Protein AF-0000000082603241 (afdb_homodimer)

Organism: Myotis myotis (NCBI:txid51298)

InterPro domains:
  IPR000308 14-3-3 protein [PR00305] (37-66)
  IPR000308 14-3-3 protein [PR00305] (84-108)
  IPR000308 14-3-3 protein [PR00305] (115-137)
  IPR000308 14-3-3 protein [PTHR18860] (6-160)
  IPR023409 14-3-3 protein, conserved site [PS00796] (43-53)
  IPR023410 14-3-3 domain [PF00244] (11-160)
  IPR023410 14-3-3 domain [SM00101] (5-205)
  IPR036815 14-3-3 domain supe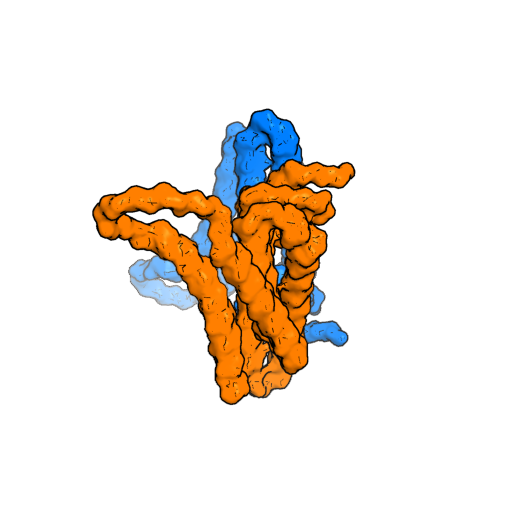rfamily [G3DSA:1.20.190.20] (1-169)
  IPR036815 14-3-3 domain superfamily [SSF48445] (3-160)

Radius of gyration: 27.98 Å; Cα contacts (8 Å, |Δi|>4): 379; chains: 2; bounding box: 61×93×71 Å

Secondary structure (DSSP, 8-state):
----HHHHHHHHHHHHHTT-HHHHHHHHHHHHHT-PPPPHHHHHHHHHHHHHHHHHHHHHHHHHHHHHHH--S-HHHHHHHHHHHHHHHHHHHHHHHHHHHHIIIIIHHH--SHHHHHHHHHHHHHHHHHHHHH--HHHHHHHHHHHHHHHHHHHHHHHS--S---------S---TTTTHHHHHHHHHHHHHHHHHHHHHHTT-/----HHHHHHHHHHHHHTT-HHHHHHHHHHHHTT-PPPPHHHHHHHHHHHHHHHHHHHHHHHHHHHHHHH--S-HHHHHHHHHHHHHHHHHHHHHHHHHHHHIIIIIHHH--SHHHHHHHHHHHHHHHHHHHHH--HHHHHHHHHHHHHHHHHHHHHHHS--S---------S---TTTTHHHHHHHHHHHHHHHHHHHHHHTT-

pLDDT: mean 81.37, std 26.23, range [23.22, 98.81]

Sequence (410 aa):
MTMDKSELVQKAKLAEQAERYDDMAAAMKAVTEQGHELSNEERNLLSVAYKNVVGARRSSWRVISSIEQKTERNEKKQQMGKEYREKIEAELQDICNDVLELLDKYLIPNATQPESKVFYLKMKGDYFRYLSEVASGDNKQTTVSNSQQAYQEAFEISKKPSCTDENKPKKKKNPSFLAEQKCAVKYLALENAVVNVERACLYIWMTMDKSELVQKAKLAEQAERYDDMAAAMKAVTEQGHELSNEERNLLSVAYKNVVGARRSSWRVISSIEQKTERNEKKQQMGKEYREKIEAELQDICNDVLELLDKYLIPNATQPESKVFYLKMKGDYFRYLSEVASGDNKQTTVSNSQQAYQEAFEISKKPSCTDENKPKKKKNPSFLAEQKCAVKYLALENAVVNVERACLYIW

Nearest PDB structures (foldseek):
  5wfx-assembly1_B  TM=9.966E-01  e=2.842E-18  Mus musculus
  8eqh-assembly1_A  TM=9.980E-01  e=4.181E-18  Homo sapiens
  8eq8-assembly1_B  TM=9.914E-01  e=2.458E-18  Homo sapiens
  6gn0-assembly1_A  TM=9.912E-01  e=3.284E-18  Homo sapiens
  5wfu-assembly3_D  TM=9.881E-01  e=6.776E-18  Mus musculus

Foldseek 3Di:
DLDDLVRLCVQLVVCVVVVNLVSNLVSLLSNQVVQAEDDPVSVVSNVVSLCVVLVVLLVVLVVLVVVLVVPPPDPVVNVVSVVVSVVSLVVNVVSLVSLLCSLVPGQLVNDDDLVSNLVSLLVNLVSLLSNLVSDDDPSNVVSNVRSLVSNVVSVVSVPPDDDPPVPPPPDDPPDDPPPVVVVVVSVVVVVVSVVVVVVVVVVVD/DLDDLVRLCVQLVVCVVVVNLVSNLVSLLSNQVVQAEDDPVSVVSNVVSLCVVLVVLLVVLVVLVVVLVVPPPDPVVNVVSVVVSVVSLVVNVVSLVSLLCSLVPGQLVNDDDLVSNLVSLLVNLVSLLSNLVPDDDPSNVVSNVRSLVSNVVSVVSLPPDDDPPVCPDDDDPPDDPVVVVVVVVSVVVVVVSNVVVVVVVVVVD

Solvent-accessible surface area (backbone atoms only — not comparable to full-atom values): 21846 Å² total; per-residue (Å²): 128,85,75,49,60,70,56,27,53,51,50,21,52,52,20,52,72,34,70,34,33,66,59,14,31,52,27,37,49,54,44,45,70,68,60,60,65,69,52,73,66,54,46,48,52,42,51,53,15,46,50,50,46,50,45,53,38,51,52,24,40,54,46,37,50,52,50,35,72,68,42,76,82,44,66,69,60,28,52,53,33,49,54,52,37,51,52,40,47,50,54,42,48,52,53,36,51,51,52,46,49,45,37,67,73,33,50,46,74,44,40,83,50,65,70,52,34,31,51,48,25,42,51,46,14,50,41,25,44,57,48,27,74,75,40,61,74,69,58,20,54,52,28,43,49,52,13,50,51,28,38,50,52,22,52,55,59,68,65,58,74,88,85,87,80,75,83,67,79,73,71,80,79,86,74,71,68,65,71,64,47,58,59,48,53,59,48,44,54,49,46,47,54,51,47,51,52,49,54,60,56,53,70,72,103,129,86,74,50,60,70,55,27,51,48,49,21,51,53,20,51,72,34,69,33,34,67,58,14,32,52,27,38,48,55,43,44,70,68,58,61,66,69,51,74,67,52,46,48,52,42,50,52,15,46,50,50,48,50,45,53,38,50,52,24,37,53,45,37,49,52,51,36,71,67,41,75,83,45,65,67,60,28,52,53,33,49,52,51,35,52,52,41,47,52,52,41,46,51,52,38,51,52,52,47,47,46,38,66,72,32,52,46,75,46,40,83,48,65,69,51,36,30,51,47,26,42,50,47,13,49,40,25,43,57,48,28,73,77,39,60,74,68,57,19,52,52,28,43,49,51,13,51,50,28,40,49,52,21,51,56,58,69,66,58,74,85,82,85,81,71,83,70,76,84,79,80,81,86,74,75,68,65,69,64,50,60,60,49,54,59,49,46,55,50,46,49,55,51,46,49,53,50,54,61,55,51,70,73,105

Structure (mmCIF, N/CA/C/O backbone):
data_AF-0000000082603241-model_v1
#
loop_
_entity.id
_entity.type
_entity.pdbx_description
1 polymer 'Tyrosine 3-monooxygenase/tryptophan 5-monooxygenase activation protein beta'
#
loop_
_atom_site.group_PDB
_atom_site.id
_atom_site.type_symbol
_atom_site.label_atom_id
_atom_site.label_alt_id
_atom_site.label_comp_id
_atom_site.label_asym_id
_atom_site.label_entity_id
_atom_site.label_seq_id
_atom_site.pdbx_PDB_ins_code
_atom_site.Cartn_x
_atom_site.Cartn_y
_atom_site.Cartn_z
_atom_site.occupancy
_atom_site.B_iso_or_equiv
_atom_site.auth_seq_id
_atom_site.auth_comp_id
_atom_site.auth_asym_id
_atom_site.auth_atom_id
_atom_site.pdbx_PDB_model_num
ATOM 1 N N . MET A 1 1 ? 16.078 -1.072 -22.016 1 45.09 1 MET A N 1
ATOM 2 C CA . MET A 1 1 ? 16.516 -2.457 -22.188 1 45.09 1 MET A CA 1
ATOM 3 C C . MET A 1 1 ? 15.656 -3.402 -21.359 1 45.09 1 MET A C 1
ATOM 5 O O . MET A 1 1 ? 15.25 -3.055 -20.25 1 45.09 1 MET A O 1
ATOM 9 N N . THR A 1 2 ? 14.945 -4.348 -21.984 1 66 2 THR A N 1
ATOM 10 C CA . THR A 1 2 ? 14.109 -5.32 -21.297 1 66 2 THR A CA 1
ATOM 11 C C . THR A 1 2 ? 14.906 -6.039 -20.219 1 66 2 THR A C 1
ATOM 13 O O . THR A 1 2 ? 16 -6.551 -20.469 1 66 2 THR A O 1
ATOM 16 N N . MET A 1 3 ? 14.594 -5.801 -19 1 82.62 3 MET A N 1
ATOM 17 C CA . MET A 1 3 ? 15.32 -6.426 -17.906 1 82.62 3 MET A CA 1
ATOM 18 C C . MET A 1 3 ? 15.336 -7.945 -18.047 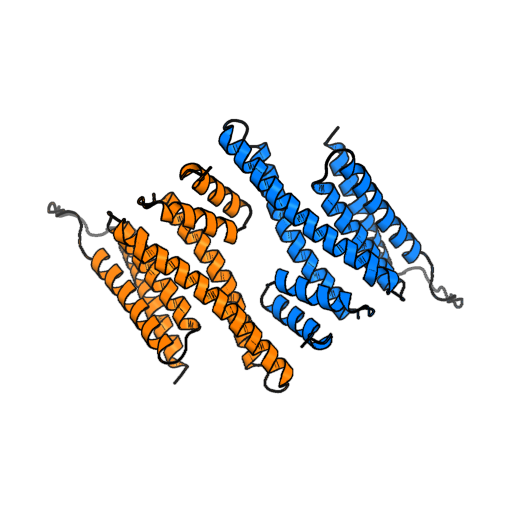1 82.62 3 MET A C 1
ATOM 20 O O . MET A 1 3 ? 14.344 -8.547 -18.453 1 82.62 3 MET A O 1
ATOM 24 N N . ASP A 1 4 ? 16.594 -8.484 -17.922 1 91.12 4 ASP A N 1
ATOM 25 C CA . ASP A 1 4 ? 16.688 -9.938 -17.984 1 91.12 4 ASP A CA 1
ATOM 26 C C . ASP A 1 4 ? 16.047 -10.586 -16.766 1 91.12 4 ASP A C 1
ATOM 28 O O . ASP A 1 4 ? 15.688 -9.898 -15.812 1 91.12 4 ASP A O 1
ATOM 32 N N . LYS A 1 5 ? 15.883 -11.875 -16.859 1 95.19 5 LYS A N 1
ATOM 33 C CA . LYS A 1 5 ? 15.203 -12.656 -15.828 1 95.19 5 LYS A CA 1
ATOM 34 C C . LYS A 1 5 ? 15.875 -12.484 -14.469 1 95.19 5 LYS A C 1
ATOM 36 O O . LYS A 1 5 ? 15.203 -12.258 -13.461 1 95.19 5 LYS A O 1
ATOM 41 N N . SER A 1 6 ? 17.172 -12.547 -14.484 1 94 6 SER A N 1
ATOM 42 C CA . SER A 1 6 ? 17.906 -12.453 -13.234 1 94 6 SER A CA 1
ATOM 43 C C . SER A 1 6 ? 17.734 -11.078 -12.594 1 94 6 SER A C 1
ATOM 45 O O . SER A 1 6 ? 17.625 -10.977 -11.367 1 94 6 SER A O 1
ATOM 47 N N . GLU A 1 7 ? 17.703 -10.117 -13.422 1 94.94 7 GLU A N 1
ATOM 48 C CA . GLU A 1 7 ? 17.484 -8.766 -12.93 1 94.94 7 GLU A CA 1
ATOM 49 C C . GLU A 1 7 ? 16.078 -8.594 -12.359 1 94.94 7 GLU A C 1
ATOM 51 O O . GLU A 1 7 ? 15.898 -7.938 -11.336 1 94.94 7 GLU A O 1
ATOM 56 N N . LEU A 1 8 ? 15.133 -9.148 -12.984 1 97.25 8 LEU A N 1
ATOM 57 C CA . LEU A 1 8 ? 13.75 -9.078 -12.531 1 97.25 8 LEU A CA 1
ATOM 58 C C . LEU A 1 8 ? 13.578 -9.797 -11.195 1 97.25 8 LEU A C 1
ATOM 60 O O . LEU A 1 8 ? 12.859 -9.32 -10.312 1 97.25 8 LEU A O 1
ATOM 64 N N . VAL A 1 9 ? 14.227 -10.898 -11.055 1 97.69 9 VAL A N 1
ATOM 65 C CA . VAL A 1 9 ? 14.172 -11.648 -9.805 1 97.69 9 VAL A CA 1
ATOM 66 C C . VAL A 1 9 ? 14.828 -10.844 -8.688 1 97.69 9 VAL A C 1
ATOM 68 O O . VAL A 1 9 ? 14.328 -10.805 -7.566 1 97.69 9 VAL A O 1
ATOM 71 N N . GLN A 1 10 ? 15.906 -10.195 -9.023 1 95.75 10 GLN A N 1
ATOM 72 C CA . GLN A 1 10 ? 16.562 -9.352 -8.039 1 95.75 10 GLN A CA 1
ATOM 73 C C . GLN A 1 10 ? 15.672 -8.18 -7.625 1 95.75 10 GLN A C 1
ATOM 75 O O . GLN A 1 10 ? 15.609 -7.828 -6.449 1 95.75 10 GLN A O 1
ATOM 80 N N . LYS A 1 11 ? 15.039 -7.625 -8.539 1 97.31 11 LYS A N 1
ATOM 81 C CA . LYS A 1 11 ? 14.102 -6.547 -8.25 1 97.31 11 LYS A CA 1
ATOM 82 C C . LYS A 1 11 ? 12.969 -7.031 -7.344 1 97.31 11 LYS A C 1
ATOM 84 O O . LYS A 1 11 ? 12.547 -6.316 -6.434 1 97.31 11 LYS A O 1
ATOM 89 N N . ALA A 1 12 ? 12.453 -8.195 -7.59 1 98.44 12 ALA A N 1
ATOM 90 C CA . ALA A 1 12 ? 11.414 -8.781 -6.754 1 98.44 12 ALA A CA 1
ATOM 91 C C . ALA A 1 12 ? 11.891 -8.961 -5.316 1 98.44 12 ALA A C 1
ATOM 93 O O . ALA A 1 12 ? 11.148 -8.688 -4.371 1 98.44 12 ALA A O 1
ATOM 94 N N . LYS A 1 13 ? 13.094 -9.398 -5.184 1 98.06 13 LYS A N 1
ATOM 95 C CA . LYS A 1 13 ? 13.656 -9.594 -3.852 1 98.06 13 LYS A CA 1
ATOM 96 C C . LYS A 1 13 ? 13.812 -8.273 -3.113 1 98.06 13 LYS A C 1
ATOM 98 O O . LYS A 1 13 ? 13.531 -8.18 -1.918 1 98.06 13 LYS A O 1
ATOM 103 N N . LEU A 1 14 ? 14.305 -7.254 -3.83 1 97.88 14 LEU A N 1
ATOM 104 C CA . LEU A 1 14 ? 14.406 -5.926 -3.238 1 97.88 14 LEU A CA 1
ATOM 105 C C . LEU A 1 14 ? 13.031 -5.418 -2.805 1 97.88 14 LEU A C 1
ATOM 107 O O . LEU A 1 14 ? 12.883 -4.871 -1.708 1 97.88 14 LEU A O 1
ATOM 111 N N . ALA A 1 15 ? 12.07 -5.617 -3.613 1 98.62 15 ALA A N 1
ATOM 112 C CA . ALA A 1 15 ? 10.711 -5.184 -3.311 1 98.62 15 ALA A CA 1
ATOM 113 C C . ALA A 1 15 ? 10.164 -5.914 -2.088 1 98.62 15 ALA A C 1
ATOM 115 O O . ALA A 1 15 ? 9.469 -5.32 -1.261 1 98.62 15 ALA A O 1
ATOM 116 N N . GLU A 1 16 ? 10.469 -7.156 -1.954 1 98.5 16 GLU A N 1
ATOM 117 C CA . GLU A 1 16 ? 10.023 -7.926 -0.794 1 98.5 16 GLU A CA 1
ATOM 118 C C . GLU A 1 16 ? 10.617 -7.367 0.496 1 98.5 16 GLU A C 1
ATOM 120 O O . GLU A 1 16 ? 9.906 -7.176 1.481 1 98.5 16 GLU A O 1
ATOM 125 N N . GLN A 1 17 ? 11.906 -7.098 0.397 1 98.06 17 GLN A N 1
ATOM 126 C CA . GLN A 1 17 ? 12.594 -6.578 1.574 1 98.06 17 GLN A CA 1
ATOM 127 C C . GLN A 1 17 ? 12.047 -5.211 1.976 1 98.06 17 GLN A C 1
ATOM 129 O O . GLN A 1 17 ? 11.992 -4.883 3.162 1 98.06 17 GLN A O 1
ATOM 134 N N . ALA A 1 18 ? 11.648 -4.5 1.039 1 98.19 18 ALA A N 1
ATOM 135 C CA . ALA A 1 18 ? 11.102 -3.166 1.283 1 98.19 18 ALA A CA 1
ATOM 136 C C . ALA A 1 18 ? 9.602 -3.23 1.554 1 98.19 18 ALA A C 1
ATOM 138 O O . ALA A 1 18 ? 8.953 -2.197 1.741 1 98.19 18 ALA A O 1
ATOM 139 N N . GLU A 1 19 ? 8.992 -4.41 1.536 1 98.06 19 GLU A N 1
ATOM 140 C CA . GLU A 1 19 ? 7.57 -4.664 1.76 1 98.06 19 GLU A CA 1
ATOM 141 C C . GLU A 1 19 ? 6.711 -3.932 0.734 1 98.06 19 GLU A C 1
ATOM 143 O O . GLU A 1 19 ? 5.684 -3.346 1.083 1 98.06 19 GLU A O 1
ATOM 148 N N . ARG A 1 20 ? 7.242 -3.854 -0.411 1 98.62 20 ARG A N 1
ATOM 149 C CA . ARG A 1 20 ? 6.539 -3.303 -1.564 1 98.62 20 ARG A CA 1
ATOM 150 C C . ARG A 1 20 ? 6.051 -4.414 -2.488 1 98.62 20 ARG A C 1
ATOM 152 O O . ARG A 1 20 ? 6.621 -4.633 -3.559 1 98.62 20 ARG A O 1
ATOM 159 N N . TYR A 1 21 ? 4.934 -4.938 -2.199 1 98.69 21 TYR A N 1
ATOM 160 C CA . TYR A 1 21 ? 4.508 -6.199 -2.791 1 98.69 21 TYR A CA 1
ATOM 161 C C . TYR A 1 21 ? 3.895 -5.977 -4.168 1 98.69 21 TYR A C 1
ATOM 163 O O . TYR A 1 21 ? 3.959 -6.855 -5.031 1 98.69 21 TYR A O 1
ATOM 171 N N . ASP A 1 22 ? 3.324 -4.781 -4.406 1 98.25 22 ASP A N 1
ATOM 172 C CA . ASP A 1 22 ? 2.855 -4.508 -5.762 1 98.25 22 ASP A CA 1
ATOM 173 C C . ASP A 1 22 ? 4.016 -4.508 -6.754 1 98.25 22 ASP A C 1
ATOM 175 O O . ASP A 1 22 ? 3.898 -5.059 -7.852 1 98.25 22 ASP A O 1
ATOM 179 N N . ASP A 1 23 ? 5.121 -3.898 -6.352 1 98.56 23 ASP A N 1
ATOM 180 C CA . ASP A 1 23 ? 6.336 -3.939 -7.164 1 98.56 23 ASP A CA 1
ATOM 181 C C . ASP A 1 23 ? 6.832 -5.375 -7.332 1 98.56 23 ASP A C 1
ATOM 183 O O . ASP A 1 23 ? 7.281 -5.758 -8.414 1 98.56 23 ASP A O 1
ATOM 187 N N . MET A 1 24 ? 6.738 -6.086 -6.223 1 98.62 24 MET A N 1
ATOM 188 C CA . MET A 1 24 ? 7.184 -7.477 -6.227 1 98.62 24 MET A CA 1
ATOM 189 C C . MET A 1 24 ? 6.383 -8.297 -7.23 1 98.62 24 MET A C 1
ATOM 191 O O . MET A 1 24 ? 6.957 -9.047 -8.023 1 98.62 24 MET A O 1
ATOM 195 N N . ALA A 1 25 ? 5.109 -8.102 -7.227 1 98.69 25 ALA A N 1
ATOM 196 C CA . ALA A 1 25 ? 4.219 -8.844 -8.117 1 98.69 25 ALA A CA 1
ATOM 197 C C . ALA A 1 25 ? 4.473 -8.469 -9.578 1 98.69 25 ALA A C 1
ATOM 199 O O . ALA A 1 25 ? 4.496 -9.344 -10.453 1 98.69 25 ALA A O 1
ATOM 200 N N . ALA A 1 26 ? 4.707 -7.18 -9.828 1 98.5 26 ALA A N 1
ATOM 201 C CA . ALA A 1 26 ? 4.977 -6.727 -11.188 1 98.5 26 ALA A CA 1
ATOM 202 C C . ALA A 1 26 ? 6.266 -7.348 -11.727 1 98.5 26 ALA A C 1
ATOM 204 O O . ALA A 1 26 ? 6.32 -7.762 -12.891 1 98.5 26 ALA A O 1
ATOM 205 N N . ALA A 1 27 ? 7.273 -7.387 -10.906 1 98.31 27 ALA A N 1
ATOM 206 C CA . ALA A 1 27 ? 8.539 -7.984 -11.305 1 98.31 27 ALA A CA 1
ATOM 207 C C . ALA A 1 27 ? 8.383 -9.469 -11.594 1 98.31 27 ALA A C 1
ATOM 209 O O . ALA A 1 27 ? 8.867 -9.969 -12.617 1 98.31 27 ALA A O 1
ATOM 210 N N . MET A 1 28 ? 7.637 -10.148 -10.734 1 98.69 28 MET A N 1
ATOM 211 C CA . MET A 1 28 ? 7.5 -11.594 -10.906 1 98.69 28 MET A CA 1
ATOM 212 C C . MET A 1 28 ? 6.555 -11.922 -12.055 1 98.69 28 MET A C 1
ATOM 214 O O . MET A 1 28 ? 6.691 -12.961 -12.703 1 98.69 28 MET A O 1
ATOM 218 N N . LYS A 1 29 ? 5.637 -11.07 -12.336 1 98.56 29 LYS A N 1
ATOM 219 C CA . LYS A 1 29 ? 4.816 -11.219 -13.531 1 98.56 29 LYS A CA 1
ATOM 220 C C . LYS A 1 29 ? 5.676 -11.172 -14.797 1 98.56 29 LYS A C 1
ATOM 222 O O . LYS A 1 29 ? 5.523 -12 -15.688 1 98.56 29 LYS A O 1
ATOM 227 N N . ALA A 1 30 ? 6.535 -10.227 -14.812 1 98.31 30 ALA A N 1
ATOM 228 C CA . ALA A 1 30 ? 7.434 -10.086 -15.961 1 98.31 30 ALA A CA 1
ATOM 229 C C . ALA A 1 30 ? 8.328 -11.312 -16.109 1 98.31 30 ALA A C 1
ATOM 231 O O . ALA A 1 30 ? 8.594 -11.758 -17.234 1 98.31 30 ALA A O 1
ATOM 232 N N . VAL A 1 31 ? 8.812 -11.844 -14.992 1 98.19 31 VAL A N 1
ATOM 233 C CA . VAL A 1 31 ? 9.617 -13.062 -15.023 1 98.19 31 VAL A CA 1
ATOM 234 C C . VAL A 1 31 ? 8.805 -14.195 -15.648 1 98.19 31 VAL A C 1
ATOM 236 O O . VAL A 1 31 ? 9.297 -14.906 -16.531 1 98.19 31 VAL A O 1
ATOM 239 N N . THR A 1 32 ? 7.594 -14.359 -15.227 1 98.38 32 THR A N 1
ATOM 240 C CA . THR A 1 32 ? 6.723 -15.445 -15.664 1 98.38 32 THR A CA 1
ATOM 241 C C . THR A 1 32 ? 6.402 -15.312 -17.156 1 98.38 32 THR A C 1
ATOM 243 O O . THR A 1 32 ? 6.355 -16.312 -17.875 1 98.38 32 THR A O 1
ATOM 246 N N . GLU A 1 33 ? 6.293 -14.102 -17.625 1 97.56 33 GLU A N 1
ATOM 247 C CA . GLU A 1 33 ? 5.879 -13.844 -19 1 97.56 33 GLU A CA 1
ATOM 248 C C . GLU A 1 33 ? 7.027 -14.094 -19.984 1 97.56 33 GLU A C 1
ATOM 250 O O . GLU A 1 33 ? 6.824 -14.102 -21.188 1 97.56 33 GLU A O 1
ATOM 255 N N . GLN A 1 34 ? 8.172 -14.312 -19.438 1 95.81 34 GLN A N 1
ATOM 256 C CA . GLN A 1 34 ? 9.289 -14.703 -20.297 1 95.81 34 GLN A CA 1
ATOM 257 C C . GLN A 1 34 ? 9.133 -16.141 -20.766 1 95.81 34 GLN A C 1
ATOM 259 O O . GLN A 1 34 ? 9.789 -16.562 -21.734 1 95.81 34 GLN A O 1
ATOM 264 N N . GLY A 1 35 ? 8.367 -16.953 -20.156 1 92.06 35 GLY A N 1
ATOM 265 C CA . GLY A 1 35 ? 7.902 -18.203 -20.734 1 92.06 35 GLY A CA 1
ATOM 266 C C . GLY A 1 35 ? 8.672 -19.406 -20.234 1 92.06 35 GLY A C 1
ATOM 267 O O . GLY A 1 35 ? 8.336 -20.547 -20.547 1 92.06 35 GLY A O 1
ATOM 268 N N . HIS A 1 36 ? 9.695 -19.266 -19.375 1 93.5 36 HIS A N 1
ATOM 269 C CA . HIS A 1 36 ? 10.453 -20.391 -18.828 1 93.5 36 HIS A CA 1
ATOM 270 C C . HIS A 1 36 ? 9.836 -20.906 -17.531 1 93.5 36 HIS A C 1
ATOM 272 O O . HIS A 1 36 ? 9.117 -20.172 -16.859 1 93.5 36 HIS A O 1
ATOM 278 N N . GLU A 1 37 ? 10.133 -22.141 -17.281 1 97.12 37 GLU A N 1
ATOM 279 C CA . GLU A 1 37 ? 9.719 -22.703 -16 1 97.12 37 GLU A CA 1
ATOM 280 C C . GLU A 1 37 ? 10.422 -22.016 -14.844 1 97.12 37 GLU A C 1
ATOM 282 O O . GLU A 1 37 ? 11.625 -21.766 -14.898 1 97.12 37 GLU A O 1
ATOM 287 N N . LEU A 1 38 ? 9.672 -21.797 -13.875 1 97.81 38 LEU A N 1
ATOM 288 C CA . LEU A 1 38 ? 10.242 -21.109 -12.727 1 97.81 38 LEU A CA 1
ATOM 289 C C . LEU A 1 38 ? 10.953 -22.078 -11.797 1 97.81 38 LEU A C 1
ATOM 291 O O . LEU A 1 38 ? 10.484 -23.203 -11.594 1 97.81 38 LEU A O 1
ATOM 295 N N . SER A 1 39 ? 12.141 -21.656 -11.242 1 96.38 39 SER A N 1
ATOM 296 C CA . SER A 1 39 ? 12.766 -22.422 -10.164 1 96.38 39 SER A CA 1
ATOM 297 C C . SER A 1 39 ? 11.922 -22.375 -8.898 1 96.38 39 SER A C 1
ATOM 299 O O . SER A 1 39 ? 10.977 -21.594 -8.797 1 96.38 39 SER A O 1
ATOM 301 N N . ASN A 1 40 ? 12.219 -23.234 -7.898 1 93.88 40 ASN A N 1
ATOM 302 C CA . ASN A 1 40 ? 11.492 -23.234 -6.629 1 93.88 40 ASN A CA 1
ATOM 303 C C . ASN A 1 40 ? 11.523 -21.875 -5.953 1 93.88 40 ASN A C 1
ATOM 305 O O . ASN A 1 40 ? 10.5 -21.406 -5.449 1 93.88 40 ASN A O 1
ATOM 309 N N . GLU A 1 41 ? 12.648 -21.281 -6.055 1 96.62 41 GLU A N 1
ATOM 310 C CA . GLU A 1 41 ? 12.789 -19.969 -5.441 1 96.62 41 GLU A CA 1
ATOM 311 C C . GLU A 1 41 ? 11.938 -18.922 -6.16 1 96.62 41 GLU A C 1
ATOM 313 O O . GLU A 1 41 ? 11.25 -18.125 -5.52 1 96.62 41 GLU A O 1
ATOM 318 N N . GLU A 1 42 ? 11.953 -18.984 -7.445 1 98.06 42 GLU A N 1
ATOM 319 C CA . GLU A 1 42 ? 11.164 -18.047 -8.25 1 98.06 42 GLU A CA 1
ATOM 320 C C . GLU A 1 42 ? 9.672 -18.266 -8.031 1 98.06 42 GLU A C 1
ATOM 322 O O . GLU A 1 42 ? 8.906 -17.297 -7.918 1 98.06 42 GLU A O 1
ATOM 327 N N . ARG A 1 43 ? 9.273 -19.453 -7.945 1 97.88 43 ARG A N 1
ATOM 328 C CA . ARG A 1 43 ? 7.883 -19.797 -7.688 1 97.88 43 ARG A CA 1
ATOM 329 C C . ARG A 1 43 ? 7.422 -19.25 -6.34 1 97.88 43 ARG A C 1
ATOM 331 O O . ARG A 1 43 ? 6.32 -18.719 -6.227 1 97.88 43 ARG A O 1
ATOM 338 N N . ASN A 1 44 ? 8.25 -19.438 -5.395 1 96.94 44 ASN A N 1
ATOM 339 C CA . ASN A 1 44 ? 7.93 -18.922 -4.066 1 96.94 44 ASN A CA 1
ATOM 340 C C . ASN A 1 44 ? 7.809 -17.406 -4.062 1 96.94 44 ASN A C 1
ATOM 342 O O . ASN A 1 44 ? 6.918 -16.844 -3.414 1 96.94 44 ASN A O 1
ATOM 346 N N . LEU A 1 45 ? 8.703 -16.734 -4.77 1 98.56 45 LEU A N 1
ATOM 347 C CA . LEU A 1 45 ? 8.633 -15.273 -4.867 1 98.56 45 LEU A CA 1
ATOM 348 C C . LEU A 1 45 ? 7.324 -14.828 -5.508 1 98.56 45 LEU A C 1
ATOM 350 O O . LEU A 1 45 ? 6.672 -13.906 -5.023 1 98.56 45 LEU A O 1
ATOM 354 N N . LEU A 1 46 ? 6.961 -15.484 -6.578 1 98.62 46 LEU A N 1
ATOM 355 C CA . LEU A 1 46 ? 5.703 -15.18 -7.258 1 98.62 46 LEU A CA 1
ATOM 356 C C . LEU A 1 46 ? 4.52 -15.359 -6.316 1 98.62 46 LEU A C 1
ATOM 358 O O . LEU A 1 46 ? 3.666 -14.469 -6.215 1 98.62 46 LEU A O 1
ATOM 362 N N . SER A 1 47 ? 4.5 -16.453 -5.645 1 98.19 47 SER A N 1
ATOM 363 C CA . SER A 1 47 ? 3.396 -16.781 -4.754 1 98.19 47 SER A CA 1
ATOM 364 C C . SER A 1 47 ? 3.297 -15.797 -3.596 1 98.19 47 SER A C 1
ATOM 366 O O . SER A 1 47 ? 2.207 -15.32 -3.268 1 98.19 47 SER A O 1
ATOM 368 N N . VAL A 1 48 ? 4.438 -15.477 -3.002 1 98.5 48 VAL A N 1
ATOM 369 C CA . VAL A 1 48 ? 4.457 -14.547 -1.882 1 98.5 48 VAL A CA 1
ATOM 370 C C . VAL A 1 48 ? 3.969 -13.172 -2.344 1 98.5 48 VAL A C 1
ATOM 372 O O . VAL A 1 48 ? 3.178 -12.523 -1.654 1 98.5 48 VAL A O 1
ATOM 375 N N . ALA A 1 49 ? 4.402 -12.711 -3.5 1 98.69 49 ALA A N 1
ATOM 376 C CA . ALA A 1 49 ? 4.02 -11.406 -4.027 1 98.69 49 ALA A CA 1
ATOM 377 C C . ALA A 1 49 ? 2.502 -11.297 -4.168 1 98.69 49 ALA A C 1
ATOM 379 O O . ALA A 1 49 ? 1.884 -10.391 -3.6 1 98.69 49 ALA A O 1
ATOM 380 N N . TYR A 1 50 ? 1.925 -12.211 -4.848 1 98.69 50 TYR A N 1
ATOM 381 C CA . TYR A 1 50 ? 0.499 -12.125 -5.141 1 98.69 50 TYR A CA 1
ATOM 382 C C . TYR A 1 50 ? -0.332 -12.414 -3.896 1 98.69 50 TYR A C 1
ATOM 384 O O . TYR A 1 50 ? -1.425 -11.875 -3.729 1 98.69 50 TYR A O 1
ATOM 392 N N . LYS A 1 51 ? 0.146 -13.273 -2.957 1 98.25 51 LYS A N 1
ATOM 393 C CA . LYS A 1 51 ? -0.547 -13.523 -1.696 1 98.25 51 LYS A CA 1
ATOM 394 C C . LYS A 1 51 ? -0.727 -12.227 -0.907 1 98.25 51 LYS A C 1
ATOM 396 O O . LYS A 1 51 ? -1.806 -11.969 -0.372 1 98.25 51 LYS A O 1
ATOM 401 N N . ASN A 1 52 ? 0.307 -11.445 -0.899 1 98.5 52 ASN A N 1
ATOM 402 C CA . ASN A 1 52 ? 0.245 -10.195 -0.15 1 98.5 52 ASN A CA 1
ATOM 403 C C . ASN A 1 52 ? -0.629 -9.164 -0.854 1 98.5 52 ASN A C 1
ATOM 405 O O . ASN A 1 52 ? -1.414 -8.461 -0.21 1 98.5 52 ASN A O 1
ATOM 409 N N . VAL A 1 53 ? -0.473 -9.094 -2.15 1 98.56 53 VAL A N 1
ATOM 410 C CA . VAL A 1 53 ? -1.248 -8.117 -2.906 1 98.56 53 VAL A CA 1
ATOM 411 C C . VAL A 1 53 ? -2.736 -8.438 -2.795 1 98.56 53 VAL A C 1
ATOM 413 O O . VAL A 1 53 ? -3.543 -7.566 -2.461 1 98.56 53 VAL A O 1
ATOM 416 N N . VAL A 1 54 ? -3.08 -9.664 -3.047 1 98.62 54 VAL A N 1
ATOM 417 C CA . VAL A 1 54 ? -4.484 -10.055 -2.996 1 98.62 54 VAL A CA 1
ATOM 418 C C . VAL A 1 54 ? -4.98 -10.016 -1.552 1 98.62 54 VAL A C 1
ATOM 420 O O . VAL A 1 54 ? -6.133 -9.664 -1.293 1 98.62 54 VAL A O 1
ATOM 423 N N . GLY A 1 55 ? -4.152 -10.398 -0.631 1 98.19 55 GLY A N 1
ATOM 424 C CA . GLY A 1 55 ? -4.523 -10.383 0.775 1 98.19 55 GLY A CA 1
ATOM 425 C C . GLY A 1 55 ? -4.922 -9 1.269 1 98.19 55 GLY A C 1
ATOM 426 O O . GLY A 1 55 ? -5.871 -8.867 2.047 1 98.19 55 GLY A O 1
ATOM 427 N N . ALA A 1 56 ? -4.195 -8.039 0.856 1 98.06 56 ALA A N 1
ATOM 428 C CA . ALA A 1 56 ? -4.512 -6.668 1.249 1 98.06 56 ALA A CA 1
ATOM 429 C C . ALA A 1 56 ? -5.895 -6.262 0.749 1 98.06 56 ALA A C 1
ATOM 431 O O . ALA A 1 56 ? -6.664 -5.633 1.478 1 98.06 56 ALA A O 1
ATOM 432 N N . ARG A 1 57 ? -6.195 -6.605 -0.481 1 98.69 57 ARG A N 1
ATOM 433 C CA . ARG A 1 57 ? -7.492 -6.258 -1.045 1 98.69 57 ARG A CA 1
ATOM 434 C C . ARG A 1 57 ? -8.609 -7.062 -0.39 1 98.69 57 ARG A C 1
ATOM 436 O O . ARG A 1 57 ? -9.688 -6.531 -0.118 1 98.69 57 ARG A O 1
ATOM 443 N N . ARG A 1 58 ? -8.367 -8.328 -0.088 1 98.5 58 ARG A N 1
ATOM 444 C CA . ARG A 1 58 ? -9.359 -9.156 0.592 1 98.5 58 ARG A CA 1
ATOM 445 C C . ARG A 1 58 ? -9.68 -8.602 1.976 1 98.5 58 ARG A C 1
ATOM 447 O O . ARG A 1 58 ? -10.844 -8.523 2.367 1 98.5 58 ARG A O 1
ATOM 454 N N . SER A 1 59 ? -8.641 -8.266 2.629 1 98.19 59 SER A N 1
ATOM 455 C CA . SER A 1 59 ? -8.836 -7.695 3.959 1 98.19 59 SER A CA 1
ATOM 456 C C . SER A 1 59 ? -9.664 -6.414 3.896 1 98.19 59 SER A C 1
ATOM 458 O O . SER A 1 59 ? -10.602 -6.234 4.68 1 98.19 59 SER A O 1
ATOM 460 N N . SER A 1 60 ? -9.297 -5.559 3.002 1 98.62 60 SER A N 1
ATOM 461 C CA . SER A 1 60 ? -10.055 -4.324 2.826 1 98.62 60 SER A CA 1
ATOM 462 C C . SER A 1 60 ? -11.516 -4.613 2.494 1 98.62 60 SER A C 1
ATOM 464 O O . SER A 1 60 ? -12.422 -3.967 3.025 1 98.62 60 SER A O 1
ATOM 466 N N . TRP A 1 61 ? -11.727 -5.539 1.641 1 98.56 61 TRP A N 1
ATOM 467 C CA . TRP A 1 61 ? -13.07 -5.898 1.208 1 98.56 61 TRP A CA 1
ATOM 468 C C . TRP A 1 61 ? -13.914 -6.383 2.385 1 98.56 61 TRP A C 1
ATOM 470 O O . TRP A 1 61 ? -15.07 -5.977 2.541 1 98.56 61 TRP A O 1
ATOM 480 N N . ARG A 1 62 ? -13.328 -7.234 3.191 1 98.19 62 ARG A N 1
ATOM 481 C CA . ARG A 1 62 ? -14.062 -7.781 4.328 1 98.19 62 ARG A CA 1
ATOM 482 C C . ARG A 1 62 ? -14.445 -6.68 5.316 1 98.19 62 ARG A C 1
ATOM 484 O O . ARG A 1 62 ? -15.57 -6.66 5.824 1 98.19 62 ARG A O 1
ATOM 491 N N . VAL A 1 63 ? -13.555 -5.797 5.535 1 98.12 63 VAL A N 1
ATOM 492 C CA . VAL A 1 63 ? -13.805 -4.711 6.477 1 98.12 63 VAL A CA 1
ATOM 493 C C . VAL A 1 63 ? -14.93 -3.82 5.953 1 98.12 63 VAL A C 1
ATOM 495 O O . VAL A 1 63 ? -15.898 -3.551 6.664 1 98.12 63 VAL A O 1
ATOM 498 N N . ILE A 1 64 ? -14.828 -3.439 4.715 1 97.94 64 ILE A N 1
ATOM 499 C CA . ILE A 1 64 ? -15.805 -2.512 4.156 1 97.94 64 ILE A CA 1
ATOM 500 C C . ILE A 1 64 ? -17.156 -3.207 4.02 1 97.94 64 ILE A C 1
ATOM 502 O O . ILE A 1 64 ? -18.203 -2.584 4.219 1 97.94 64 ILE A O 1
ATOM 506 N N . SER A 1 65 ? -17.125 -4.469 3.68 1 95.38 65 SER A N 1
ATOM 507 C CA . SER A 1 65 ? -18.359 -5.234 3.596 1 95.38 65 SER A CA 1
ATOM 508 C C . SER A 1 65 ? -19.078 -5.273 4.941 1 95.38 65 SER A C 1
ATOM 510 O O . SER A 1 65 ? -20.297 -5.129 5.008 1 95.38 65 SER A O 1
ATOM 512 N N . SER A 1 66 ? -18.375 -5.465 5.953 1 95 66 SER A N 1
ATOM 513 C CA . SER A 1 66 ? -18.938 -5.484 7.297 1 95 66 SER A CA 1
ATOM 514 C C . SER A 1 66 ? -19.531 -4.133 7.668 1 95 66 SER A C 1
ATOM 516 O O . SER A 1 66 ? -20.625 -4.062 8.227 1 95 66 SER A O 1
ATOM 518 N N . ILE A 1 67 ? -18.891 -3.072 7.352 1 94.56 67 ILE A N 1
ATOM 519 C CA . ILE A 1 67 ? -19.375 -1.722 7.637 1 94.56 67 ILE A CA 1
ATOM 520 C C . ILE A 1 67 ? -20.641 -1.442 6.84 1 94.56 67 ILE A C 1
ATOM 522 O O . ILE A 1 67 ? -21.594 -0.867 7.367 1 94.56 67 ILE A O 1
ATOM 526 N N . GLU A 1 68 ? -20.578 -1.783 5.605 1 93.38 68 GLU A N 1
ATOM 527 C CA . GLU A 1 68 ? -21.734 -1.589 4.727 1 93.38 68 GLU A CA 1
ATOM 528 C C . GLU A 1 68 ? -22.969 -2.291 5.277 1 93.38 68 GLU A C 1
ATOM 530 O O . GLU A 1 68 ? -24.062 -1.733 5.254 1 93.38 68 GLU A O 1
ATOM 535 N N . GLN A 1 69 ? -22.844 -3.461 5.809 1 90.5 69 GLN A N 1
ATOM 536 C CA . GLN A 1 69 ? -23.953 -4.254 6.324 1 90.5 69 GLN A CA 1
ATOM 537 C C . GLN A 1 69 ? -24.5 -3.664 7.625 1 90.5 69 GLN A C 1
ATOM 539 O O . GLN A 1 69 ? -25.688 -3.766 7.906 1 90.5 69 GLN A O 1
ATOM 544 N N . LYS A 1 70 ? -23.672 -2.984 8.375 1 89.19 70 LYS A N 1
ATOM 545 C CA . LYS A 1 70 ? -24.078 -2.426 9.664 1 89.19 70 LYS A CA 1
ATOM 546 C C . LYS A 1 70 ? -24.656 -1.023 9.5 1 89.19 70 LYS A C 1
ATOM 548 O O . LYS A 1 70 ? -25.391 -0.545 10.359 1 89.19 70 LYS A O 1
ATOM 553 N N . THR A 1 71 ? -24.391 -0.353 8.414 1 83.56 71 THR A N 1
ATOM 554 C CA . THR A 1 71 ? -24.797 1.03 8.211 1 83.56 71 THR A CA 1
ATOM 555 C C . THR A 1 71 ? -26.203 1.089 7.609 1 83.56 71 THR A C 1
ATOM 557 O O . THR A 1 71 ? -26.375 0.913 6.402 1 83.56 71 THR A O 1
ATOM 560 N N . GLU A 1 72 ? -27.344 0.702 8.312 1 71.19 72 GLU A N 1
ATOM 561 C CA . GLU A 1 72 ? -28.703 0.622 7.773 1 71.19 72 GLU A CA 1
ATOM 562 C C . GLU A 1 72 ? -29.422 1.963 7.883 1 71.19 72 GLU A C 1
ATOM 564 O O . GLU A 1 72 ? -30.312 2.258 7.094 1 71.19 72 GLU A O 1
ATOM 569 N N . ARG A 1 73 ? -28.938 2.9 8.602 1 74.94 73 ARG A N 1
ATOM 570 C CA . ARG A 1 73 ? -29.844 3.996 8.922 1 74.94 73 ARG A CA 1
ATOM 571 C C . ARG A 1 73 ? -29.578 5.207 8.031 1 74.94 73 ARG A C 1
ATOM 573 O O . ARG A 1 73 ? -30.516 5.949 7.703 1 74.94 73 ARG A O 1
ATOM 580 N N . ASN A 1 74 ? -28.328 5.379 7.602 1 81.06 74 ASN A N 1
ATOM 581 C CA . ASN A 1 74 ? -27.984 6.551 6.805 1 81.06 74 ASN A CA 1
ATOM 582 C C . ASN A 1 74 ? -27.75 6.184 5.34 1 81.06 74 ASN A C 1
ATOM 584 O O . ASN A 1 74 ? -26.75 5.559 5 1 81.06 74 ASN A O 1
ATOM 588 N N . GLU A 1 75 ? -28.75 6.574 4.52 1 85.88 75 GLU A N 1
ATOM 589 C CA . GLU A 1 75 ? -28.75 6.188 3.111 1 85.88 75 GLU A CA 1
ATOM 590 C C . GLU A 1 75 ? -27.484 6.664 2.404 1 85.88 75 GLU A C 1
ATOM 592 O O . GLU A 1 75 ? -26.922 5.938 1.594 1 85.88 75 GLU A O 1
ATOM 597 N N . LYS A 1 76 ? -27.109 7.832 2.697 1 87.38 76 LYS A N 1
ATOM 598 C CA . LYS A 1 76 ? -25.922 8.375 2.039 1 87.38 76 LYS A CA 1
ATOM 599 C C . LYS A 1 76 ? -24.672 7.609 2.443 1 87.38 76 LYS A C 1
ATOM 601 O O . LYS A 1 76 ? -23.828 7.289 1.598 1 87.38 76 LYS A O 1
ATOM 606 N N . LYS A 1 77 ? -24.609 7.309 3.666 1 88.25 77 LYS A N 1
ATOM 607 C CA . LYS A 1 77 ? -23.469 6.543 4.172 1 88.25 77 LYS A CA 1
ATOM 608 C C . LYS A 1 77 ? -23.469 5.129 3.594 1 88.25 77 LYS A C 1
ATOM 610 O O . LYS A 1 77 ? -22.406 4.59 3.273 1 88.25 77 LYS A O 1
ATOM 615 N N . GLN A 1 78 ? -24.625 4.656 3.43 1 91.69 78 GLN A N 1
ATOM 616 C CA . GLN A 1 78 ? -24.75 3.324 2.852 1 91.69 78 GLN A CA 1
ATOM 617 C C . GLN A 1 78 ? -24.297 3.309 1.396 1 91.69 78 GLN A C 1
ATOM 619 O O . GLN A 1 78 ? -23.609 2.377 0.963 1 91.69 78 GLN A O 1
ATOM 624 N N . GLN A 1 79 ? -24.656 4.254 0.714 1 93 79 GLN A N 1
ATOM 625 C CA . GLN A 1 79 ? -24.281 4.352 -0.692 1 93 79 GLN A CA 1
ATOM 626 C C . GLN A 1 79 ? -22.766 4.5 -0.849 1 93 79 GLN A C 1
ATOM 628 O O . GLN A 1 79 ? -22.172 3.898 -1.741 1 93 79 GLN A O 1
ATOM 633 N N . MET A 1 80 ? -22.109 5.215 0.016 1 93.81 80 MET A N 1
ATOM 634 C CA . MET A 1 80 ? -20.656 5.422 -0.037 1 93.81 80 MET A CA 1
ATOM 635 C C . MET A 1 80 ? -19.906 4.133 0.29 1 93.81 80 MET A C 1
ATOM 637 O O . MET A 1 80 ? -18.891 3.824 -0.336 1 93.81 80 MET A O 1
ATOM 641 N N . GLY A 1 81 ? -20.469 3.461 1.231 1 94.69 81 GLY A N 1
ATOM 642 C CA . GLY A 1 81 ? -19.891 2.164 1.549 1 94.69 81 GLY A CA 1
ATOM 643 C C . GLY A 1 81 ? -19.969 1.177 0.401 1 94.69 81 GLY A C 1
ATOM 644 O O . GLY A 1 81 ? -19 0.476 0.104 1 94.69 81 GLY A O 1
ATOM 645 N N . LYS A 1 82 ? -21.078 1.164 -0.239 1 95.5 82 LYS A N 1
ATOM 646 C CA . LYS A 1 82 ? -21.297 0.273 -1.375 1 95.5 82 LYS A CA 1
ATOM 647 C C . LYS A 1 82 ? -20.344 0.606 -2.523 1 95.5 82 LYS A C 1
ATOM 649 O O . LYS A 1 82 ? -19.734 -0.289 -3.102 1 95.5 82 LYS A O 1
ATOM 654 N N . GLU A 1 83 ? -20.219 1.783 -2.814 1 96.06 83 GLU A N 1
ATOM 655 C CA . GLU A 1 83 ? -19.359 2.213 -3.908 1 96.06 83 GLU A CA 1
ATOM 656 C C . GLU A 1 83 ? -17.891 1.879 -3.621 1 96.06 83 GLU A C 1
ATOM 658 O O . GLU A 1 83 ? -17.172 1.444 -4.516 1 96.06 83 GLU A O 1
ATOM 663 N N . TYR A 1 84 ? -17.578 2.123 -2.42 1 97.75 84 TYR A N 1
ATOM 664 C CA . TYR A 1 84 ? -16.188 1.848 -2.049 1 97.75 84 TYR A CA 1
ATOM 665 C C . TYR A 1 84 ? -15.914 0.35 -2.053 1 97.75 84 TYR A C 1
ATOM 667 O O . TYR A 1 84 ? -14.844 -0.089 -2.482 1 97.75 84 TYR A O 1
ATOM 675 N N . ARG A 1 85 ? -16.812 -0.436 -1.625 1 97.69 85 ARG A N 1
ATOM 676 C CA . ARG A 1 85 ? -16.719 -1.89 -1.694 1 97.69 85 ARG A CA 1
ATOM 677 C C . ARG A 1 85 ? -16.562 -2.359 -3.137 1 97.69 85 ARG A C 1
ATOM 679 O O . ARG A 1 85 ? -15.711 -3.205 -3.43 1 97.69 85 ARG A O 1
ATOM 686 N N . GLU A 1 86 ? -17.344 -1.821 -3.986 1 97.81 86 GLU A N 1
ATOM 687 C CA . GLU A 1 86 ? -17.297 -2.182 -5.398 1 97.81 86 GLU A CA 1
ATOM 688 C C . GLU A 1 86 ? -15.953 -1.816 -6.016 1 97.81 86 GLU A C 1
ATOM 690 O O . GLU A 1 86 ? -15.445 -2.531 -6.883 1 97.81 86 GLU A O 1
ATOM 695 N N . LYS A 1 87 ? -15.422 -0.714 -5.539 1 98.06 87 LYS A N 1
ATOM 696 C CA . LYS A 1 87 ? -14.102 -0.317 -6.008 1 98.06 87 LYS A CA 1
ATOM 697 C C . LYS A 1 87 ? -13.047 -1.351 -5.617 1 98.06 87 LYS A C 1
ATOM 699 O O . LYS A 1 87 ? -12.242 -1.774 -6.457 1 98.06 87 LYS A O 1
ATOM 704 N N . ILE A 1 88 ? -13.062 -1.754 -4.426 1 98.38 88 ILE A N 1
ATOM 705 C CA . ILE A 1 88 ? -12.102 -2.73 -3.922 1 98.38 88 ILE A CA 1
ATOM 706 C C . ILE A 1 88 ? -12.328 -4.078 -4.605 1 98.38 88 ILE A C 1
ATOM 708 O O . ILE A 1 88 ? -11.375 -4.773 -4.949 1 98.38 88 ILE A O 1
ATOM 712 N N . GLU A 1 89 ? -13.555 -4.387 -4.859 1 97.88 89 GLU A N 1
ATOM 713 C CA . GLU A 1 89 ? -13.914 -5.625 -5.543 1 97.88 89 GLU A CA 1
ATOM 714 C C . GLU A 1 89 ? -13.312 -5.672 -6.945 1 97.88 89 GLU A C 1
ATOM 716 O O . GLU A 1 89 ? -12.781 -6.699 -7.363 1 97.88 89 GLU A O 1
ATOM 721 N N . ALA A 1 90 ? -13.445 -4.613 -7.566 1 98.31 90 ALA A N 1
ATOM 722 C CA . ALA A 1 90 ? -12.898 -4.555 -8.922 1 98.31 90 ALA A CA 1
ATOM 723 C C . ALA A 1 90 ? -11.391 -4.75 -8.906 1 98.31 90 ALA A C 1
ATOM 725 O O . ALA A 1 90 ? -10.836 -5.445 -9.766 1 98.31 90 ALA A O 1
ATOM 726 N N . GLU A 1 91 ? -10.727 -4.113 -7.945 1 98.5 91 GLU A N 1
ATOM 727 C CA . GLU A 1 91 ? -9.281 -4.297 -7.801 1 98.5 91 GLU A CA 1
ATOM 728 C C . GLU A 1 91 ? -8.938 -5.758 -7.527 1 98.5 91 GLU A C 1
ATOM 730 O O . GLU A 1 91 ? -8.008 -6.301 -8.125 1 98.5 91 GLU A O 1
ATOM 735 N N . LEU A 1 92 ? -9.68 -6.336 -6.629 1 98.56 92 LEU A N 1
ATOM 736 C CA . LEU A 1 92 ? -9.461 -7.73 -6.254 1 98.56 92 LEU A CA 1
ATOM 737 C C . LEU A 1 92 ? -9.656 -8.656 -7.453 1 98.56 92 LEU A C 1
ATOM 739 O O . LEU A 1 92 ? -8.844 -9.547 -7.691 1 98.56 92 LEU A O 1
ATOM 743 N N . GLN A 1 93 ? -10.656 -8.438 -8.227 1 98.38 93 GLN A N 1
ATOM 744 C CA . GLN A 1 93 ? -10.93 -9.25 -9.414 1 98.38 93 GLN A CA 1
ATOM 745 C C . GLN A 1 93 ? -9.82 -9.117 -10.445 1 98.38 93 GLN A C 1
ATOM 747 O O . GLN A 1 93 ? -9.414 -10.109 -11.055 1 98.38 93 GLN A O 1
ATOM 752 N N . ASP A 1 94 ? -9.367 -7.883 -10.594 1 98.5 94 ASP A N 1
ATOM 753 C CA . ASP A 1 94 ? -8.289 -7.656 -11.547 1 98.5 94 ASP A CA 1
ATOM 754 C C . ASP A 1 94 ? -7.039 -8.445 -11.156 1 98.5 94 ASP A C 1
ATOM 756 O O . ASP A 1 94 ? -6.395 -9.055 -12.016 1 98.5 94 ASP A O 1
ATOM 760 N N . ILE A 1 9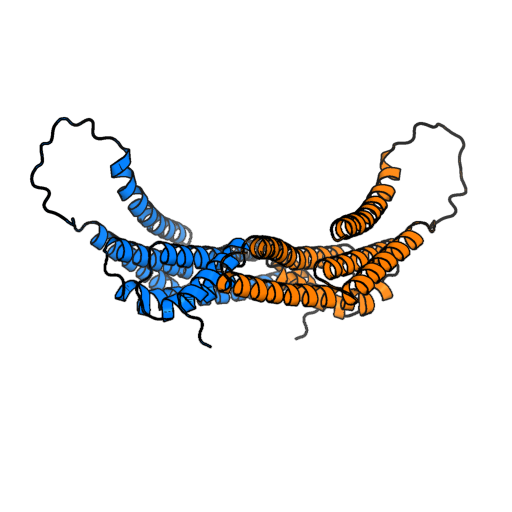5 ? -6.695 -8.453 -9.891 1 98.56 95 ILE A N 1
ATOM 761 C CA . ILE A 1 95 ? -5.516 -9.148 -9.398 1 98.56 95 ILE A CA 1
ATOM 762 C C . ILE A 1 95 ? -5.684 -10.656 -9.609 1 98.56 95 ILE A C 1
ATOM 764 O O . ILE A 1 95 ? -4.777 -11.32 -10.117 1 98.56 95 ILE A O 1
ATOM 768 N N . CYS A 1 96 ? -6.828 -11.141 -9.242 1 98.44 96 CYS A N 1
ATOM 769 C CA . CYS A 1 96 ? -7.074 -12.57 -9.383 1 98.44 96 CYS A CA 1
ATOM 770 C C . CYS A 1 96 ? -7.023 -12.992 -10.844 1 98.44 96 CYS A C 1
ATOM 772 O O . CYS A 1 96 ? -6.434 -14.023 -11.172 1 98.44 96 CYS A O 1
ATOM 774 N N . ASN A 1 97 ? -7.633 -12.234 -11.688 1 98.44 97 ASN A N 1
ATOM 775 C CA . ASN A 1 97 ? -7.629 -12.555 -13.109 1 98.44 97 ASN A CA 1
ATOM 776 C C . ASN A 1 97 ? -6.215 -12.523 -13.688 1 98.44 97 ASN A C 1
ATOM 778 O O . ASN A 1 97 ? -5.871 -13.336 -14.547 1 98.44 97 ASN A O 1
ATOM 782 N N . ASP A 1 98 ? -5.418 -11.586 -13.219 1 98.56 98 ASP A N 1
ATOM 783 C CA . ASP A 1 98 ? -4.023 -11.523 -13.633 1 98.56 98 ASP A CA 1
ATOM 784 C C . ASP A 1 98 ? -3.287 -12.812 -13.273 1 98.56 98 ASP A C 1
ATOM 786 O O . ASP A 1 98 ? -2.598 -13.398 -14.109 1 98.56 98 ASP A O 1
ATOM 790 N N . VAL A 1 99 ? -3.457 -13.266 -12.078 1 98.69 99 VAL A N 1
ATOM 791 C CA . VAL A 1 99 ? -2.779 -14.469 -11.602 1 98.69 99 VAL A CA 1
ATOM 792 C C . VAL A 1 99 ? -3.281 -15.688 -12.367 1 98.69 99 VAL A C 1
ATOM 794 O O . VAL A 1 99 ? -2.49 -16.531 -12.797 1 98.69 99 VAL A O 1
ATOM 797 N N . LEU A 1 100 ? -4.555 -15.742 -12.57 1 98.81 100 LEU A N 1
ATOM 798 C CA . LEU A 1 100 ? -5.148 -16.875 -13.273 1 98.81 100 LEU A CA 1
ATOM 799 C C . LEU A 1 100 ? -4.66 -16.953 -14.711 1 98.81 100 LEU A C 1
ATOM 801 O O . LEU A 1 100 ? -4.438 -18.047 -15.25 1 98.81 100 LEU A O 1
ATOM 805 N N . GLU A 1 101 ? -4.551 -15.812 -15.289 1 98.75 101 GLU A N 1
ATOM 806 C CA . GLU A 1 101 ? -4.012 -15.773 -16.641 1 98.75 101 GLU A CA 1
ATOM 807 C C . GLU A 1 101 ? -2.574 -16.281 -16.688 1 98.75 101 GLU A C 1
ATOM 809 O O . GLU A 1 101 ? -2.205 -17.047 -17.578 1 98.75 101 GLU A O 1
ATOM 814 N N . LEU A 1 102 ? -1.756 -15.883 -15.734 1 98.81 102 LEU A N 1
ATOM 815 C CA . LEU A 1 102 ? -0.382 -16.359 -15.656 1 98.81 102 LEU A CA 1
ATOM 816 C C . LEU A 1 102 ? -0.347 -17.875 -15.469 1 98.81 102 LEU A C 1
ATOM 818 O O . LEU A 1 102 ? 0.473 -18.562 -16.078 1 98.81 102 LEU A O 1
ATOM 822 N N . LEU A 1 103 ? -1.225 -18.344 -14.641 1 98.75 103 LEU A N 1
ATOM 823 C CA . LEU A 1 103 ? -1.289 -19.781 -14.375 1 98.75 103 LEU A CA 1
ATOM 824 C C . LEU A 1 103 ? -1.653 -20.547 -15.641 1 98.75 103 LEU A C 1
ATOM 826 O O . LEU A 1 103 ? -1 -21.547 -15.977 1 98.75 103 LEU A O 1
ATOM 830 N N . ASP A 1 104 ? -2.555 -20.109 -16.391 1 98.5 104 ASP A N 1
ATOM 831 C CA . ASP A 1 104 ? -3.096 -20.844 -17.531 1 98.5 104 ASP A CA 1
ATOM 832 C C . ASP A 1 104 ? -2.184 -20.734 -18.75 1 98.5 104 ASP A C 1
ATOM 834 O O . ASP A 1 104 ? -2.035 -21.688 -19.516 1 98.5 104 ASP A O 1
ATOM 838 N N . LYS A 1 105 ? -1.579 -19.609 -18.875 1 98.44 105 LYS A N 1
ATOM 839 C CA . LYS A 1 105 ? -0.844 -19.359 -20.125 1 98.44 105 LYS A CA 1
ATOM 840 C C . LYS A 1 105 ? 0.621 -19.766 -19.984 1 98.44 105 LYS A C 1
ATOM 842 O O . LYS A 1 105 ? 1.256 -20.156 -20.953 1 98.44 105 LYS A O 1
ATOM 847 N N . TYR A 1 106 ? 1.103 -19.656 -18.766 1 98.44 106 TYR A N 1
ATOM 848 C CA . TYR A 1 106 ? 2.547 -19.812 -18.656 1 98.44 106 TYR A CA 1
ATOM 849 C C . TYR A 1 106 ? 2.893 -20.875 -17.609 1 98.44 106 TYR A C 1
ATOM 851 O O . TYR A 1 106 ? 3.588 -21.859 -17.922 1 98.44 106 TYR A O 1
ATOM 859 N N . LEU A 1 107 ? 2.402 -20.859 -16.406 1 98.69 107 LEU A N 1
ATOM 860 C CA . LEU A 1 107 ? 2.918 -21.609 -15.258 1 98.69 107 LEU A CA 1
ATOM 861 C C . LEU A 1 107 ? 2.518 -23.078 -15.336 1 98.69 107 LEU A C 1
ATOM 863 O O . LEU A 1 107 ? 3.373 -23.953 -15.289 1 98.69 107 LEU A O 1
ATOM 867 N N . ILE A 1 108 ? 1.269 -23.359 -15.555 1 98.38 108 ILE A N 1
ATOM 868 C CA . ILE A 1 108 ? 0.799 -24.734 -15.562 1 98.38 108 ILE A CA 1
ATOM 869 C C . ILE A 1 108 ? 1.32 -25.453 -16.797 1 98.38 108 ILE A C 1
ATOM 871 O O . ILE A 1 108 ? 1.873 -26.547 -16.703 1 98.38 108 ILE A O 1
ATOM 875 N N . PRO A 1 109 ? 1.228 -24.844 -17.984 1 97.88 109 PRO A N 1
ATOM 876 C CA . PRO A 1 109 ? 1.713 -25.531 -19.172 1 97.88 109 PRO A CA 1
ATOM 877 C C . PRO A 1 109 ? 3.219 -25.781 -19.141 1 97.88 109 PRO A C 1
ATOM 879 O O . PRO A 1 109 ? 3.699 -26.766 -19.719 1 97.88 109 PRO A O 1
ATOM 882 N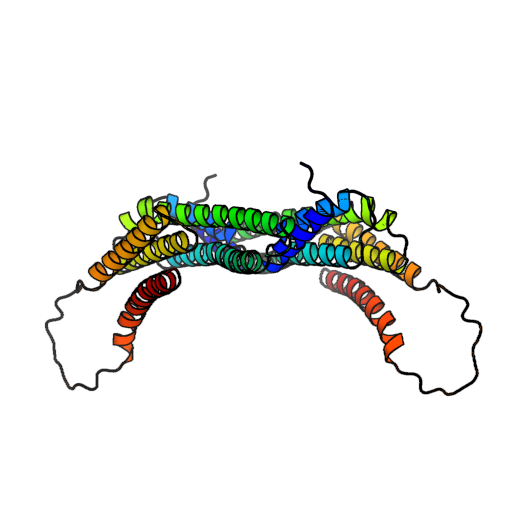 N . ASN A 1 110 ? 3.975 -24.953 -18.453 1 97.12 110 ASN A N 1
ATOM 883 C CA . ASN A 1 110 ? 5.426 -25.078 -18.453 1 97.12 110 ASN A CA 1
ATOM 884 C C . ASN A 1 110 ? 5.914 -25.938 -17.297 1 97.12 110 ASN A C 1
ATOM 886 O O . ASN A 1 110 ? 7.102 -26.266 -17.203 1 97.12 110 ASN A O 1
ATOM 890 N N . ALA A 1 111 ? 4.996 -26.312 -16.422 1 96.19 111 ALA A N 1
ATOM 891 C CA . ALA A 1 111 ? 5.391 -27.125 -15.266 1 96.19 111 ALA A CA 1
ATOM 892 C C . ALA A 1 111 ? 5.668 -28.578 -15.688 1 96.19 111 ALA A C 1
ATOM 894 O O . ALA A 1 111 ? 4.793 -29.25 -16.234 1 96.19 111 ALA A O 1
ATOM 895 N N . THR A 1 112 ? 6.895 -29.078 -15.414 1 94.88 112 THR A N 1
ATOM 896 C CA . THR A 1 112 ? 7.289 -30.422 -15.844 1 94.88 112 THR A CA 1
ATOM 897 C C . THR A 1 112 ? 7.188 -31.406 -14.688 1 94.88 112 THR A C 1
ATOM 899 O O . THR A 1 112 ? 6.805 -32.562 -14.891 1 94.88 112 THR A O 1
ATOM 902 N N . GLN A 1 113 ? 7.477 -30.922 -13.445 1 90.44 113 GLN A N 1
ATOM 903 C CA . GLN A 1 113 ? 7.43 -31.797 -12.281 1 90.44 113 GLN A CA 1
ATOM 904 C C . GLN A 1 113 ? 6.023 -31.828 -11.68 1 90.44 113 GLN A C 1
ATOM 906 O O . GLN A 1 113 ? 5.336 -30.812 -11.625 1 90.44 113 GLN A O 1
ATOM 911 N N . PRO A 1 114 ? 5.605 -32.969 -11.266 1 91.06 114 PRO A N 1
ATOM 912 C CA . PRO A 1 114 ? 4.281 -33.094 -10.641 1 91.06 114 PRO A CA 1
ATOM 913 C C . PRO A 1 114 ? 4.105 -32.156 -9.453 1 91.06 114 PRO A C 1
ATOM 915 O O . PRO A 1 114 ? 3.029 -31.578 -9.266 1 91.06 114 PRO A O 1
ATOM 918 N N . GLU A 1 115 ? 5.129 -32.031 -8.68 1 88.94 115 GLU A N 1
ATOM 919 C CA . GLU A 1 115 ? 5.051 -31.172 -7.512 1 88.94 115 GLU A CA 1
ATOM 920 C C . GLU A 1 115 ? 4.766 -29.734 -7.914 1 88.94 115 GLU A C 1
ATOM 922 O O . GLU A 1 115 ? 3.992 -29.047 -7.25 1 88.94 115 GLU A O 1
ATOM 927 N N . SER A 1 116 ? 5.363 -29.344 -8.992 1 93.19 116 SER A N 1
ATOM 928 C CA . SER A 1 116 ? 5.137 -28 -9.492 1 93.19 116 SER A CA 1
ATOM 929 C C . SER A 1 116 ? 3.725 -27.844 -10.039 1 93.19 116 SER A C 1
ATOM 931 O O . SER A 1 116 ? 3.064 -26.828 -9.789 1 93.19 116 SER A O 1
ATOM 933 N N . LYS A 1 117 ? 3.293 -28.797 -10.695 1 94.94 117 LYS A N 1
ATOM 934 C CA . LYS A 1 117 ? 1.947 -28.734 -11.258 1 94.94 117 LYS A CA 1
ATOM 935 C C . LYS A 1 117 ? 0.893 -28.688 -10.156 1 94.94 117 LYS A C 1
ATOM 937 O O . LYS A 1 117 ? -0.056 -27.906 -10.234 1 94.94 117 LYS A O 1
ATOM 942 N N . VAL A 1 118 ? 1.153 -29.516 -9.141 1 94.12 118 VAL A N 1
ATOM 943 C CA . VAL A 1 118 ? 0.234 -29.516 -8 1 94.12 118 VAL A CA 1
ATOM 944 C C . VAL A 1 118 ? 0.219 -28.141 -7.34 1 94.12 118 VAL A C 1
ATOM 946 O O . VAL A 1 118 ? -0.846 -27.625 -6.996 1 94.12 118 VAL A O 1
ATOM 949 N N . PHE A 1 119 ? 1.371 -27.594 -7.23 1 94.94 119 PHE A N 1
ATOM 950 C CA . PHE A 1 119 ? 1.497 -26.281 -6.617 1 94.94 119 PHE A CA 1
ATOM 951 C C . PHE A 1 119 ? 0.672 -25.25 -7.375 1 94.94 119 PHE A C 1
ATOM 953 O O . PHE A 1 119 ? -0.111 -24.516 -6.777 1 94.94 119 PHE A O 1
ATOM 960 N N . TYR A 1 120 ? 0.774 -25.188 -8.656 1 98.06 120 TYR A N 1
ATOM 961 C CA . TYR A 1 120 ? 0.119 -24.172 -9.469 1 98.06 120 TYR A CA 1
ATOM 962 C C . TYR A 1 120 ? -1.384 -24.406 -9.547 1 98.06 120 TYR A C 1
ATOM 964 O O . TYR A 1 120 ? -2.172 -23.469 -9.594 1 98.06 120 TYR A O 1
ATOM 972 N N . LEU A 1 121 ? -1.702 -25.641 -9.578 1 97.38 121 LEU A N 1
ATOM 973 C CA . LEU A 1 121 ? -3.129 -25.953 -9.609 1 97.38 121 LEU A CA 1
ATOM 974 C C . LEU A 1 121 ? -3.795 -25.562 -8.289 1 97.38 121 LEU A C 1
ATOM 976 O O . LEU A 1 121 ? -4.934 -25.094 -8.289 1 97.38 121 LEU A O 1
ATOM 980 N N . LYS A 1 122 ? -3.135 -25.734 -7.176 1 96.31 122 LYS A N 1
ATOM 981 C CA . LYS A 1 122 ? -3.648 -25.25 -5.898 1 96.31 122 LYS A CA 1
ATOM 982 C C . LYS A 1 122 ? -3.797 -23.734 -5.91 1 96.31 122 LYS A C 1
ATOM 984 O O . LYS A 1 122 ? -4.801 -23.203 -5.438 1 96.31 122 LYS A O 1
ATOM 989 N N . MET A 1 123 ? -2.803 -23.109 -6.43 1 97.38 123 MET A N 1
ATOM 990 C CA . MET A 1 123 ? -2.859 -21.656 -6.566 1 97.38 123 MET A CA 1
ATOM 991 C C . MET A 1 123 ? -4.07 -21.234 -7.391 1 97.38 123 MET A C 1
ATOM 993 O O . MET A 1 123 ? -4.773 -20.297 -7.031 1 97.38 123 MET A O 1
ATOM 997 N N . LYS A 1 124 ? -4.262 -21.969 -8.477 1 98.38 124 LYS A N 1
ATOM 998 C CA . LYS A 1 124 ? -5.406 -21.672 -9.344 1 98.38 124 LYS A CA 1
ATOM 999 C C . LYS A 1 124 ? -6.719 -21.812 -8.57 1 98.38 124 LYS A C 1
ATOM 1001 O O . LYS A 1 124 ? -7.594 -20.953 -8.664 1 98.38 124 LYS A O 1
ATOM 1006 N N . GLY A 1 125 ? -6.82 -22.891 -7.855 1 97.81 125 GLY A N 1
ATOM 1007 C CA . GLY A 1 125 ? -7.996 -23.078 -7.012 1 97.81 125 GLY A CA 1
ATOM 1008 C C . GLY A 1 125 ? -8.188 -21.938 -6.02 1 97.81 125 GLY A C 1
ATOM 1009 O O . GLY A 1 125 ? -9.305 -21.453 -5.84 1 97.81 125 GLY A O 1
ATOM 1010 N N . ASP A 1 126 ? -7.16 -21.547 -5.395 1 98.06 126 ASP A N 1
ATOM 1011 C CA . ASP A 1 126 ? -7.211 -20.484 -4.398 1 98.06 126 ASP A CA 1
ATOM 1012 C C . ASP A 1 126 ? -7.719 -19.188 -5.012 1 98.06 126 ASP A C 1
ATOM 1014 O O . ASP A 1 126 ? -8.578 -18.516 -4.434 1 98.06 126 ASP A O 1
ATOM 1018 N N . TYR A 1 127 ? -7.227 -18.797 -6.098 1 98.56 127 TYR A N 1
ATOM 1019 C CA . TYR A 1 127 ? -7.566 -17.5 -6.66 1 98.56 127 TYR A CA 1
ATOM 1020 C C . TYR A 1 127 ? -8.977 -17.516 -7.246 1 98.56 127 TYR A C 1
ATOM 1022 O O . TYR A 1 127 ? -9.664 -16.484 -7.234 1 98.56 127 TYR A O 1
ATOM 1030 N N . PHE A 1 128 ? -9.438 -18.688 -7.723 1 97.94 128 PHE A N 1
ATOM 1031 C CA . PHE A 1 128 ? -10.859 -18.797 -8.047 1 97.94 128 PHE A CA 1
ATOM 1032 C C . PHE A 1 128 ? -11.711 -18.672 -6.785 1 97.94 128 PHE A C 1
ATOM 1034 O O . PHE A 1 128 ? -12.797 -18.094 -6.82 1 97.94 128 PHE A O 1
ATOM 1041 N N . ARG A 1 129 ? -11.25 -19.281 -5.762 1 96.94 129 ARG A N 1
ATOM 1042 C CA . ARG A 1 129 ? -11.969 -19.156 -4.5 1 96.94 129 ARG A CA 1
ATOM 1043 C C . ARG A 1 129 ? -12.062 -17.703 -4.055 1 96.94 129 ARG A C 1
ATOM 1045 O O . ARG A 1 129 ? -13.109 -17.266 -3.58 1 96.94 129 ARG A O 1
ATOM 1052 N N . TYR A 1 130 ? -10.977 -16.984 -4.172 1 97.5 130 TYR A N 1
ATOM 1053 C CA . TYR A 1 130 ? -11.008 -15.57 -3.828 1 97.5 130 TYR A CA 1
ATOM 1054 C C . TYR A 1 130 ? -12.016 -14.828 -4.691 1 97.5 130 TYR A C 1
ATOM 1056 O O . TYR A 1 130 ? -12.766 -13.977 -4.195 1 97.5 130 TYR A O 1
ATOM 1064 N N . LEU A 1 131 ? -12.07 -15.164 -5.973 1 97.81 131 LEU A N 1
ATOM 1065 C CA . LEU A 1 131 ? -13.055 -14.562 -6.867 1 97.81 131 LEU A CA 1
ATOM 1066 C C . LEU A 1 131 ? -14.477 -14.875 -6.402 1 97.81 131 LEU A C 1
ATOM 1068 O O . LEU A 1 131 ? -15.359 -14.016 -6.473 1 97.81 131 LEU A O 1
ATOM 1072 N N . SER A 1 132 ? -14.703 -16.031 -5.922 1 96.31 132 SER A N 1
ATOM 1073 C CA . SER A 1 132 ? -16.031 -16.469 -5.531 1 96.31 132 SER A CA 1
ATOM 1074 C C . SER A 1 132 ? -16.5 -15.75 -4.27 1 96.31 132 SER A C 1
ATOM 1076 O O . SER A 1 132 ? -17.703 -15.617 -4.039 1 96.31 132 SER A O 1
ATOM 1078 N N . GLU A 1 133 ? -15.57 -15.281 -3.42 1 93.12 133 GLU A N 1
ATOM 1079 C CA . GLU A 1 133 ? -15.906 -14.547 -2.201 1 93.12 133 GLU A CA 1
ATOM 1080 C C . GLU A 1 133 ? -16.656 -13.258 -2.521 1 93.12 133 GLU A C 1
ATOM 1082 O O . GLU A 1 133 ? -17.469 -12.797 -1.718 1 93.12 133 GLU A O 1
ATOM 1087 N N . VAL A 1 134 ? -16.359 -12.703 -3.686 1 95.88 134 VAL A N 1
ATOM 1088 C CA . VAL A 1 134 ? -16.922 -11.398 -3.994 1 95.88 134 VAL A CA 1
ATOM 1089 C C . VAL A 1 134 ? -17.922 -11.531 -5.148 1 95.88 134 VAL A C 1
ATOM 1091 O O . VAL A 1 134 ? -18.5 -10.539 -5.594 1 95.88 134 VAL A O 1
ATOM 1094 N N . ALA A 1 135 ? -18.047 -12.695 -5.695 1 94 135 ALA A N 1
ATOM 1095 C CA . ALA A 1 135 ? -18.953 -12.93 -6.824 1 94 135 ALA A CA 1
ATOM 1096 C C . ALA A 1 135 ? -20.375 -13.203 -6.344 1 94 135 ALA A C 1
ATOM 1098 O O . ALA A 1 135 ? -20.578 -13.562 -5.184 1 94 135 ALA A O 1
ATOM 1099 N N . SER A 1 136 ? -21.297 -12.859 -7.273 1 90.5 136 SER A N 1
ATOM 1100 C CA . SER A 1 136 ? -22.703 -13.156 -6.973 1 90.5 136 SER A CA 1
ATOM 1101 C C . SER A 1 136 ? -23.391 -13.82 -8.156 1 90.5 136 SER A C 1
ATOM 1103 O O . SER A 1 136 ? -22.891 -13.758 -9.281 1 90.5 136 SER A O 1
ATOM 1105 N N . GLY A 1 137 ? -24.469 -14.547 -7.875 1 91.56 137 GLY A N 1
ATOM 1106 C CA . GLY A 1 137 ? -25.297 -15.148 -8.906 1 91.56 137 GLY A CA 1
ATOM 1107 C C . GLY A 1 137 ? -24.578 -16.203 -9.711 1 91.56 137 GLY A C 1
ATOM 1108 O O . GLY A 1 137 ? -23.953 -17.109 -9.148 1 91.56 137 GLY A O 1
ATOM 1109 N N . ASP A 1 138 ? -24.625 -16.062 -11.008 1 92.12 138 ASP A N 1
ATOM 1110 C CA . ASP A 1 138 ? -24.062 -17.047 -11.922 1 92.12 138 ASP A CA 1
ATOM 1111 C C . ASP A 1 138 ? -22.531 -17 -11.906 1 92.12 138 ASP A C 1
ATOM 1113 O O . ASP A 1 138 ? -21.875 -18.047 -12.031 1 92.12 138 ASP A O 1
ATOM 1117 N N . ASN A 1 139 ? -22.047 -15.844 -11.703 1 93.44 139 ASN A N 1
ATOM 1118 C CA . ASN A 1 139 ? -20.594 -15.727 -11.648 1 93.44 139 ASN A CA 1
ATOM 1119 C C . ASN A 1 139 ? -20 -16.469 -10.445 1 93.44 139 ASN A C 1
ATOM 1121 O O . ASN A 1 139 ? -18.938 -17.078 -10.539 1 93.44 139 ASN A O 1
ATOM 1125 N N . LYS A 1 140 ? -20.734 -16.5 -9.359 1 94.75 140 LYS A N 1
ATOM 1126 C CA . LYS A 1 140 ? -20.281 -17.203 -8.164 1 94.75 140 LYS A CA 1
ATOM 1127 C C . LYS A 1 140 ? -20.25 -18.703 -8.398 1 94.75 140 LYS A C 1
ATOM 1129 O O . LYS A 1 140 ? -19.281 -19.375 -8.039 1 94.75 140 LYS A O 1
ATOM 1134 N N . GLN A 1 141 ? -21.219 -19.203 -9.039 1 93.94 141 GLN A N 1
ATOM 1135 C CA . GLN A 1 141 ? -21.297 -20.625 -9.312 1 93.94 141 GLN A CA 1
ATOM 1136 C C . GLN A 1 141 ? -20.141 -21.078 -10.219 1 93.94 141 GLN A C 1
ATOM 1138 O O . GLN A 1 141 ? -19.531 -22.109 -9.977 1 93.94 141 GLN A O 1
ATOM 1143 N N . THR A 1 142 ? -19.953 -20.266 -11.211 1 96.81 142 THR A N 1
ATOM 1144 C CA . THR A 1 142 ? -18.906 -20.609 -12.172 1 96.81 142 THR A CA 1
ATOM 1145 C C . THR A 1 142 ? -17.547 -20.594 -11.5 1 96.81 142 THR A C 1
ATOM 1147 O O . THR A 1 142 ? -16.734 -21.5 -11.695 1 96.81 142 THR A O 1
ATOM 1150 N N . THR A 1 143 ? -17.266 -19.562 -10.703 1 96.31 143 THR A N 1
ATOM 1151 C CA . THR A 1 143 ? -15.969 -19.438 -10.062 1 96.31 143 THR A CA 1
ATOM 1152 C C . THR A 1 143 ? -15.773 -20.531 -9.016 1 96.31 143 THR A C 1
ATOM 1154 O O . THR A 1 143 ? -14.664 -21.062 -8.859 1 96.31 143 THR A O 1
ATOM 1157 N N . VAL A 1 144 ? -16.797 -20.922 -8.32 1 94.69 144 VAL A N 1
ATOM 1158 C CA . VAL A 1 144 ? -16.734 -22.016 -7.344 1 94.69 144 VAL A CA 1
ATOM 1159 C C . VAL A 1 144 ? -16.406 -23.328 -8.055 1 94.69 144 VAL A C 1
ATOM 1161 O O . VAL A 1 144 ? -15.547 -24.078 -7.613 1 94.69 144 VAL A O 1
ATOM 1164 N N . SER A 1 145 ? -17.094 -23.484 -9.125 1 96.06 145 SER A N 1
ATOM 1165 C CA . SER A 1 145 ? -16.875 -24.703 -9.891 1 96.06 145 SER A CA 1
ATOM 1166 C C . SER A 1 145 ? -15.445 -24.766 -10.422 1 96.06 145 SER A C 1
ATOM 1168 O O . SER A 1 145 ? -14.789 -25.812 -10.352 1 96.06 145 SER A O 1
ATOM 1170 N N . ASN A 1 146 ? -15.008 -23.656 -10.938 1 97.12 146 ASN A N 1
ATOM 1171 C CA . ASN A 1 146 ? -13.641 -23.594 -11.438 1 97.12 146 ASN A CA 1
ATOM 1172 C C . ASN A 1 146 ? -12.625 -23.875 -10.328 1 97.12 146 ASN A C 1
ATOM 1174 O O . ASN A 1 146 ? -11.625 -24.562 -10.555 1 97.12 146 ASN A O 1
ATOM 1178 N N . SER A 1 147 ? -12.867 -23.359 -9.156 1 96 147 SER A N 1
ATOM 1179 C CA . SER A 1 147 ? -12.008 -23.594 -8 1 96 147 SER A CA 1
ATOM 1180 C C . SER A 1 147 ? -11.961 -25.062 -7.641 1 96 147 SER A C 1
ATOM 1182 O O . SER A 1 147 ? -10.875 -25.641 -7.473 1 96 147 SER A O 1
ATOM 1184 N N . GLN A 1 148 ? -13.109 -25.672 -7.574 1 93.56 148 GLN A N 1
ATOM 1185 C CA . GLN A 1 148 ? -13.211 -27.078 -7.23 1 93.56 148 GLN A CA 1
ATOM 1186 C C . GLN A 1 148 ? -12.484 -27.953 -8.258 1 93.56 148 GLN A C 1
ATOM 1188 O O . GLN A 1 148 ? -11.773 -28.891 -7.895 1 93.56 148 GLN A O 1
ATOM 1193 N N . GLN A 1 149 ? -12.672 -27.641 -9.438 1 96.12 149 GLN A N 1
ATOM 1194 C CA . GLN A 1 149 ? -12.039 -28.406 -10.508 1 96.12 149 GLN A CA 1
ATOM 1195 C C . GLN A 1 149 ? -10.516 -28.328 -10.414 1 96.12 149 GLN A C 1
ATOM 1197 O O . GLN A 1 149 ? -9.82 -29.328 -10.602 1 96.12 149 GLN A O 1
ATOM 1202 N N . ALA A 1 150 ? -10.031 -27.125 -10.141 1 96.62 150 ALA A N 1
ATOM 1203 C CA . ALA A 1 150 ? -8.586 -26.938 -10.023 1 96.62 150 ALA A CA 1
ATOM 1204 C C . ALA A 1 150 ? -8.023 -27.766 -8.867 1 96.62 150 ALA A C 1
ATOM 1206 O O . ALA A 1 150 ? -6.996 -28.422 -9.008 1 96.62 150 ALA A O 1
ATOM 1207 N N . TYR A 1 151 ? -8.711 -27.734 -7.754 1 92.62 151 TYR A N 1
ATOM 1208 C CA . TYR A 1 151 ? -8.281 -28.516 -6.602 1 92.62 151 TYR A CA 1
ATOM 1209 C C . TYR A 1 151 ? -8.32 -30 -6.91 1 92.62 151 TYR A C 1
ATOM 1211 O O . TYR A 1 151 ? -7.43 -30.75 -6.512 1 92.62 151 TYR A O 1
ATOM 1219 N N . GLN A 1 152 ? -9.375 -30.406 -7.555 1 92.12 152 GLN A N 1
ATOM 1220 C CA . GLN A 1 152 ? -9.531 -31.828 -7.895 1 92.12 152 GLN A CA 1
ATOM 1221 C C . GLN A 1 152 ? -8.406 -32.281 -8.812 1 92.12 152 GLN A C 1
ATOM 1223 O O . GLN A 1 152 ? -7.855 -33.375 -8.617 1 92.12 152 GLN A O 1
ATOM 1228 N N . GLU A 1 153 ? -8.133 -31.531 -9.773 1 94 153 GLU A N 1
ATOM 1229 C CA . GLU A 1 153 ? -7.035 -31.875 -10.672 1 94 153 GLU A CA 1
ATOM 1230 C C . GLU A 1 153 ? -5.715 -31.969 -9.914 1 94 153 GLU A C 1
ATOM 1232 O O . GLU A 1 153 ? -4.922 -32.875 -10.148 1 94 153 GLU A O 1
ATOM 1237 N N . ALA A 1 154 ? -5.438 -31 -9.062 1 92.94 154 ALA A N 1
ATOM 1238 C CA . ALA A 1 154 ? -4.23 -31.047 -8.242 1 92.94 154 ALA A CA 1
ATOM 1239 C C . ALA A 1 154 ? -4.176 -32.312 -7.41 1 92.94 154 ALA A C 1
ATOM 1241 O O . ALA A 1 154 ? -3.125 -32.969 -7.312 1 92.94 154 ALA A O 1
ATOM 1242 N N . PHE A 1 155 ? -5.254 -32.719 -6.836 1 88.62 155 PHE A N 1
ATOM 1243 C CA . PHE A 1 155 ? -5.367 -33.906 -6.008 1 88.62 155 PHE A CA 1
ATOM 1244 C C . PHE A 1 155 ? -5.051 -35.156 -6.816 1 88.62 155 PHE A C 1
ATOM 1246 O O . PHE A 1 155 ? -4.312 -36.031 -6.355 1 88.62 155 PHE A O 1
ATOM 1253 N N . GLU A 1 156 ? -5.57 -35.25 -7.988 1 90.56 156 GLU A N 1
ATOM 1254 C CA . GLU A 1 156 ? -5.367 -36.438 -8.836 1 90.56 156 GLU A CA 1
ATOM 1255 C C . GLU A 1 156 ? -3.898 -36.562 -9.234 1 90.56 156 GLU A C 1
ATOM 1257 O O . GLU A 1 156 ? -3.363 -37.688 -9.258 1 90.56 156 GLU A O 1
ATOM 1262 N N . ILE A 1 157 ? -3.279 -35.5 -9.539 1 89.69 157 ILE A N 1
ATOM 1263 C CA . ILE A 1 157 ? -1.874 -35.562 -9.93 1 89.69 157 ILE A CA 1
ATOM 1264 C C . ILE A 1 157 ? -1.021 -35.969 -8.727 1 89.69 157 ILE A C 1
ATOM 1266 O O . ILE A 1 157 ? -0.028 -36.688 -8.883 1 89.69 157 ILE A O 1
ATOM 1270 N N . SER A 1 158 ? -1.367 -35.562 -7.566 1 86.25 158 SER A N 1
ATOM 1271 C CA . SER A 1 158 ? -0.601 -35.844 -6.359 1 86.25 158 SER A CA 1
ATOM 1272 C C . SER A 1 158 ? -0.681 -37.312 -5.996 1 86.25 158 SER A C 1
ATOM 1274 O O . SER A 1 158 ? 0.19 -37.844 -5.297 1 86.25 158 SER A O 1
ATOM 1276 N N . LYS A 1 159 ? -1.775 -38.094 -6.309 1 79.56 159 LYS A N 1
ATOM 1277 C CA . LYS A 1 159 ? -1.956 -39.531 -6.055 1 79.56 159 LYS A CA 1
ATOM 1278 C C . LYS A 1 159 ? -1.107 -40.375 -7.004 1 79.56 159 LYS A C 1
ATOM 1280 O O . LYS A 1 159 ? -0.771 -41.531 -6.695 1 79.56 159 LYS A O 1
ATOM 1285 N N . LYS A 1 160 ? -0.778 -39.969 -8.078 1 64.75 160 LYS A N 1
ATOM 1286 C CA . LYS A 1 160 ? -0.018 -40.781 -9.023 1 64.75 160 LYS A CA 1
ATOM 1287 C C . LYS A 1 160 ? 1.409 -41 -8.531 1 64.75 160 LYS A C 1
ATOM 1289 O O . LYS A 1 160 ? 2.135 -40.062 -8.258 1 64.75 160 LYS A O 1
ATOM 1294 N N . PRO A 1 161 ? 1.769 -42.281 -7.871 1 52.69 161 PRO A N 1
ATOM 1295 C CA . PRO A 1 161 ? 3.092 -42.688 -7.395 1 52.69 161 PRO A CA 1
ATOM 1296 C C . PRO A 1 161 ? 4.203 -42.375 -8.398 1 52.69 161 PRO A C 1
ATOM 1298 O O . PRO A 1 161 ? 4.012 -42.531 -9.609 1 52.69 161 PRO A O 1
ATOM 1301 N N . SER A 1 162 ? 5.168 -41.594 -8.227 1 43.53 162 SER A N 1
ATOM 1302 C CA . SER A 1 162 ? 6.355 -41.812 -9.039 1 43.53 162 SER A CA 1
ATOM 1303 C C . SER A 1 162 ? 6.68 -43.281 -9.172 1 43.53 162 SER A C 1
ATOM 1305 O O . SER A 1 162 ? 6.711 -43.844 -10.273 1 43.53 162 SER A O 1
ATOM 1307 N N . CYS A 1 163 ? 8.195 -43.875 -8.633 1 38.16 163 CYS A N 1
ATOM 1308 C CA . CYS A 1 163 ? 8.93 -45.156 -8.648 1 38.16 163 CYS A CA 1
ATOM 1309 C C . CYS A 1 163 ? 8.172 -46.25 -7.906 1 38.16 163 CYS A C 1
ATOM 1311 O O . CYS A 1 163 ? 7.508 -45.969 -6.902 1 38.16 163 CYS A O 1
ATOM 1313 N N . THR A 1 164 ? 8.148 -47.531 -8.508 1 34.12 164 THR A N 1
ATOM 1314 C CA . THR A 1 164 ? 8.125 -48.969 -8.203 1 34.12 164 THR A CA 1
ATOM 1315 C C . THR A 1 164 ? 9.086 -49.281 -7.059 1 34.12 164 THR A C 1
ATOM 1317 O O . THR A 1 164 ? 10.281 -49.5 -7.285 1 34.12 164 THR A O 1
ATOM 1320 N N . ASP A 1 165 ? 9.383 -48.594 -5.992 1 37.03 165 ASP A N 1
ATOM 1321 C CA . ASP A 1 165 ? 10.141 -49.219 -4.918 1 37.03 165 ASP A CA 1
ATOM 1322 C C . ASP A 1 165 ? 9.484 -50.531 -4.488 1 37.03 165 ASP A C 1
ATOM 1324 O O . ASP A 1 165 ? 8.398 -50.531 -3.91 1 37.03 165 ASP A O 1
ATOM 1328 N N . GLU A 1 166 ? 9.68 -51.656 -5.168 1 34.72 166 GLU A N 1
ATOM 1329 C CA . GLU A 1 166 ? 9.547 -53.094 -4.914 1 34.72 166 GLU A CA 1
ATOM 1330 C C . GLU A 1 166 ? 10.102 -53.469 -3.545 1 34.72 166 GLU A C 1
ATOM 1332 O O . GLU A 1 166 ? 9.797 -54.531 -3.014 1 34.72 166 GLU A O 1
ATOM 1337 N N . ASN A 1 167 ? 11.422 -53.094 -3.121 1 33.97 167 ASN A N 1
ATOM 1338 C CA . ASN A 1 167 ? 12.023 -53.812 -2.002 1 33.97 167 ASN A CA 1
ATOM 1339 C C . ASN A 1 167 ? 11.375 -53.438 -0.675 1 33.97 167 ASN A C 1
ATOM 1341 O O . ASN A 1 167 ? 11.688 -52.375 -0.109 1 33.97 167 ASN A O 1
ATOM 1345 N N . LYS A 1 168 ? 10.195 -53.75 -0.47 1 33.81 168 LYS A N 1
ATOM 1346 C CA . LYS A 1 168 ? 9.453 -53.5 0.763 1 33.81 168 LYS A CA 1
ATOM 1347 C C . LYS A 1 168 ? 10.102 -54.188 1.949 1 33.81 168 LYS A C 1
ATOM 1349 O O . LYS A 1 168 ? 9.953 -55.406 2.117 1 33.81 168 LYS A O 1
ATOM 1354 N N . PRO A 1 169 ? 11.555 -54.094 2.297 1 34.81 169 PRO A N 1
ATOM 1355 C CA . PRO A 1 169 ? 11.531 -54.906 3.525 1 34.81 169 PRO A CA 1
ATOM 1356 C C . PRO A 1 169 ? 10.695 -54.25 4.629 1 34.81 169 PRO A C 1
ATOM 1358 O O . PRO A 1 169 ? 10.922 -53.094 4.984 1 34.81 169 PRO A O 1
ATOM 1361 N N . LYS A 1 170 ? 9.367 -54.312 4.613 1 26.95 170 LYS A N 1
ATOM 1362 C CA . LYS A 1 170 ? 8.531 -53.875 5.727 1 26.95 170 LYS A CA 1
ATOM 1363 C C . LYS A 1 170 ? 8.977 -54.531 7.039 1 26.95 170 LYS A C 1
ATOM 1365 O O . LYS A 1 170 ? 8.836 -55.719 7.219 1 26.95 170 LYS A O 1
ATOM 1370 N N . LYS A 1 171 ? 10.188 -54.219 7.598 1 29.31 171 LYS A N 1
ATOM 1371 C CA . LYS A 1 171 ? 10.055 -54.406 9.039 1 29.31 171 LYS A CA 1
ATOM 1372 C C . LYS A 1 171 ? 8.758 -53.781 9.555 1 29.31 171 LYS A C 1
ATOM 1374 O O . LYS A 1 171 ? 8.172 -52.906 8.898 1 29.31 171 LYS A O 1
ATOM 1379 N N . LYS A 1 172 ? 8.625 -53.719 10.891 1 29.64 172 LYS A N 1
ATOM 1380 C CA . LYS A 1 172 ? 7.684 -53.438 11.969 1 29.64 172 LYS A CA 1
ATOM 1381 C C . LYS A 1 172 ? 7.102 -52.031 11.828 1 29.64 172 LYS A C 1
ATOM 1383 O O . LYS A 1 172 ? 7.715 -51.156 11.211 1 29.64 172 LYS A O 1
ATOM 1388 N N . LYS A 1 173 ? 5.809 -51.781 12.188 1 28.08 173 LYS A N 1
ATOM 1389 C CA . LYS A 1 173 ? 4.68 -50.844 12.266 1 28.08 173 LYS A CA 1
ATOM 1390 C C . LYS A 1 173 ? 5.105 -49.531 12.883 1 28.08 173 LYS A C 1
ATOM 1392 O O . LYS A 1 173 ? 4.297 -48.594 13 1 28.08 173 LYS A O 1
ATOM 1397 N N . ASN A 1 174 ? 6.195 -49.312 13.633 1 27.69 174 ASN A N 1
ATOM 1398 C CA . ASN A 1 174 ? 5.961 -48.125 14.461 1 27.69 174 ASN A CA 1
ATOM 1399 C C . ASN A 1 174 ? 6.043 -46.844 13.633 1 27.69 174 ASN A C 1
ATOM 1401 O O . ASN A 1 174 ? 7.117 -46.25 13.508 1 27.69 174 ASN A O 1
ATOM 1405 N N . PRO A 1 175 ? 5.652 -46.875 12.328 1 28.95 175 PRO A N 1
ATOM 1406 C CA . PRO A 1 175 ? 5.926 -45.844 11.312 1 28.95 175 PRO A CA 1
ATOM 1407 C C . PRO A 1 175 ? 5.398 -44.469 11.703 1 28.95 175 PRO A C 1
ATOM 1409 O O . PRO A 1 175 ? 4.227 -44.344 12.07 1 28.95 175 PRO A O 1
ATOM 1412 N N . SER A 1 176 ? 6.273 -43.5 12.125 1 26.55 176 SER A N 1
ATOM 1413 C CA . SER A 1 176 ? 6.281 -42.125 12.594 1 26.55 176 SER A CA 1
ATOM 1414 C C . SER A 1 176 ? 5.395 -41.25 11.727 1 26.55 176 SER A C 1
ATOM 1416 O O . SER A 1 176 ? 5.324 -41.406 10.508 1 26.55 176 SER A O 1
ATOM 1418 N N . PHE A 1 177 ? 4.34 -40.438 12.344 1 27.64 177 PHE A N 1
ATOM 1419 C CA . PHE A 1 177 ? 3.334 -39.406 12.078 1 27.64 177 PHE A CA 1
ATOM 1420 C C . PHE A 1 177 ? 3.875 -38.375 11.125 1 27.64 177 PHE A C 1
ATOM 1422 O O . PHE A 1 177 ? 3.119 -37.531 10.617 1 27.64 177 PHE A O 1
ATOM 1429 N N . LEU A 1 178 ? 5.195 -38.188 11.156 1 28.27 178 LEU A N 1
ATOM 1430 C CA . LEU A 1 178 ? 5.664 -36.969 10.492 1 28.27 178 LEU A CA 1
ATOM 1431 C C . LEU A 1 178 ? 5.457 -37.062 8.984 1 28.27 178 LEU A C 1
ATOM 1433 O O . LEU A 1 178 ? 5.137 -36.062 8.336 1 28.27 178 LEU A O 1
ATOM 1437 N N . ALA A 1 179 ? 5.926 -38.094 8.344 1 29.28 179 ALA A N 1
ATOM 1438 C CA . ALA A 1 179 ? 5.957 -38.125 6.883 1 29.28 179 ALA A CA 1
ATOM 1439 C C . ALA A 1 179 ? 4.543 -38.094 6.305 1 29.28 179 ALA A C 1
ATOM 1441 O O . ALA A 1 179 ? 4.328 -37.594 5.207 1 29.28 179 ALA A O 1
ATOM 1442 N N . GLU A 1 180 ? 3.598 -38.844 6.902 1 31.64 180 GLU A N 1
ATOM 1443 C CA . GLU A 1 180 ? 2.229 -38.906 6.402 1 31.64 180 GLU A CA 1
ATOM 1444 C C . GLU A 1 180 ? 1.521 -37.562 6.535 1 31.64 180 GLU A C 1
ATOM 1446 O O . GLU A 1 180 ? 0.427 -37.375 5.996 1 31.64 180 GLU A O 1
ATOM 1451 N N . GLN A 1 181 ? 1.855 -36.812 7.668 1 29.12 181 GLN A N 1
ATOM 1452 C CA . GLN A 1 181 ? 1.213 -35.5 7.809 1 29.12 181 GLN A CA 1
ATOM 1453 C C . GLN A 1 181 ? 1.603 -34.562 6.668 1 29.12 181 GLN A C 1
ATOM 1455 O O . GLN A 1 181 ? 1.165 -33.406 6.621 1 29.12 181 GLN A O 1
ATOM 1460 N N . LYS A 1 182 ? 2.76 -34.75 6.051 1 34.03 182 LYS A N 1
ATOM 1461 C CA . LYS A 1 182 ? 3.031 -33.812 4.953 1 34.03 182 LYS A CA 1
ATOM 1462 C C . LYS A 1 182 ? 1.934 -33.875 3.895 1 34.03 182 LYS A C 1
ATOM 1464 O O . LYS A 1 182 ? 1.729 -32.938 3.143 1 34.03 182 LYS A O 1
ATOM 1469 N N . CYS A 1 183 ? 1.557 -35.094 3.426 1 29.2 183 CYS A N 1
ATOM 1470 C CA . CYS A 1 183 ? 0.568 -35.188 2.357 1 29.2 183 CYS A CA 1
ATOM 1471 C C . CYS A 1 183 ? -0.769 -34.594 2.795 1 29.2 183 CYS A C 1
ATOM 1473 O O . CYS A 1 183 ? -1.548 -34.125 1.965 1 29.2 183 CYS A O 1
ATOM 1475 N N . ALA A 1 184 ? -1.27 -34.969 4.043 1 30.88 184 ALA A N 1
ATOM 1476 C CA . ALA A 1 184 ? -2.605 -34.625 4.527 1 30.88 184 ALA A CA 1
ATOM 1477 C C . ALA A 1 184 ? -2.746 -33.125 4.738 1 30.88 184 ALA A C 1
ATOM 1479 O O . ALA A 1 184 ? -3.861 -32.625 4.824 1 30.88 184 ALA A O 1
ATOM 1480 N N . VAL A 1 185 ? -1.725 -32.5 5.23 1 33.38 185 VAL A N 1
ATOM 1481 C CA . VAL A 1 185 ? -1.898 -31.062 5.367 1 33.38 185 VAL A CA 1
ATOM 1482 C C . VAL A 1 185 ? -2.221 -30.453 4.008 1 33.38 185 VAL A C 1
ATOM 1484 O O . VAL A 1 185 ? -2.768 -29.344 3.932 1 33.38 185 VAL A O 1
ATOM 1487 N N . LYS A 1 186 ? -1.499 -30.797 2.93 1 35.38 186 LYS A N 1
ATOM 1488 C CA . LYS A 1 186 ? -1.825 -30.312 1.592 1 35.38 186 LYS A CA 1
ATOM 1489 C C . LYS A 1 186 ? -3.287 -30.578 1.25 1 35.38 186 LYS A C 1
ATOM 1491 O O . LYS A 1 186 ? -3.943 -29.75 0.614 1 35.38 186 LYS A O 1
ATOM 1496 N N . TYR A 1 187 ? -3.779 -31.859 1.39 1 33.91 187 TYR A N 1
ATOM 1497 C CA . TYR A 1 187 ? -5.18 -32.188 1.132 1 33.91 187 TYR A CA 1
ATOM 1498 C C . TYR A 1 187 ? -6.098 -31.359 2.023 1 33.91 187 TYR A C 1
ATOM 1500 O O . TYR A 1 187 ? -7.172 -30.922 1.593 1 33.91 187 TYR A O 1
ATOM 1508 N N . LEU A 1 188 ? -5.883 -31.281 3.324 1 37.09 188 LEU A N 1
ATOM 1509 C CA . LEU A 1 188 ? -6.766 -30.516 4.207 1 37.09 188 LEU A CA 1
ATOM 1510 C C . LEU A 1 188 ? -6.797 -29.047 3.812 1 37.09 188 LEU A C 1
ATOM 1512 O O . LEU A 1 188 ? -7.793 -28.359 4.051 1 37.09 188 LEU A O 1
ATOM 1516 N N . ALA A 1 189 ? -5.758 -28.469 3.434 1 37.91 189 ALA A N 1
ATOM 1517 C CA . ALA A 1 189 ? -5.906 -27.125 2.877 1 37.91 189 ALA A CA 1
ATOM 1518 C C . ALA A 1 189 ? -6.84 -27.141 1.67 1 37.91 189 ALA A C 1
ATOM 1520 O O . ALA A 1 189 ? -7.602 -26.188 1.463 1 37.91 189 ALA A O 1
ATOM 1521 N N . LEU A 1 190 ? -6.777 -28.125 0.832 1 36.28 190 LEU A N 1
ATOM 1522 C CA . LEU A 1 190 ? -7.781 -28.312 -0.212 1 36.28 190 LEU A CA 1
ATOM 1523 C C . LEU A 1 190 ? -9.156 -28.562 0.395 1 36.28 190 LEU A C 1
ATOM 1525 O O . LEU A 1 190 ? -10.164 -28.078 -0.121 1 36.28 190 LEU A O 1
ATOM 1529 N N . GLU A 1 191 ? -9.273 -29.531 1.269 1 39.62 191 GLU A N 1
ATOM 1530 C CA . GLU A 1 191 ? -10.57 -29.766 1.902 1 39.62 191 GLU A CA 1
ATOM 1531 C C . GLU A 1 191 ? -11.055 -28.531 2.65 1 39.62 191 GLU A C 1
ATOM 1533 O O . GLU A 1 191 ? -12.25 -28.219 2.639 1 39.62 191 GLU A O 1
ATOM 1538 N N . ASN A 1 192 ? -10.273 -27.953 3.402 1 39.72 192 ASN A N 1
ATOM 1539 C CA . ASN A 1 192 ? -10.742 -26.75 4.062 1 39.72 192 ASN A CA 1
ATOM 1540 C C . ASN A 1 192 ? -11.07 -25.641 3.053 1 39.72 192 ASN A C 1
ATOM 1542 O O . ASN A 1 192 ? -11.891 -24.766 3.324 1 39.72 192 ASN A O 1
ATOM 1546 N N . ALA A 1 193 ? -10.383 -25.453 1.975 1 40.62 193 ALA A N 1
ATOM 1547 C CA . ALA A 1 193 ? -10.844 -24.562 0.919 1 40.62 193 ALA A CA 1
ATOM 1548 C C . ALA A 1 193 ? -12.203 -25 0.378 1 40.62 193 ALA A C 1
ATOM 1550 O O . ALA A 1 193 ? -13.055 -24.172 0.061 1 40.62 193 ALA A O 1
ATOM 1551 N N . VAL A 1 194 ? -12.383 -26.312 0.219 1 37.81 194 VAL A N 1
ATOM 1552 C CA . VAL A 1 194 ? -13.695 -26.812 -0.189 1 37.81 194 VAL A CA 1
ATOM 1553 C C . VAL A 1 194 ? -14.695 -26.625 0.949 1 37.81 194 VAL A C 1
ATOM 1555 O O . VAL A 1 194 ? -15.859 -26.266 0.712 1 37.81 194 VAL A O 1
ATOM 1558 N N . VAL A 1 195 ? -14.344 -26.906 2.1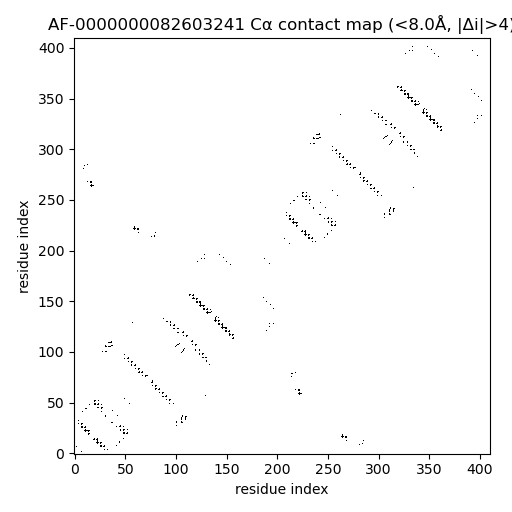66 1 37.28 195 VAL A N 1
ATOM 1559 C CA . VAL A 1 195 ? -15.312 -26.781 3.254 1 37.28 195 VAL A CA 1
ATOM 1560 C C . VAL A 1 195 ? -15.594 -25.297 3.516 1 37.28 195 VAL A C 1
ATOM 1562 O O . VAL A 1 195 ? -16.688 -24.938 3.957 1 37.28 195 VAL A O 1
ATOM 1565 N N . ASN A 1 196 ? -14.594 -24.531 3.381 1 37.5 196 ASN A N 1
ATOM 1566 C CA . ASN A 1 196 ? -14.969 -23.141 3.627 1 37.5 196 ASN A CA 1
ATOM 1567 C C . ASN A 1 196 ? -15.852 -22.594 2.508 1 37.5 196 ASN A C 1
ATOM 1569 O O . ASN A 1 196 ? -16.531 -21.594 2.691 1 37.5 196 ASN A O 1
ATOM 1573 N N . VAL A 1 197 ? -15.695 -23.062 1.331 1 35.53 197 VAL A N 1
ATOM 1574 C CA . VAL A 1 197 ? -16.688 -22.688 0.329 1 35.53 197 VAL A CA 1
ATOM 1575 C C . VAL A 1 197 ? -18.062 -23.219 0.735 1 35.53 197 VAL A C 1
ATOM 1577 O O . VAL A 1 197 ? -19.078 -22.562 0.519 1 35.53 197 VAL A O 1
ATOM 1580 N N . GLU A 1 198 ? -18.172 -24.422 1.325 1 34.38 198 GLU A N 1
ATOM 1581 C CA . GLU A 1 198 ? -19.469 -24.922 1.776 1 34.38 198 GLU A CA 1
ATOM 1582 C C . GLU A 1 198 ? -19.984 -24.109 2.963 1 34.38 198 GLU A C 1
ATOM 1584 O O . GLU A 1 198 ? -21.188 -23.891 3.092 1 34.38 198 GLU A O 1
ATOM 1589 N N . ARG A 1 199 ? -19.172 -23.75 3.84 1 30.88 199 ARG A N 1
ATOM 1590 C CA . ARG A 1 199 ? -19.766 -22.969 4.926 1 30.88 199 ARG A CA 1
ATOM 1591 C C . ARG A 1 199 ? -20.234 -21.609 4.426 1 30.88 199 ARG A C 1
ATOM 1593 O O . ARG A 1 199 ? -21.172 -21.016 4.98 1 30.88 199 ARG A O 1
ATOM 1600 N N . ALA A 1 200 ? -19.469 -21.031 3.541 1 33.22 200 ALA A N 1
ATOM 1601 C CA . ALA A 1 200 ? -20.031 -19.781 3.051 1 33.22 200 ALA A CA 1
ATOM 1602 C C . ALA A 1 200 ? -21.359 -20.016 2.33 1 33.22 200 ALA A C 1
ATOM 1604 O O . ALA A 1 200 ? -22.203 -19.109 2.24 1 33.22 200 ALA A O 1
ATOM 1605 N N . CYS A 1 201 ? -21.469 -21.109 1.658 1 30.78 201 CYS A N 1
ATOM 1606 C CA . CYS A 1 201 ? -22.766 -21.359 1.023 1 30.78 201 CYS A CA 1
ATOM 1607 C C . CYS A 1 201 ? -23.844 -21.609 2.066 1 30.78 201 CYS A C 1
ATOM 1609 O O . CYS A 1 201 ? -25.031 -21.641 1.739 1 30.78 201 CYS A O 1
ATOM 1611 N N . LEU A 1 202 ? -23.547 -22.125 3.271 1 30.06 202 LEU A N 1
ATOM 1612 C CA . LEU A 1 202 ? -24.672 -22.438 4.141 1 30.06 202 LEU A CA 1
ATOM 1613 C C . LEU A 1 202 ? -25.312 -21.156 4.676 1 30.06 202 LEU A C 1
ATOM 1615 O O . LEU A 1 202 ? -26.469 -21.156 5.066 1 30.06 202 LEU A O 1
ATOM 1619 N N . TYR A 1 203 ? -24.547 -20.109 4.883 1 27.89 203 TYR A N 1
ATOM 1620 C CA . TYR A 1 203 ? -25.328 -19.047 5.5 1 27.89 203 TYR A CA 1
ATOM 1621 C C . TYR A 1 203 ? -26.25 -18.375 4.48 1 27.89 203 TYR A C 1
ATOM 1623 O O . TYR A 1 203 ? -26.938 -17.406 4.797 1 27.89 203 TYR A O 1
ATOM 1631 N N . ILE A 1 204 ? -26 -18.547 3.213 1 25.67 204 ILE A N 1
ATOM 1632 C CA . ILE A 1 204 ? -26.922 -17.812 2.365 1 25.67 204 ILE A CA 1
ATOM 1633 C C . ILE A 1 204 ? -28.266 -18.531 2.301 1 25.67 204 ILE A C 1
ATOM 1635 O O . ILE A 1 204 ? -29.281 -17.938 1.9 1 25.67 204 ILE A O 1
ATOM 1639 N N . TRP A 1 205 ? -28.391 -19.797 2.66 1 23.22 205 TRP A N 1
ATOM 1640 C CA . TRP A 1 205 ? -29.781 -20.203 2.604 1 23.22 205 TRP A CA 1
ATOM 1641 C C . TRP A 1 205 ? -30.516 -19.844 3.889 1 23.22 205 TRP A C 1
ATOM 1643 O O . TRP A 1 205 ? -29.969 -19.984 4.984 1 23.22 205 TRP A O 1
ATOM 1653 N N . MET B 1 1 ? -20.203 14.734 -9.82 1 44.81 1 MET B N 1
ATOM 1654 C CA . MET B 1 1 ? -20.516 15.734 -8.805 1 44.81 1 MET B CA 1
ATOM 1655 C C . MET B 1 1 ? -19.391 15.828 -7.77 1 44.81 1 MET B C 1
ATOM 1657 O O . MET B 1 1 ? -18.781 14.82 -7.422 1 44.81 1 MET B O 1
ATOM 1661 N N . THR B 1 2 ? -18.734 17.016 -7.645 1 65.56 2 THR B N 1
ATOM 1662 C CA . THR B 1 2 ? -17.672 17.234 -6.676 1 65.56 2 THR B CA 1
ATOM 1663 C C . THR B 1 2 ? -18.109 16.812 -5.277 1 65.56 2 THR B C 1
ATOM 1665 O O . THR B 1 2 ? -19.188 17.234 -4.812 1 65.56 2 THR B O 1
ATOM 1668 N N . MET B 1 3 ? -17.578 15.789 -4.758 1 82.5 3 MET B N 1
ATOM 1669 C CA . MET B 1 3 ? -17.953 15.312 -3.432 1 82.5 3 MET B CA 1
ATOM 1670 C C . MET B 1 3 ? -17.859 16.438 -2.398 1 82.5 3 MET B C 1
ATOM 1672 O O . MET B 1 3 ? -16.922 17.234 -2.441 1 82.5 3 MET B O 1
ATOM 1676 N N . ASP B 1 4 ? -18.984 16.562 -1.63 1 91.06 4 ASP B N 1
ATOM 1677 C CA . ASP B 1 4 ? -18.953 17.578 -0.578 1 91.06 4 ASP B CA 1
ATOM 1678 C C . ASP B 1 4 ? -17.984 17.156 0.533 1 91.06 4 ASP B C 1
ATOM 1680 O O . ASP B 1 4 ? -17.484 16.031 0.544 1 91.06 4 ASP B O 1
ATOM 1684 N N . LYS B 1 5 ? -17.703 18.109 1.387 1 95.19 5 LYS B N 1
ATOM 1685 C CA . LYS B 1 5 ? -16.734 17.922 2.457 1 95.19 5 LYS B CA 1
ATOM 1686 C C . LYS B 1 5 ? -17.094 16.734 3.344 1 95.19 5 LYS B C 1
ATOM 1688 O O . LYS B 1 5 ? -16.234 15.914 3.662 1 95.19 5 LYS B O 1
ATOM 1693 N N . SER B 1 6 ? -18.344 16.672 3.672 1 94.06 6 SER B N 1
ATOM 1694 C CA . SER B 1 6 ? -18.797 15.602 4.562 1 94.06 6 SER B CA 1
ATOM 1695 C C . SER B 1 6 ? -18.609 14.227 3.916 1 94.06 6 SER B C 1
ATOM 1697 O O . SER B 1 6 ? -18.234 13.266 4.59 1 94.06 6 SER B O 1
ATOM 1699 N N . GLU B 1 7 ? -18.859 14.203 2.67 1 95 7 GLU B N 1
ATOM 1700 C CA . GLU B 1 7 ? -18.688 12.961 1.936 1 95 7 GLU B CA 1
ATOM 1701 C C . GLU B 1 7 ? -17.203 12.57 1.852 1 95 7 GLU B C 1
ATOM 1703 O O . GLU B 1 7 ? -16.859 11.398 1.974 1 95 7 GLU B O 1
ATOM 1708 N N . LEU B 1 8 ? -16.375 13.5 1.654 1 97.31 8 LEU B N 1
ATOM 1709 C CA . LEU B 1 8 ? -14.945 13.258 1.575 1 97.31 8 LEU B CA 1
ATOM 1710 C C . LEU B 1 8 ? -14.398 12.773 2.914 1 97.31 8 LEU B C 1
ATOM 1712 O O . LEU B 1 8 ? -13.555 11.875 2.957 1 97.31 8 LEU B O 1
ATOM 1716 N N . VAL B 1 9 ? -14.875 13.336 3.963 1 97.69 9 VAL B N 1
ATOM 1717 C CA . VAL B 1 9 ? -14.461 12.914 5.297 1 97.69 9 VAL B CA 1
ATOM 1718 C C . VAL B 1 9 ? -14.93 11.484 5.559 1 97.69 9 VAL B C 1
ATOM 1720 O O . VAL B 1 9 ? -14.195 10.68 6.129 1 97.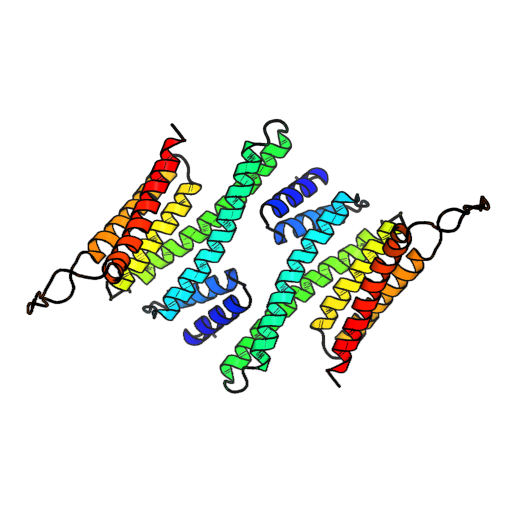69 9 VAL B O 1
ATOM 1723 N N . GLN B 1 10 ? -16.109 11.195 5.117 1 95.81 10 GLN B N 1
ATOM 1724 C CA . GLN B 1 10 ? -16.625 9.828 5.262 1 95.81 10 GLN B CA 1
ATOM 1725 C C . GLN B 1 10 ? -15.781 8.844 4.457 1 95.81 10 GLN B C 1
ATOM 1727 O O . GLN B 1 10 ? -15.484 7.742 4.93 1 95.81 10 GLN B O 1
ATOM 1732 N N . LYS B 1 11 ? -15.43 9.211 3.322 1 97.31 11 LYS B N 1
ATOM 1733 C CA . LYS B 1 11 ? -14.555 8.375 2.498 1 97.31 11 LYS B CA 1
ATOM 1734 C C . LYS B 1 11 ? -13.211 8.148 3.174 1 97.31 11 LYS B C 1
ATOM 1736 O O . LYS B 1 11 ? -12.664 7.047 3.123 1 97.31 11 LYS B O 1
ATOM 1741 N N . ALA B 1 12 ? -12.656 9.172 3.76 1 98.44 12 ALA B N 1
ATOM 1742 C CA . ALA B 1 12 ? -11.391 9.047 4.488 1 98.44 12 ALA B CA 1
ATOM 1743 C C . ALA B 1 12 ? -11.516 8.062 5.641 1 98.44 12 ALA B C 1
ATOM 1745 O O . ALA B 1 12 ? -10.609 7.254 5.875 1 98.44 12 ALA B O 1
ATOM 1746 N N . LYS B 1 13 ? -12.609 8.117 6.32 1 98.12 13 LYS B N 1
ATOM 1747 C CA . LYS B 1 13 ? -12.828 7.207 7.441 1 98.12 13 LYS B CA 1
ATOM 1748 C C . LYS B 1 13 ? -12.945 5.762 6.965 1 98.12 13 LYS B C 1
ATOM 1750 O O . LYS B 1 13 ? -12.398 4.852 7.59 1 98.12 13 LYS B O 1
ATOM 1755 N N . LEU B 1 14 ? -13.68 5.574 5.875 1 97.94 14 LEU B N 1
ATOM 1756 C CA . LEU B 1 14 ? -13.773 4.238 5.289 1 97.94 14 LEU B CA 1
ATOM 1757 C C . LEU B 1 14 ? -12.398 3.725 4.879 1 97.94 14 LEU B C 1
ATOM 1759 O O . LEU B 1 14 ? -12.062 2.568 5.141 1 97.94 14 LEU B O 1
ATOM 1763 N N . ALA B 1 15 ? -11.633 4.551 4.289 1 98.69 15 ALA B N 1
ATOM 1764 C CA . ALA B 1 15 ? -10.289 4.18 3.854 1 98.69 15 ALA B CA 1
ATOM 1765 C C . ALA B 1 15 ? -9.406 3.824 5.043 1 98.69 15 ALA B C 1
ATOM 1767 O O . ALA B 1 15 ? -8.602 2.891 4.973 1 98.69 15 ALA B O 1
ATOM 1768 N N . GLU B 1 16 ? -9.539 4.523 6.113 1 98.56 16 GLU B N 1
ATOM 1769 C CA . GLU B 1 16 ? -8.766 4.223 7.32 1 98.56 16 GLU B CA 1
ATOM 1770 C C . GLU B 1 16 ? -9.109 2.838 7.859 1 98.56 16 GLU B C 1
ATOM 1772 O O . GLU B 1 16 ? -8.211 2.053 8.18 1 98.56 16 GLU B O 1
ATOM 1777 N N . GLN B 1 17 ? -10.406 2.592 7.887 1 98.12 17 GLN B N 1
ATOM 1778 C CA . GLN B 1 17 ? -10.859 1.305 8.406 1 98.12 17 GLN B CA 1
ATOM 1779 C C . GLN B 1 17 ? -10.375 0.156 7.523 1 98.12 17 GLN B C 1
ATOM 1781 O O . GLN B 1 17 ? -10.078 -0.933 8.023 1 98.12 17 GLN B O 1
ATOM 1786 N N . ALA B 1 18 ? -10.273 0.411 6.316 1 98.25 18 ALA B N 1
ATOM 1787 C CA . ALA B 1 18 ? -9.828 -0.599 5.363 1 98.25 18 ALA B CA 1
ATOM 1788 C C . ALA B 1 18 ? -8.305 -0.599 5.238 1 98.25 18 ALA B C 1
ATOM 1790 O O . ALA B 1 18 ? -7.742 -1.361 4.449 1 98.25 18 ALA B O 1
ATOM 1791 N N . GLU B 1 19 ? -7.598 0.273 5.957 1 98.06 19 GLU B N 1
ATOM 1792 C CA . GLU B 1 19 ? -6.148 0.424 5.965 1 98.06 19 GLU B CA 1
ATOM 1793 C C . GLU B 1 19 ? -5.621 0.783 4.578 1 98.06 19 GLU B C 1
ATOM 1795 O O . GLU B 1 19 ? -4.605 0.242 4.133 1 98.06 19 GLU B O 1
ATOM 1800 N N . ARG B 1 20 ? -6.406 1.521 3.91 1 98.62 20 ARG B N 1
ATOM 1801 C CA . ARG B 1 20 ? -6.043 2.08 2.611 1 98.62 20 ARG B CA 1
ATOM 1802 C C . ARG B 1 20 ? -5.668 3.553 2.734 1 98.62 20 ARG B C 1
ATOM 1804 O O . ARG B 1 20 ? -6.438 4.43 2.338 1 98.62 20 ARG B O 1
ATOM 1811 N N . TYR B 1 21 ? -4.473 3.795 3.053 1 98.69 21 TYR B N 1
ATOM 1812 C CA . TYR B 1 21 ? -4.066 5.117 3.516 1 98.69 21 TYR B CA 1
ATOM 1813 C C . TYR B 1 21 ? -3.811 6.051 2.34 1 98.69 21 TYR B C 1
ATOM 1815 O O . TYR B 1 21 ? -3.979 7.266 2.455 1 98.69 21 TYR B O 1
ATOM 1823 N N . ASP B 1 22 ? -3.434 5.484 1.175 1 98.25 22 ASP B N 1
ATOM 1824 C CA . ASP B 1 22 ? -3.314 6.348 0.004 1 98.25 22 ASP B CA 1
ATOM 1825 C C . ASP B 1 22 ? -4.664 6.965 -0.363 1 98.25 22 ASP B C 1
ATOM 1827 O O . ASP B 1 22 ? -4.742 8.156 -0.68 1 98.25 22 ASP B O 1
ATOM 1831 N N . ASP B 1 23 ? -5.711 6.156 -0.303 1 98.56 23 ASP B N 1
ATOM 1832 C CA . ASP B 1 23 ? -7.062 6.656 -0.514 1 98.56 23 ASP B CA 1
ATOM 1833 C C . ASP B 1 23 ? -7.441 7.684 0.551 1 98.56 23 ASP B C 1
ATOM 1835 O O . ASP B 1 23 ? -8.086 8.695 0.248 1 98.56 23 ASP B O 1
ATOM 1839 N N . MET B 1 24 ? -7.023 7.348 1.765 1 98.62 24 MET B N 1
ATOM 1840 C CA . MET B 1 24 ? -7.312 8.234 2.889 1 98.62 24 MET B CA 1
ATOM 1841 C C . MET B 1 24 ? -6.684 9.602 2.68 1 98.62 24 MET B C 1
ATOM 1843 O O . MET B 1 24 ? -7.34 10.633 2.859 1 98.62 24 MET B O 1
ATOM 1847 N N . ALA B 1 25 ? -5.461 9.602 2.242 1 98.69 25 ALA B N 1
ATOM 1848 C CA . ALA B 1 25 ? -4.727 10.852 2.021 1 98.69 25 ALA B CA 1
ATOM 1849 C C . ALA B 1 25 ? -5.344 11.656 0.882 1 98.69 25 ALA B C 1
ATOM 1851 O O . ALA B 1 25 ? -5.473 12.875 0.977 1 98.69 25 ALA B O 1
ATOM 1852 N N . ALA B 1 26 ? -5.766 10.945 -0.173 1 98.5 26 ALA B N 1
ATOM 1853 C CA . ALA B 1 26 ? -6.383 11.625 -1.311 1 98.5 26 ALA B CA 1
ATOM 1854 C C . ALA B 1 26 ? -7.688 12.305 -0.901 1 98.5 26 ALA B C 1
ATOM 1856 O O . ALA B 1 26 ? -7.961 13.438 -1.315 1 98.5 26 ALA B O 1
ATOM 1857 N N . ALA B 1 27 ? -8.469 11.625 -0.117 1 98.31 27 ALA B N 1
ATOM 1858 C CA . ALA B 1 27 ? -9.734 12.195 0.356 1 98.31 27 ALA B CA 1
ATOM 1859 C C . ALA B 1 27 ? -9.484 13.414 1.238 1 98.31 27 ALA B C 1
ATOM 1861 O O . ALA B 1 27 ? -10.133 14.453 1.07 1 98.31 27 ALA B O 1
ATOM 1862 N N . MET B 1 28 ? -8.5 13.297 2.107 1 98.69 28 MET B N 1
ATOM 1863 C CA . MET B 1 28 ? -8.258 14.391 3.041 1 98.69 28 MET B CA 1
ATOM 1864 C C . MET B 1 28 ? -7.566 15.555 2.34 1 98.69 28 MET B C 1
ATOM 1866 O O . MET B 1 28 ? -7.742 16.719 2.73 1 98.69 28 MET B O 1
ATOM 1870 N N . LYS B 1 29 ? -6.828 15.297 1.326 1 98.56 29 LYS B N 1
ATOM 1871 C CA . LYS B 1 29 ? -6.289 16.359 0.487 1 98.56 29 LYS B CA 1
ATOM 1872 C C . LYS B 1 29 ? -7.41 17.172 -0.154 1 98.56 29 LYS B C 1
ATOM 1874 O O . LYS B 1 29 ? -7.379 18.406 -0.14 1 98.56 29 LYS B O 1
ATOM 1879 N N . ALA B 1 30 ? -8.344 16.469 -0.666 1 98.31 30 ALA B N 1
ATOM 1880 C CA . ALA B 1 30 ? -9.492 17.125 -1.293 1 98.31 30 ALA B CA 1
ATOM 1881 C C . ALA B 1 30 ? -10.266 17.969 -0.281 1 98.31 30 ALA B C 1
ATOM 1883 O O . ALA B 1 30 ? -10.734 19.062 -0.602 1 98.31 30 ALA B O 1
ATOM 1884 N N . VAL B 1 31 ? -10.43 17.453 0.932 1 98.19 31 VAL B N 1
ATOM 1885 C CA . VAL B 1 31 ? -11.086 18.203 1.992 1 98.19 31 VAL B CA 1
ATOM 1886 C C . VAL B 1 31 ? -10.328 19.5 2.252 1 98.19 31 VAL B C 1
ATOM 1888 O O . VAL B 1 31 ? -10.93 20.578 2.336 1 98.19 31 VAL B O 1
ATOM 1891 N N . THR B 1 32 ? -9.047 19.422 2.361 1 98.38 32 THR B N 1
ATOM 1892 C CA . THR B 1 32 ? -8.195 20.562 2.693 1 98.38 32 THR B CA 1
ATOM 1893 C C . THR B 1 32 ? -8.234 21.609 1.583 1 98.38 32 THR B C 1
ATOM 1895 O O . THR B 1 32 ? -8.25 22.812 1.855 1 98.38 32 THR B O 1
ATOM 1898 N N . GLU B 1 33 ? -8.359 21.156 0.367 1 97.56 33 GLU B N 1
ATOM 1899 C CA . GLU B 1 33 ? -8.297 22.047 -0.787 1 97.56 33 GLU B CA 1
ATOM 1900 C C . GLU B 1 33 ? -9.602 22.828 -0.96 1 97.56 33 GLU B C 1
ATOM 1902 O O . GLU B 1 33 ? -9.68 23.75 -1.771 1 97.56 33 GLU B O 1
ATOM 1907 N N . GLN B 1 34 ? -10.562 22.453 -0.177 1 95.94 34 GLN B N 1
ATOM 1908 C CA . GLN B 1 34 ? -11.797 23.234 -0.187 1 95.94 34 GLN B CA 1
ATOM 1909 C C . GLN B 1 34 ? -11.609 24.562 0.542 1 95.94 34 GLN B C 1
ATOM 1911 O O . GLN B 1 34 ? -12.414 25.484 0.389 1 95.94 34 GLN B O 1
ATOM 1916 N N . GLY B 1 35 ? -10.641 24.719 1.337 1 92.25 35 GLY B N 1
ATOM 1917 C CA . GLY B 1 35 ? -10.195 26.016 1.802 1 92.25 35 GLY B CA 1
ATOM 1918 C C . GLY B 1 35 ? -10.711 26.375 3.186 1 92.25 35 GLY B C 1
ATOM 1919 O O . GLY B 1 35 ? -10.344 27.406 3.744 1 92.25 35 GLY B O 1
ATOM 1920 N N . HIS B 1 36 ? -11.516 25.531 3.857 1 93.5 36 HIS B N 1
ATOM 1921 C CA . HIS B 1 36 ? -12.008 25.797 5.199 1 93.5 36 HIS B CA 1
ATOM 1922 C C . HIS B 1 36 ? -11.062 25.25 6.262 1 93.5 36 HIS B C 1
ATOM 1924 O O . HIS B 1 36 ? -10.273 24.344 5.988 1 93.5 36 HIS B O 1
ATOM 1930 N N . GLU B 1 37 ? -11.172 25.859 7.414 1 97.12 37 GLU B N 1
ATOM 1931 C CA . GLU B 1 37 ? -10.422 25.328 8.547 1 97.12 37 GLU B CA 1
ATOM 1932 C C . GLU B 1 37 ? -10.914 23.938 8.938 1 97.12 37 GLU B C 1
ATOM 1934 O O . GLU B 1 37 ? -12.117 23.688 8.992 1 97.12 37 GLU B O 1
ATOM 1939 N N . LEU B 1 38 ? -10 23.156 9.211 1 97.88 38 LEU B N 1
ATOM 1940 C CA . LEU B 1 38 ? -10.352 21.781 9.555 1 97.88 38 LEU B CA 1
ATOM 1941 C C . LEU B 1 38 ? -10.734 21.672 11.031 1 97.88 38 LEU B C 1
ATOM 1943 O O . LEU B 1 38 ? -10.117 22.312 11.883 1 97.88 38 LEU B O 1
ATOM 1947 N N . SER B 1 39 ? -11.789 20.859 11.336 1 96.38 39 SER B N 1
ATOM 1948 C CA . SER B 1 39 ? -12.078 20.5 12.719 1 96.38 39 SER B CA 1
ATOM 1949 C C . SER B 1 39 ? -10.969 19.625 13.305 1 96.38 39 SER B C 1
ATOM 1951 O O . SER B 1 39 ? -10.117 19.125 12.57 1 96.38 39 SER B O 1
ATOM 1953 N N . ASN B 1 40 ? -10.945 19.422 14.641 1 93.94 40 ASN B N 1
ATOM 1954 C CA . ASN B 1 40 ? -9.953 18.562 15.289 1 93.94 40 ASN B CA 1
ATOM 1955 C C . ASN B 1 40 ? -9.969 17.156 14.711 1 93.94 40 ASN B C 1
ATOM 1957 O O . ASN B 1 40 ? -8.914 16.562 14.453 1 93.94 40 ASN B O 1
ATOM 1961 N N . GLU B 1 41 ? -11.141 16.719 14.453 1 96.62 41 GLU B N 1
ATOM 1962 C CA . GLU B 1 41 ? -11.273 15.367 13.898 1 96.62 41 GLU B CA 1
ATOM 1963 C C . GLU B 1 41 ? -10.719 15.297 12.477 1 96.62 41 GLU B C 1
ATOM 1965 O O . GLU B 1 41 ? -9.984 14.367 12.141 1 96.62 41 GLU B O 1
ATOM 1970 N N . GLU B 1 42 ? -11.016 16.281 11.703 1 98.06 42 GLU B N 1
ATOM 1971 C CA . GLU B 1 42 ? -10.531 16.344 10.336 1 98.06 42 GLU B CA 1
ATOM 1972 C C . GLU B 1 42 ? -9.008 16.484 10.289 1 98.06 42 GLU B C 1
ATOM 1974 O O . GLU B 1 42 ? -8.344 15.836 9.477 1 98.06 42 GLU B O 1
ATOM 1979 N N . ARG B 1 43 ? -8.492 17.25 11.133 1 97.88 43 ARG B N 1
ATOM 1980 C CA . ARG B 1 43 ? -7.047 17.438 11.234 1 97.88 43 ARG B CA 1
ATOM 1981 C C . ARG B 1 43 ? -6.352 16.125 11.578 1 97.88 43 ARG B C 1
ATOM 1983 O O . ARG B 1 43 ? -5.316 15.797 11 1 97.88 43 ARG B O 1
ATOM 1990 N N . ASN B 1 44 ? -6.914 15.469 12.5 1 96.94 44 ASN B N 1
ATOM 1991 C CA . ASN B 1 44 ? -6.352 14.18 12.898 1 96.94 44 ASN B CA 1
ATOM 1992 C C . ASN B 1 44 ? -6.391 13.18 11.742 1 96.94 44 ASN B C 1
ATOM 1994 O O . ASN B 1 44 ? -5.438 12.422 11.539 1 96.94 44 ASN B O 1
ATOM 1998 N N . LEU B 1 45 ? -7.488 13.156 11 1 98.56 45 LEU B N 1
ATOM 1999 C CA . LEU B 1 45 ? -7.594 12.266 9.852 1 98.56 45 LEU B CA 1
ATOM 2000 C C . LEU B 1 45 ? -6.52 12.586 8.812 1 98.56 45 LEU B C 1
ATOM 2002 O O . LEU B 1 45 ? -5.871 11.672 8.289 1 98.56 45 LEU B O 1
ATOM 2006 N N . LEU B 1 46 ? -6.348 13.844 8.523 1 98.62 46 LEU B N 1
ATOM 2007 C CA . LEU B 1 46 ? -5.316 14.273 7.586 1 98.62 46 LEU B CA 1
ATOM 2008 C C . LEU B 1 46 ? -3.936 13.82 8.047 1 98.62 46 LEU B C 1
ATOM 2010 O O . LEU B 1 46 ? -3.176 13.242 7.262 1 98.62 46 LEU B O 1
ATOM 2014 N N . SER B 1 47 ? -3.646 14.047 9.281 1 98.25 47 SER B N 1
ATOM 2015 C CA . SER B 1 47 ? -2.338 13.727 9.844 1 98.25 47 SER B CA 1
ATOM 2016 C C . SER B 1 47 ? -2.082 12.219 9.82 1 98.25 47 SER B C 1
ATOM 2018 O O . SER B 1 47 ? -1 11.773 9.43 1 98.25 47 SER B O 1
ATOM 2020 N N . VAL B 1 48 ? -3.088 11.453 10.227 1 98.5 48 VAL B N 1
ATOM 2021 C CA . VAL B 1 48 ? -2.949 10.008 10.25 1 98.5 48 VAL B CA 1
ATOM 2022 C C . VAL B 1 48 ? -2.721 9.484 8.828 1 98.5 48 VAL B C 1
ATOM 2024 O O . VAL B 1 48 ? -1.865 8.625 8.609 1 98.5 48 VAL B O 1
ATOM 2027 N N . ALA B 1 49 ? -3.453 9.984 7.855 1 98.69 49 ALA B N 1
ATOM 2028 C CA . ALA B 1 49 ? -3.332 9.539 6.465 1 98.69 49 ALA B CA 1
ATOM 2029 C C . ALA B 1 49 ? -1.908 9.734 5.953 1 98.69 49 ALA B C 1
ATOM 2031 O O . ALA B 1 49 ? -1.271 8.773 5.504 1 98.69 49 ALA B O 1
ATOM 2032 N N . TYR B 1 50 ? -1.413 10.906 6.062 1 98.69 50 TYR B N 1
ATOM 2033 C CA . TYR B 1 50 ? -0.107 11.211 5.488 1 98.69 50 TYR B CA 1
ATOM 2034 C C . TYR B 1 50 ? 1.011 10.578 6.309 1 98.69 50 TYR B C 1
ATOM 2036 O O . TYR B 1 50 ? 2.051 10.203 5.766 1 98.69 50 TYR B O 1
ATOM 2044 N N . LYS B 1 51 ? 0.849 10.391 7.645 1 98.31 51 LYS B N 1
ATOM 2045 C CA . LYS B 1 51 ? 1.832 9.695 8.469 1 98.31 51 LYS B CA 1
ATOM 2046 C C . LYS B 1 51 ? 2.051 8.266 7.973 1 98.31 51 LYS B C 1
ATOM 2048 O O . LYS B 1 51 ? 3.191 7.809 7.875 1 98.31 51 LYS B O 1
ATOM 2053 N N . ASN B 1 52 ? 0.971 7.641 7.641 1 98.5 52 ASN B N 1
ATOM 2054 C CA . ASN B 1 52 ? 1.073 6.258 7.176 1 98.5 52 ASN B CA 1
ATOM 2055 C C . ASN B 1 52 ? 1.653 6.184 5.77 1 98.5 52 ASN B C 1
ATOM 2057 O O . ASN B 1 52 ? 2.492 5.324 5.484 1 98.5 52 ASN B O 1
ATOM 2061 N N . VAL B 1 53 ? 1.197 7.074 4.926 1 98.56 53 VAL B N 1
ATOM 2062 C CA . VAL B 1 53 ? 1.674 7.062 3.545 1 98.56 53 VAL B CA 1
ATOM 2063 C C . VAL B 1 53 ? 3.174 7.344 3.514 1 98.56 53 VAL B C 1
ATOM 2065 O O . VAL B 1 53 ? 3.939 6.602 2.898 1 98.56 53 VAL B O 1
ATOM 2068 N N . VAL B 1 54 ? 3.578 8.391 4.188 1 98.62 54 VAL B N 1
ATOM 2069 C CA . VAL B 1 54 ? 4.992 8.758 4.188 1 98.62 54 VAL B CA 1
ATOM 2070 C C . VAL B 1 54 ? 5.797 7.715 4.961 1 98.62 54 VAL B C 1
ATOM 2072 O O . VAL B 1 54 ? 6.934 7.402 4.598 1 98.62 54 VAL B O 1
ATOM 2075 N N . GLY B 1 55 ? 5.254 7.199 6.02 1 98.19 55 GLY B N 1
ATOM 2076 C CA . GLY B 1 55 ? 5.93 6.188 6.816 1 98.19 55 GLY B CA 1
ATOM 2077 C C . GLY B 1 55 ? 6.285 4.945 6.02 1 98.19 55 GLY B C 1
ATOM 2078 O O . GLY B 1 55 ? 7.367 4.379 6.199 1 98.19 55 GLY B O 1
ATOM 2079 N N . ALA B 1 56 ? 5.387 4.543 5.207 1 98 56 ALA B N 1
ATOM 2080 C CA . ALA B 1 56 ? 5.645 3.371 4.375 1 98 56 ALA B CA 1
ATOM 2081 C C . ALA B 1 56 ? 6.824 3.611 3.439 1 98 56 ALA B C 1
ATOM 2083 O O . ALA B 1 56 ? 7.672 2.732 3.26 1 98 56 ALA B O 1
ATOM 2084 N N . ARG B 1 57 ? 6.863 4.785 2.844 1 98.69 57 ARG B N 1
ATOM 2085 C CA . ARG B 1 57 ? 7.957 5.102 1.932 1 98.69 57 ARG B CA 1
ATOM 2086 C C . ARG B 1 57 ? 9.266 5.273 2.689 1 98.69 57 ARG B C 1
ATOM 2088 O O . ARG B 1 57 ? 10.32 4.832 2.225 1 98.69 57 ARG B O 1
ATOM 2095 N N . ARG B 1 58 ? 9.242 5.863 3.875 1 98.56 58 ARG B N 1
ATOM 2096 C CA . ARG B 1 58 ? 10.445 6.008 4.691 1 98.56 58 ARG B CA 1
ATOM 2097 C C . ARG B 1 58 ? 11.008 4.648 5.082 1 98.56 58 ARG B C 1
ATOM 2099 O O . ARG B 1 58 ? 12.219 4.43 5.012 1 98.56 58 ARG B O 1
ATOM 2106 N N . SER B 1 59 ? 10.125 3.84 5.492 1 98.19 59 SER B N 1
ATOM 2107 C CA . SER B 1 59 ? 10.547 2.496 5.867 1 98.19 59 SER B CA 1
ATOM 2108 C C . SER B 1 59 ? 11.203 1.776 4.695 1 98.19 59 SER B C 1
ATOM 2110 O O . SER B 1 59 ? 12.273 1.179 4.844 1 98.19 59 SER B O 1
ATOM 2112 N N . SER B 1 60 ? 10.562 1.818 3.578 1 98.62 60 SER B N 1
ATOM 2113 C CA . SER B 1 60 ? 11.125 1.204 2.381 1 98.62 60 SER B CA 1
ATOM 2114 C C . SER B 1 60 ? 12.492 1.795 2.051 1 98.62 60 SER B C 1
ATOM 2116 O O . SER B 1 60 ? 13.422 1.065 1.701 1 98.62 60 SER B O 1
ATOM 2118 N N . TRP B 1 61 ? 12.594 3.062 2.152 1 98.56 61 TRP B N 1
ATOM 2119 C CA . TRP B 1 61 ? 13.836 3.762 1.835 1 98.56 61 TRP B CA 1
ATOM 2120 C C . TRP B 1 61 ? 14.969 3.299 2.746 1 98.56 61 TRP B C 1
ATOM 2122 O O . TRP B 1 61 ? 16.078 3.037 2.281 1 98.56 61 TRP B O 1
ATOM 2132 N N . ARG B 1 62 ? 14.68 3.217 4.012 1 98.19 62 ARG B N 1
ATOM 2133 C CA . ARG B 1 62 ? 15.703 2.816 4.965 1 98.19 62 ARG B CA 1
ATOM 2134 C C . ARG B 1 62 ? 16.188 1.394 4.691 1 98.19 62 ARG B C 1
ATOM 2136 O O . ARG B 1 62 ? 17.375 1.114 4.742 1 98.19 62 ARG B O 1
ATOM 2143 N N . VAL B 1 63 ? 15.281 0.556 4.387 1 98.12 63 VAL B N 1
ATOM 2144 C CA . VAL B 1 63 ? 15.625 -0.837 4.125 1 98.12 63 VAL B CA 1
ATOM 2145 C C . VAL B 1 63 ? 16.5 -0.927 2.877 1 98.12 63 VAL B C 1
ATOM 2147 O O . VAL B 1 63 ? 17.578 -1.535 2.908 1 98.12 63 VAL B O 1
ATOM 2150 N N . ILE B 1 64 ? 16.078 -0.287 1.834 1 97.88 64 ILE B N 1
ATOM 2151 C CA . ILE B 1 64 ? 16.812 -0.389 0.57 1 97.88 64 ILE B CA 1
ATOM 2152 C C . ILE B 1 64 ? 18.156 0.308 0.692 1 97.88 64 ILE B C 1
ATOM 2154 O O . ILE B 1 64 ? 19.156 -0.146 0.118 1 97.88 64 ILE B O 1
ATOM 2158 N N . SER B 1 65 ? 18.172 1.396 1.426 1 95.31 65 SER B N 1
ATOM 2159 C CA . SER B 1 65 ? 19.438 2.092 1.656 1 95.31 65 SER B CA 1
ATOM 2160 C C . SER B 1 65 ? 20.438 1.196 2.377 1 95.31 65 SER B C 1
ATOM 2162 O O . SER B 1 65 ? 21.625 1.177 2.031 1 95.31 65 SER B O 1
ATOM 2164 N N . SER B 1 66 ? 20.016 0.51 3.311 1 94.88 66 SER B N 1
ATOM 2165 C CA . SER B 1 66 ? 20.859 -0.416 4.047 1 94.88 66 SER B CA 1
ATOM 2166 C C . SER B 1 66 ? 21.391 -1.525 3.143 1 94.88 66 SER B C 1
ATOM 2168 O O . SER B 1 66 ? 22.578 -1.871 3.197 1 94.88 66 SER B O 1
ATOM 2170 N N . ILE B 1 67 ? 20.594 -2.07 2.309 1 94.5 67 ILE B N 1
ATOM 2171 C CA . ILE B 1 67 ? 20.969 -3.129 1.381 1 94.5 67 ILE B CA 1
ATOM 2172 C C . ILE B 1 67 ? 21.984 -2.594 0.379 1 94.5 67 ILE B C 1
ATOM 2174 O O . ILE B 1 67 ? 22.969 -3.268 0.065 1 94.5 67 ILE B O 1
ATOM 2178 N N . GLU B 1 68 ? 21.688 -1.46 -0.132 1 93.31 68 GLU B N 1
ATOM 2179 C CA . GLU B 1 68 ? 22.578 -0.821 -1.096 1 93.31 68 GLU B CA 1
ATOM 2180 C C . GLU B 1 68 ? 23.984 -0.634 -0.513 1 93.31 68 GLU B C 1
ATOM 2182 O O . GLU B 1 68 ? 24.984 -0.876 -1.194 1 93.31 68 GLU B O 1
ATOM 2187 N N . GLN B 1 69 ? 24.109 -0.252 0.708 1 90.25 69 GLN B N 1
ATOM 2188 C CA . GLN B 1 69 ? 25.375 0.004 1.366 1 90.25 69 GLN B CA 1
ATOM 2189 C C . GLN B 1 69 ? 26.141 -1.295 1.623 1 90.25 69 GLN B C 1
ATOM 2191 O O . GLN B 1 69 ? 27.375 -1.317 1.596 1 90.25 69 GLN B O 1
ATOM 2196 N N . LYS B 1 70 ? 25.438 -2.393 1.784 1 88.88 70 LYS B N 1
ATOM 2197 C CA . LYS B 1 70 ? 26.062 -3.678 2.094 1 88.88 70 LYS B CA 1
ATOM 2198 C C . LYS B 1 70 ? 26.438 -4.43 0.817 1 88.88 70 LYS B C 1
ATOM 2200 O O . LYS B 1 70 ? 27.297 -5.312 0.84 1 88.88 70 LYS B O 1
ATOM 2205 N N . THR B 1 71 ? 25.875 -4.102 -0.306 1 83.19 71 THR B N 1
ATOM 2206 C CA . THR B 1 71 ? 26.078 -4.832 -1.552 1 83.19 71 THR B CA 1
ATOM 2207 C C . THR B 1 71 ? 27.297 -4.281 -2.303 1 83.19 71 THR B C 1
ATOM 2209 O O . THR B 1 71 ? 27.172 -3.311 -3.053 1 83.19 71 THR B O 1
ATOM 2212 N N . GLU B 1 72 ? 28.578 -4.395 -1.815 1 70.88 72 GLU B N 1
ATOM 2213 C CA . GLU B 1 72 ? 29.766 -3.793 -2.416 1 70.88 72 GLU B CA 1
ATOM 2214 C C . GLU B 1 72 ? 30.375 -4.703 -3.484 1 70.88 72 GLU B C 1
ATOM 2216 O O . GLU B 1 72 ? 31.016 -4.23 -4.418 1 70.88 72 GLU B O 1
ATOM 2221 N N . ARG B 1 73 ? 29.969 -5.914 -3.596 1 75.19 73 ARG B N 1
ATOM 2222 C CA . ARG B 1 73 ? 30.812 -6.797 -4.395 1 75.19 73 ARG B CA 1
ATOM 2223 C C . ARG B 1 73 ? 30.25 -6.977 -5.797 1 75.19 73 ARG B C 1
ATOM 2225 O O . ARG B 1 73 ? 31 -7.148 -6.762 1 75.19 73 ARG B O 1
ATOM 2232 N N . ASN B 1 74 ? 28.906 -6.887 -5.914 1 81.19 74 ASN B N 1
ATOM 2233 C CA . ASN B 1 74 ? 28.266 -7.113 -7.207 1 81.19 74 ASN B CA 1
ATOM 2234 C C . ASN B 1 74 ? 27.75 -5.809 -7.816 1 81.19 74 ASN B C 1
ATOM 2236 O O . ASN B 1 74 ? 26.766 -5.25 -7.344 1 81.19 74 ASN B O 1
ATOM 2240 N N . GLU B 1 75 ? 28.484 -5.371 -8.859 1 85.88 75 GLU B N 1
ATOM 2241 C CA . GLU B 1 75 ? 28.219 -4.07 -9.469 1 85.88 75 GLU B CA 1
ATOM 2242 C C . GLU B 1 75 ? 26.781 -4 -9.984 1 85.88 75 GLU B C 1
ATOM 2244 O O . GLU B 1 75 ? 26.109 -2.979 -9.828 1 85.88 75 GLU B O 1
ATOM 2249 N N . LYS B 1 76 ? 26.359 -5.027 -10.57 1 87.31 76 LYS B N 1
ATOM 2250 C CA . LYS B 1 76 ? 25 -5.031 -11.1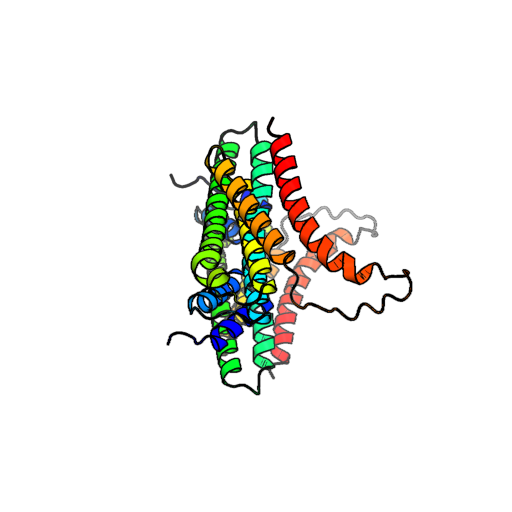25 1 87.31 76 LYS B CA 1
ATOM 2251 C C . LYS B 1 76 ? 23.953 -4.945 -10.016 1 87.31 76 LYS B C 1
ATOM 2253 O O . LYS B 1 76 ? 22.984 -4.195 -10.125 1 87.31 76 LYS B O 1
ATOM 2258 N N . LYS B 1 77 ? 24.203 -5.656 -9 1 88.12 77 LYS B N 1
ATOM 2259 C CA . LYS B 1 77 ? 23.297 -5.633 -7.852 1 88.12 77 LYS B CA 1
ATOM 2260 C C . LYS B 1 77 ? 23.297 -4.266 -7.176 1 88.12 77 LYS B C 1
ATOM 2262 O O . LYS B 1 77 ? 22.266 -3.775 -6.738 1 88.12 77 LYS B O 1
ATOM 2267 N N . GLN B 1 78 ? 24.438 -3.707 -7.199 1 91.56 78 GLN B N 1
ATOM 2268 C CA . GLN B 1 78 ? 24.562 -2.379 -6.609 1 91.56 78 GLN B CA 1
ATOM 2269 C C . GLN B 1 78 ? 23.797 -1.341 -7.418 1 91.56 78 GLN B C 1
ATOM 2271 O O . GLN B 1 78 ? 23.125 -0.47 -6.852 1 91.56 78 GLN B O 1
ATOM 2276 N N . GLN B 1 79 ? 23.891 -1.433 -8.633 1 93 79 GLN B N 1
ATOM 2277 C CA . GLN B 1 79 ? 23.203 -0.497 -9.516 1 93 79 GLN B CA 1
ATOM 2278 C C . GLN B 1 79 ? 21.688 -0.636 -9.383 1 93 79 GLN B C 1
ATOM 2280 O O . GLN B 1 79 ? 20.969 0.363 -9.367 1 93 79 GLN B O 1
ATOM 2285 N N . MET B 1 80 ? 21.172 -1.821 -9.203 1 93.75 80 MET B N 1
ATOM 2286 C CA . MET B 1 80 ? 19.734 -2.07 -9.062 1 93.75 80 MET B CA 1
ATOM 2287 C C . MET B 1 80 ? 19.219 -1.53 -7.73 1 93.75 80 MET B C 1
ATOM 2289 O O . MET B 1 80 ? 18.125 -0.965 -7.668 1 93.75 80 MET B O 1
ATOM 2293 N N . GLY B 1 81 ? 20.031 -1.72 -6.758 1 94.62 81 GLY B N 1
ATOM 2294 C CA . GLY B 1 81 ? 19.672 -1.15 -5.469 1 94.62 81 GLY B CA 1
ATOM 2295 C C . GLY B 1 81 ? 19.609 0.365 -5.484 1 94.62 81 GLY B C 1
ATOM 2296 O O . GLY B 1 81 ? 18.672 0.951 -4.934 1 94.62 81 GLY B O 1
ATOM 2297 N N . LYS B 1 82 ? 20.547 0.963 -6.137 1 95.5 82 LYS B N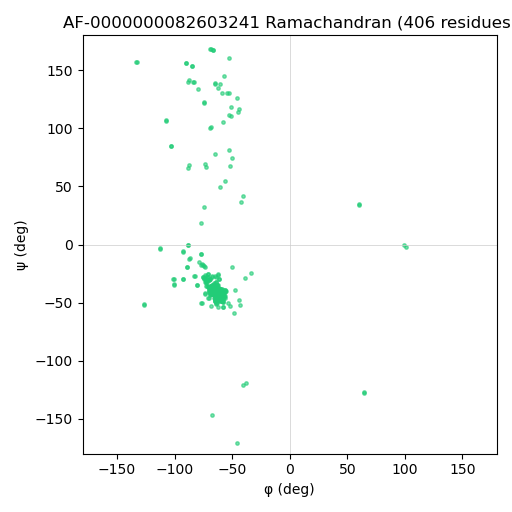 1
ATOM 2298 C CA . LYS B 1 82 ? 20.578 2.418 -6.246 1 95.5 82 LYS B CA 1
ATOM 2299 C C . LYS B 1 82 ? 19.375 2.947 -7.004 1 95.5 82 LYS B C 1
ATOM 2301 O O . LYS B 1 82 ? 18.734 3.908 -6.57 1 95.5 82 LYS B O 1
ATOM 2306 N N . GLU B 1 83 ? 19.062 2.367 -8.031 1 96 83 GLU B N 1
ATOM 2307 C CA . GLU B 1 83 ? 17.922 2.801 -8.844 1 96 83 GLU B CA 1
ATOM 2308 C C . GLU B 1 83 ? 16.609 2.664 -8.078 1 96 83 GLU B C 1
ATOM 2310 O O . GLU B 1 83 ? 15.75 3.539 -8.164 1 96 83 GLU B O 1
ATOM 2315 N N . TYR B 1 84 ? 16.547 1.577 -7.426 1 97.75 84 TYR B N 1
ATOM 2316 C CA . TYR B 1 84 ? 15.32 1.347 -6.672 1 97.75 84 TYR B CA 1
ATOM 2317 C C . TYR B 1 84 ? 15.203 2.318 -5.504 1 97.75 84 TYR B C 1
ATOM 2319 O O . TYR B 1 84 ? 14.117 2.822 -5.211 1 97.75 84 TYR B O 1
ATOM 2327 N N . ARG B 1 85 ? 16.266 2.615 -4.855 1 97.69 85 ARG B N 1
ATOM 2328 C CA . ARG B 1 85 ? 16.297 3.625 -3.801 1 97.69 85 ARG B CA 1
ATOM 2329 C C . ARG B 1 85 ? 15.859 4.988 -4.332 1 97.69 85 ARG B C 1
ATOM 2331 O O . ARG B 1 85 ? 15.062 5.68 -3.695 1 97.69 85 ARG B O 1
ATOM 2338 N N . GLU B 1 86 ? 16.375 5.344 -5.449 1 97.81 86 GLU B N 1
ATOM 2339 C CA . GLU B 1 86 ? 16.047 6.625 -6.066 1 97.81 86 GLU B CA 1
ATOM 2340 C C . GLU B 1 86 ? 14.562 6.699 -6.422 1 97.81 86 GLU B C 1
ATOM 2342 O O . GLU B 1 86 ? 13.953 7.766 -6.324 1 97.81 86 GLU B O 1
ATOM 2347 N N . LYS B 1 87 ? 14.047 5.562 -6.812 1 98 87 LYS B N 1
ATOM 2348 C CA . LYS B 1 87 ? 12.617 5.508 -7.102 1 98 87 LYS B CA 1
ATOM 2349 C C . LYS B 1 87 ? 11.789 5.801 -5.852 1 98 87 LYS B C 1
ATOM 2351 O O . LYS B 1 87 ? 10.875 6.621 -5.887 1 98 87 LYS B O 1
ATOM 2356 N N . ILE B 1 88 ? 12.109 5.176 -4.805 1 98.38 88 ILE B N 1
ATOM 2357 C CA . ILE B 1 88 ? 11.398 5.352 -3.543 1 98.38 88 ILE B CA 1
ATOM 2358 C C . ILE B 1 88 ? 11.602 6.777 -3.031 1 98.38 88 ILE B C 1
ATOM 2360 O O . ILE B 1 88 ? 10.672 7.395 -2.516 1 98.38 88 ILE B O 1
ATOM 2364 N N . GLU B 1 89 ? 12.773 7.309 -3.242 1 97.88 89 GLU B N 1
ATOM 2365 C CA . GLU B 1 89 ? 13.086 8.68 -2.838 1 97.88 89 GLU B CA 1
ATOM 2366 C C . GLU B 1 89 ? 12.195 9.688 -3.557 1 97.88 89 GLU B C 1
ATOM 2368 O O . GLU B 1 89 ? 11.688 10.625 -2.939 1 97.88 89 GLU B O 1
ATOM 2373 N N . ALA B 1 90 ? 12.078 9.445 -4.762 1 98.31 90 ALA B N 1
ATOM 2374 C CA . ALA B 1 90 ? 11.234 10.352 -5.539 1 98.31 90 ALA B CA 1
ATOM 2375 C C . ALA B 1 90 ? 9.789 10.32 -5.047 1 98.31 90 ALA B C 1
ATOM 2377 O O . ALA B 1 90 ? 9.133 11.359 -4.953 1 98.31 90 ALA B O 1
ATOM 2378 N N . GLU B 1 91 ? 9.297 9.117 -4.758 1 98.5 91 GLU B N 1
ATOM 2379 C CA . GLU B 1 91 ? 7.957 8.984 -4.203 1 98.5 91 GLU B CA 1
ATOM 2380 C C . GLU B 1 91 ? 7.832 9.719 -2.869 1 98.5 91 GLU B C 1
ATOM 2382 O O . GLU B 1 91 ? 6.852 10.422 -2.633 1 98.5 91 GLU B O 1
ATOM 2387 N N . LEU B 1 92 ? 8.812 9.516 -2.041 1 98.56 92 LEU B N 1
ATOM 2388 C CA . LEU B 1 92 ? 8.836 10.141 -0.725 1 98.56 92 LEU B CA 1
ATOM 2389 C C . LEU B 1 92 ? 8.844 11.664 -0.85 1 98.56 92 LEU B C 1
ATOM 2391 O O . LEU B 1 92 ? 8.094 12.352 -0.151 1 98.56 92 LEU B O 1
ATOM 2395 N N . GLN B 1 93 ? 9.609 12.195 -1.721 1 98.38 93 GLN B N 1
ATOM 2396 C CA . GLN B 1 93 ? 9.695 13.633 -1.937 1 98.38 93 GLN B CA 1
ATOM 2397 C C . GLN B 1 93 ? 8.367 14.195 -2.436 1 98.38 93 GLN B C 1
ATOM 2399 O O . GLN B 1 93 ? 7.934 15.266 -1.998 1 98.38 93 GLN B O 1
ATOM 2404 N N . ASP B 1 94 ? 7.766 13.438 -3.334 1 98.5 94 ASP B N 1
ATOM 2405 C CA . ASP B 1 94 ? 6.48 13.883 -3.861 1 98.5 94 ASP B CA 1
ATOM 2406 C C . ASP B 1 94 ? 5.441 13.992 -2.75 1 98.5 94 ASP B C 1
ATOM 2408 O O . ASP B 1 94 ? 4.684 14.961 -2.693 1 98.5 94 ASP B O 1
ATOM 2412 N N . ILE B 1 95 ? 5.395 13.031 -1.867 1 98.56 95 ILE B N 1
ATOM 2413 C CA . ILE B 1 95 ? 4.434 13.008 -0.771 1 98.56 95 ILE B CA 1
ATOM 2414 C C . ILE B 1 95 ? 4.703 14.18 0.172 1 98.56 95 ILE B C 1
ATOM 2416 O O . ILE B 1 95 ? 3.779 14.906 0.547 1 98.56 95 ILE B O 1
ATOM 2420 N N . CYS B 1 96 ? 5.945 14.352 0.503 1 98.38 96 CYS B N 1
ATOM 2421 C CA . CYS B 1 96 ? 6.301 15.43 1.418 1 98.38 96 CYS B CA 1
ATOM 2422 C C . CYS B 1 96 ? 5.961 16.781 0.816 1 98.38 96 CYS B C 1
ATOM 2424 O O . CYS B 1 96 ? 5.418 17.656 1.501 1 98.38 96 CYS B O 1
ATOM 2426 N N . ASN B 1 97 ? 6.285 16.969 -0.417 1 98.44 97 ASN B N 1
ATOM 2427 C CA . ASN B 1 97 ? 5.988 18.234 -1.077 1 98.44 97 ASN B CA 1
ATOM 2428 C C . ASN B 1 97 ? 4.488 18.484 -1.148 1 98.44 97 ASN B C 1
ATOM 2430 O O . ASN B 1 97 ? 4.043 19.625 -1.013 1 98.44 97 ASN B O 1
ATOM 2434 N N . ASP B 1 98 ? 3.721 17.438 -1.367 1 98.5 98 ASP B N 1
ATOM 2435 C CA . ASP B 1 98 ? 2.266 17.562 -1.355 1 98.5 98 ASP B CA 1
ATOM 2436 C C . ASP B 1 98 ? 1.771 18.078 -0.005 1 98.5 98 ASP B C 1
ATOM 2438 O O . ASP B 1 98 ? 0.976 19.016 0.053 1 98.5 98 ASP B O 1
ATOM 2442 N N . VAL B 1 99 ? 2.254 17.5 1.047 1 98.69 99 VAL B N 1
ATOM 2443 C CA . VAL B 1 99 ? 1.83 17.875 2.391 1 98.69 99 VAL B CA 1
ATOM 2444 C C . VAL B 1 99 ? 2.266 19.312 2.689 1 98.69 99 VAL B C 1
ATOM 2446 O O . VAL B 1 99 ? 1.487 20.109 3.223 1 98.69 99 VAL B O 1
ATOM 2449 N N . LEU B 1 100 ? 3.465 19.641 2.316 1 98.81 100 LEU B N 1
ATOM 2450 C CA . LEU B 1 100 ? 3.996 20.969 2.578 1 98.81 100 LEU B CA 1
ATOM 2451 C C . LEU B 1 100 ? 3.199 22.031 1.826 1 98.81 100 LEU B C 1
ATOM 2453 O O . LEU B 1 100 ? 2.973 23.125 2.344 1 98.81 100 LEU B O 1
ATOM 2457 N N . GLU B 1 101 ? 2.854 21.688 0.647 1 98.75 101 GLU B N 1
ATOM 2458 C CA . GLU B 1 101 ? 2.02 22.609 -0.119 1 98.75 101 GLU B CA 1
ATOM 2459 C C . GLU B 1 101 ? 0.672 22.828 0.562 1 98.75 101 GLU B C 1
ATOM 2461 O O . GLU B 1 101 ? 0.191 23.969 0.646 1 98.75 101 GLU B O 1
ATOM 2466 N N . LEU B 1 102 ? 0.048 21.781 1.05 1 98.81 102 LEU B N 1
ATOM 2467 C CA . LEU B 1 102 ? -1.215 21.891 1.771 1 98.81 102 LEU B CA 1
ATOM 2468 C C . LEU B 1 102 ? -1.051 22.766 3.014 1 98.81 102 LEU B C 1
ATOM 2470 O O . LEU B 1 102 ? -1.914 23.594 3.318 1 98.81 102 LEU B O 1
ATOM 2474 N N . LEU B 1 103 ? 0.034 22.547 3.686 1 98.81 103 LEU B N 1
ATOM 2475 C CA . LEU B 1 103 ? 0.306 23.312 4.898 1 98.81 103 LEU B CA 1
ATOM 2476 C C . LEU B 1 103 ? 0.45 24.797 4.59 1 98.81 103 LEU B C 1
ATOM 2478 O O . LEU B 1 103 ? -0.159 25.641 5.258 1 98.81 103 LEU B O 1
ATOM 2482 N N . ASP B 1 104 ? 1.107 25.156 3.588 1 98.5 104 ASP B N 1
ATOM 2483 C CA . ASP B 1 104 ? 1.449 26.547 3.289 1 98.5 104 ASP B CA 1
ATOM 2484 C C . ASP B 1 104 ? 0.275 27.266 2.637 1 98.5 104 ASP B C 1
ATOM 2486 O O . ASP B 1 104 ? 0.052 28.453 2.893 1 98.5 104 ASP B O 1
ATOM 2490 N N . LYS B 1 105 ? -0.452 26.562 1.862 1 98.44 105 LYS B N 1
ATOM 2491 C CA . LYS B 1 105 ? -1.471 27.234 1.061 1 98.44 105 LYS B CA 1
ATOM 2492 C C . LYS B 1 105 ? -2.814 27.25 1.781 1 98.44 105 LYS B C 1
ATOM 2494 O O . LYS B 1 105 ? -3.611 28.172 1.599 1 98.44 105 LYS B O 1
ATOM 2499 N N . TYR B 1 106 ? -3.029 26.25 2.584 1 98.44 106 TYR B N 1
ATOM 2500 C CA . TYR B 1 106 ? -4.383 26.109 3.107 1 98.44 106 TYR B CA 1
ATOM 2501 C C . TYR B 1 106 ? -4.371 26.016 4.629 1 98.44 106 TYR B C 1
ATOM 2503 O O . TYR B 1 106 ? -5.016 26.812 5.312 1 98.44 106 TYR B O 1
ATOM 2511 N N . LEU B 1 107 ? -3.623 25.156 5.258 1 98.69 107 LEU B N 1
ATOM 2512 C CA . LEU B 1 107 ? -3.785 24.75 6.648 1 98.69 107 LEU B CA 1
ATOM 2513 C C . LEU B 1 107 ? -3.264 25.828 7.594 1 98.69 107 LEU B C 1
ATOM 2515 O O . LEU B 1 107 ? -3.99 26.281 8.477 1 98.69 107 LEU B O 1
ATOM 2519 N N . ILE B 1 108 ? -2.078 26.297 7.379 1 98.38 108 ILE B N 1
ATOM 2520 C CA . ILE B 1 108 ? -1.483 27.281 8.289 1 98.38 108 ILE B CA 1
ATOM 2521 C C . ILE B 1 108 ? -2.199 28.625 8.148 1 98.38 108 ILE B C 1
ATOM 2523 O O . ILE B 1 108 ? -2.604 29.219 9.148 1 98.38 108 ILE B O 1
ATOM 2527 N N . PRO B 1 109 ? -2.443 29.078 6.93 1 97.94 109 PRO B N 1
ATOM 2528 C CA . PRO B 1 109 ? -3.111 30.375 6.805 1 97.94 109 PRO B CA 1
ATOM 2529 C C . PRO B 1 109 ? -4.535 30.359 7.355 1 97.94 109 PRO B C 1
ATOM 2531 O O . PRO B 1 109 ? -5.035 31.391 7.809 1 97.94 109 PRO B O 1
ATOM 2534 N N . ASN B 1 110 ? -5.199 29.234 7.355 1 97.12 110 ASN B N 1
ATOM 2535 C CA . ASN B 1 110 ? -6.594 29.172 7.777 1 97.12 110 ASN B CA 1
ATOM 2536 C C . ASN B 1 110 ? -6.715 28.828 9.266 1 97.12 110 ASN B C 1
ATOM 2538 O O . ASN B 1 110 ? -7.812 28.859 9.82 1 97.12 110 ASN B O 1
ATOM 2542 N N . ALA B 1 111 ? -5.586 28.531 9.883 1 96.19 111 ALA B N 1
ATOM 2543 C CA . ALA B 1 111 ? -5.617 28.172 11.297 1 96.19 111 ALA B CA 1
ATOM 2544 C C . ALA B 1 111 ? -5.84 29.406 12.172 1 96.19 111 ALA B C 1
ATOM 2546 O O . ALA B 1 111 ? -5.039 30.344 12.133 1 96.19 111 ALA B O 1
ATOM 2547 N N . THR B 1 112 ? -6.902 29.422 12.992 1 94.88 112 THR B N 1
ATOM 2548 C CA . THR B 1 112 ? -7.25 30.578 13.797 1 94.88 112 THR B CA 1
ATOM 2549 C C . THR B 1 112 ? -6.785 30.406 15.242 1 94.88 112 THR B C 1
ATOM 2551 O O . THR B 1 112 ? -6.344 31.359 15.883 1 94.88 112 THR B O 1
ATOM 2554 N N . GLN B 1 113 ? -6.84 29.125 15.727 1 90.5 113 GLN B N 1
ATOM 2555 C CA . GLN B 1 113 ? -6.438 28.844 17.109 1 90.5 113 GLN B CA 1
ATOM 2556 C C . GLN B 1 113 ? -4.941 28.578 17.188 1 90.5 113 GLN B C 1
ATOM 2558 O O . GLN B 1 113 ? -4.363 27.938 16.312 1 90.5 113 GLN B O 1
ATOM 2563 N N . PRO B 1 114 ? -4.328 29.062 18.219 1 91.19 114 PRO B N 1
ATOM 2564 C CA . PRO B 1 114 ? -2.893 28.828 18.391 1 91.19 114 PRO B CA 1
ATOM 2565 C C . PRO B 1 114 ? -2.543 27.344 18.406 1 91.19 114 PRO B C 1
ATOM 2567 O O . PRO B 1 114 ? -1.515 26.938 17.859 1 91.19 114 PRO B O 1
ATOM 2570 N N . GLU B 1 115 ? -3.373 26.594 19.047 1 89 115 GLU B N 1
ATOM 2571 C CA . GLU B 1 115 ? -3.119 25.156 19.125 1 89 115 GLU B CA 1
ATOM 2572 C C . GLU B 1 115 ? -3.08 24.531 17.734 1 89 115 GLU B C 1
ATOM 2574 O O . GLU B 1 115 ? -2.246 23.656 17.469 1 89 115 GLU B O 1
ATOM 2579 N N . SER B 1 116 ? -3.936 25 16.891 1 93.25 116 SER B N 1
ATOM 2580 C CA . SER B 1 116 ? -3.967 24.5 15.531 1 93.25 116 SER B CA 1
ATOM 2581 C C . SER B 1 116 ? -2.736 24.953 14.75 1 93.25 116 SER B C 1
ATOM 2583 O O . SER B 1 116 ? -2.141 24.156 14.008 1 93.25 116 SER B O 1
ATOM 2585 N N . LYS B 1 117 ? -2.369 26.109 14.938 1 95 117 LYS B N 1
ATOM 2586 C CA . LYS B 1 117 ? -1.197 26.641 14.242 1 95 117 LYS B CA 1
ATOM 2587 C C . LYS B 1 117 ? 0.069 25.906 14.664 1 95 117 LYS B C 1
ATOM 2589 O O . LYS B 1 117 ? 0.889 25.531 13.812 1 95 117 LYS B O 1
ATOM 2594 N N . VAL B 1 118 ? 0.133 25.656 15.969 1 94.25 118 VAL B N 1
ATOM 2595 C CA . VAL B 1 118 ? 1.281 24.922 16.484 1 94.25 118 VAL B CA 1
ATOM 2596 C C . VAL B 1 118 ? 1.306 23.516 15.883 1 94.25 118 VAL B C 1
ATOM 2598 O O . VAL B 1 118 ? 2.361 23.031 15.477 1 94.25 118 VAL B O 1
ATOM 2601 N N . PHE B 1 119 ? 0.156 22.953 15.812 1 95.06 119 PHE B N 1
ATOM 2602 C CA . PHE B 1 119 ? 0.039 21.609 15.25 1 95.06 119 PHE B CA 1
ATOM 2603 C C . PHE B 1 119 ? 0.561 21.578 13.82 1 95.06 119 PHE B C 1
ATOM 2605 O O . PHE B 1 119 ? 1.381 20.719 13.477 1 95.06 119 PHE B O 1
ATOM 2612 N N . TYR B 1 120 ? 0.162 22.469 12.984 1 98.06 120 TYR B N 1
ATOM 2613 C CA . TYR B 1 120 ? 0.506 22.453 11.57 1 98.06 120 TYR B CA 1
ATOM 2614 C C . TYR B 1 120 ? 1.97 22.828 11.367 1 98.06 120 TYR B C 1
ATOM 2616 O O . TYR B 1 120 ? 2.625 22.328 10.453 1 98.06 120 TYR B O 1
ATOM 2624 N N . LEU B 1 121 ? 2.398 23.719 12.188 1 97.44 121 LEU B N 1
ATOM 2625 C CA . LEU B 1 121 ? 3.805 24.094 12.078 1 97.44 121 LEU B CA 1
ATOM 2626 C C . LEU B 1 121 ? 4.707 22.938 12.469 1 97.44 121 LEU B C 1
ATOM 2628 O O . LEU B 1 121 ? 5.766 22.734 11.867 1 97.44 121 LEU B O 1
ATOM 2632 N N . LYS B 1 122 ? 4.348 22.156 13.453 1 96.44 122 LYS B N 1
ATOM 2633 C CA . LYS B 1 122 ? 5.086 20.938 13.781 1 96.44 122 LYS B CA 1
ATOM 2634 C C . LYS B 1 122 ? 5.07 19.953 12.617 1 96.44 122 LYS B C 1
ATOM 2636 O O . LYS B 1 122 ? 6.098 19.344 12.297 1 96.44 122 LYS B O 1
ATOM 2641 N N . MET B 1 123 ? 3.926 19.812 12.055 1 97.38 123 MET B N 1
ATOM 2642 C CA . MET B 1 123 ? 3.805 18.953 10.883 1 97.38 123 MET B CA 1
ATOM 2643 C C . MET B 1 123 ? 4.746 19.406 9.773 1 97.38 123 MET B C 1
ATOM 2645 O O . MET B 1 123 ? 5.414 18.594 9.141 1 97.38 123 MET B O 1
ATOM 2649 N N . LYS B 1 124 ? 4.754 20.719 9.57 1 98.31 124 LYS B N 1
ATOM 2650 C CA . LYS B 1 124 ? 5.637 21.281 8.555 1 98.31 124 LYS B CA 1
ATOM 2651 C C . LYS B 1 124 ? 7.098 20.953 8.852 1 98.31 124 LYS B C 1
ATOM 2653 O O . LYS B 1 124 ? 7.832 20.531 7.953 1 98.31 124 LYS B O 1
ATOM 2658 N N . GLY B 1 125 ? 7.477 21.141 10.086 1 97.88 125 GLY B N 1
ATOM 2659 C CA . GLY B 1 125 ? 8.82 20.766 10.484 1 97.88 125 GLY B CA 1
ATOM 2660 C C . GLY B 1 125 ? 9.117 19.297 10.227 1 97.88 125 GLY B C 1
ATOM 2661 O O . GLY B 1 125 ? 10.188 18.953 9.727 1 97.88 125 GLY B O 1
ATOM 2662 N N . ASP B 1 126 ? 8.227 18.469 10.562 1 98.06 126 ASP B N 1
ATOM 2663 C CA . ASP B 1 126 ? 8.391 17.031 10.398 1 98.06 126 ASP B CA 1
ATOM 2664 C C . ASP B 1 126 ? 8.609 16.656 8.93 1 98.06 126 ASP B C 1
ATOM 2666 O O . ASP B 1 126 ? 9.5 15.883 8.602 1 98.06 126 ASP B O 1
ATOM 2670 N N . TYR B 1 127 ? 7.84 17.156 8.07 1 98.56 127 TYR B N 1
ATOM 2671 C CA . TYR B 1 127 ? 7.906 16.734 6.676 1 98.56 127 TYR B CA 1
ATOM 2672 C C . TYR B 1 127 ? 9.133 17.328 5.992 1 98.56 127 TYR B C 1
ATOM 2674 O O . TYR B 1 127 ? 9.703 16.703 5.086 1 98.56 127 TYR B O 1
ATOM 2682 N N . PHE B 1 128 ? 9.609 18.516 6.453 1 97.88 128 PHE B N 1
ATOM 2683 C CA . PHE B 1 128 ? 10.922 18.984 6.012 1 97.88 128 PHE B CA 1
ATOM 2684 C C . PHE B 1 128 ? 12.016 18.047 6.527 1 97.88 128 PHE B C 1
ATOM 2686 O O . PHE B 1 128 ? 13.008 17.812 5.832 1 97.88 128 PHE B O 1
ATOM 2693 N N . ARG B 1 129 ? 11.875 17.656 7.723 1 96.94 129 ARG B N 1
ATOM 2694 C CA . ARG B 1 129 ? 12.852 16.719 8.273 1 96.94 129 ARG B CA 1
ATOM 2695 C C . ARG B 1 129 ? 12.883 15.422 7.457 1 96.94 129 ARG B C 1
ATOM 2697 O O . ARG B 1 129 ? 13.961 14.883 7.188 1 96.94 129 ARG B O 1
ATOM 2704 N N . TYR B 1 130 ? 11.734 14.914 7.102 1 97.44 130 TYR B N 1
ATOM 2705 C CA . TYR B 1 130 ? 11.695 13.719 6.266 1 97.44 130 TYR B CA 1
ATOM 2706 C C . TYR B 1 130 ? 12.398 13.961 4.934 1 97.44 130 TYR B C 1
ATOM 2708 O O . TYR B 1 130 ? 13.141 13.109 4.453 1 97.44 130 TYR B O 1
ATOM 2716 N N . LEU B 1 131 ? 12.195 15.141 4.359 1 97.75 131 LEU B N 1
ATOM 2717 C CA . LEU B 1 131 ? 12.883 15.508 3.125 1 97.75 131 LEU B CA 1
ATOM 2718 C C . LEU B 1 131 ? 14.391 15.523 3.33 1 97.75 131 LEU B C 1
ATOM 2720 O O . LEU B 1 131 ? 15.148 15.094 2.451 1 97.75 131 LEU B O 1
ATOM 2724 N N . SER B 1 132 ? 14.844 15.953 4.43 1 96.25 132 SER B N 1
ATOM 2725 C CA . SER B 1 132 ? 16.266 16.094 4.699 1 96.25 132 SER B CA 1
ATOM 2726 C C . SER B 1 132 ? 16.938 14.742 4.863 1 96.25 132 SER B C 1
ATOM 2728 O O . SER B 1 132 ? 18.156 14.602 4.645 1 96.25 132 SER B O 1
ATOM 2730 N N . GLU B 1 133 ? 16.172 13.695 5.273 1 92.94 133 GLU B N 1
ATOM 2731 C CA . GLU B 1 133 ? 16.703 12.344 5.426 1 92.94 133 GLU B CA 1
ATOM 2732 C C . GLU B 1 133 ? 17.219 11.805 4.102 1 92.94 133 GLU B C 1
ATOM 2734 O O . GLU B 1 133 ? 18.141 10.984 4.082 1 92.94 133 GLU B O 1
ATOM 2739 N N . VAL B 1 134 ? 16.609 12.258 3.025 1 95.75 134 VAL B N 1
ATOM 2740 C CA . VAL B 1 134 ? 16.969 11.68 1.734 1 95.75 134 VAL B CA 1
ATOM 2741 C C . VAL B 1 134 ? 17.672 12.719 0.874 1 95.75 134 VAL B C 1
ATOM 2743 O O . VAL B 1 134 ? 18.016 12.453 -0.279 1 95.75 134 VAL B O 1
ATOM 2746 N N . ALA B 1 135 ? 17.797 13.914 1.352 1 93.94 135 ALA B N 1
ATOM 2747 C CA . ALA B 1 135 ? 18.438 15 0.609 1 93.94 135 ALA B CA 1
ATOM 2748 C C . ALA B 1 135 ? 19.953 14.969 0.79 1 93.94 135 ALA B C 1
ATOM 2750 O O . ALA B 1 135 ? 20.453 14.375 1.744 1 93.94 135 ALA B O 1
ATOM 2751 N N . SER B 1 136 ? 20.594 15.531 -0.256 1 90.56 136 SER B N 1
ATOM 2752 C CA . SER B 1 136 ? 22.047 15.648 -0.171 1 90.56 136 SER B CA 1
ATOM 2753 C C . SER B 1 136 ? 22.516 17.031 -0.588 1 90.56 136 SER B C 1
ATOM 2755 O O . SER B 1 136 ? 21.781 17.781 -1.238 1 90.56 136 SER B O 1
ATOM 2757 N N . GLY B 1 137 ? 23.703 17.422 -0.114 1 91.5 137 GLY B N 1
ATOM 2758 C CA . GLY B 1 137 ? 24.328 18.672 -0.511 1 91.5 137 GLY B CA 1
ATOM 2759 C C . GLY B 1 137 ? 23.547 19.906 -0.078 1 91.5 137 GLY B C 1
ATOM 2760 O O . GLY B 1 137 ? 23.172 20.031 1.091 1 91.5 137 GLY B O 1
ATOM 2761 N N . ASP B 1 138 ? 23.281 20.75 -1.024 1 92.12 138 ASP B N 1
ATOM 2762 C CA . ASP B 1 138 ? 22.641 22.031 -0.75 1 92.12 138 ASP B CA 1
ATOM 2763 C C . ASP B 1 138 ? 21.156 21.844 -0.421 1 92.12 138 ASP B C 1
ATOM 2765 O O . ASP B 1 138 ? 20.609 22.562 0.412 1 92.12 138 ASP B O 1
ATOM 2769 N N . ASN B 1 139 ? 20.609 20.875 -1.031 1 93.5 139 ASN B N 1
ATOM 2770 C CA . ASN B 1 139 ? 19.203 20.594 -0.755 1 93.5 139 ASN B CA 1
ATOM 2771 C C . ASN B 1 139 ? 18.984 20.141 0.686 1 93.5 139 ASN B C 1
ATOM 2773 O O . ASN B 1 139 ? 18 20.5 1.316 1 93.5 139 ASN B O 1
ATOM 2777 N N . LYS B 1 140 ? 19.922 19.422 1.226 1 94.62 140 LYS B N 1
ATOM 2778 C CA . LYS B 1 140 ? 19.844 18.969 2.609 1 94.62 140 LYS B CA 1
ATOM 2779 C C . LYS B 1 140 ? 19.922 20.141 3.582 1 94.62 140 LYS B C 1
ATOM 2781 O O . LYS B 1 140 ? 19.125 20.234 4.523 1 94.62 140 LYS B O 1
ATOM 2786 N N . GLN B 1 141 ? 20.766 21.047 3.314 1 93.75 141 GLN B N 1
ATOM 2787 C CA . GLN B 1 141 ? 20.922 22.203 4.184 1 93.75 141 GLN B CA 1
ATOM 2788 C C . GLN B 1 141 ? 19.641 23.062 4.203 1 93.75 141 GLN B C 1
ATOM 2790 O O . GLN B 1 141 ? 19.203 23.5 5.262 1 93.75 141 GLN B O 1
ATOM 2795 N N . THR B 1 142 ? 19.156 23.234 3.025 1 96.81 142 THR B N 1
ATOM 2796 C CA . THR B 1 142 ? 17.969 24.062 2.91 1 96.81 142 THR B CA 1
ATOM 2797 C C . THR B 1 142 ? 16.781 23.422 3.627 1 96.81 142 THR B C 1
ATOM 2799 O O . THR B 1 142 ? 16.062 24.078 4.367 1 96.81 142 THR B O 1
ATOM 2802 N N . THR B 1 143 ? 16.594 22.125 3.441 1 96.31 143 THR B N 1
ATOM 2803 C CA . THR B 1 143 ? 15.469 21.438 4.047 1 96.31 143 THR B CA 1
ATOM 2804 C C . THR B 1 143 ? 15.625 21.359 5.562 1 96.31 143 THR B C 1
ATOM 2806 O O . THR B 1 143 ? 14.648 21.484 6.301 1 96.31 143 THR B O 1
ATOM 2809 N N . VAL B 1 144 ? 16.812 21.203 6.055 1 94.62 144 VAL B N 1
ATOM 2810 C CA . VAL B 1 144 ? 17.094 21.203 7.488 1 94.62 144 VAL B CA 1
ATOM 2811 C C . VAL B 1 144 ? 16.75 22.562 8.086 1 94.62 144 VAL B C 1
ATOM 2813 O O . VAL B 1 144 ? 16.094 22.656 9.117 1 94.62 144 VAL B O 1
ATOM 2816 N N . SER B 1 145 ? 17.203 23.531 7.371 1 95.94 145 SER B N 1
ATOM 2817 C CA . SER B 1 145 ? 16.922 24.891 7.84 1 95.94 145 SER B CA 1
ATOM 2818 C C . SER B 1 145 ? 15.43 25.172 7.875 1 95.94 145 SER B C 1
ATOM 2820 O O . SER B 1 145 ? 14.922 25.75 8.836 1 95.94 145 SER B O 1
ATOM 2822 N N . ASN B 1 146 ? 14.773 24.781 6.824 1 97.06 146 ASN B N 1
ATOM 2823 C CA . ASN B 1 146 ? 13.328 24.969 6.777 1 97.06 146 ASN B CA 1
ATOM 2824 C C . ASN B 1 146 ? 12.633 24.219 7.91 1 97.06 146 ASN B C 1
ATOM 2826 O O . ASN B 1 146 ? 11.688 24.75 8.508 1 97.06 146 ASN B O 1
ATOM 2830 N N . SER B 1 147 ? 13.078 23.031 8.219 1 96 147 SER B N 1
ATOM 2831 C CA . SER B 1 147 ? 12.531 22.25 9.312 1 96 147 SER B CA 1
ATOM 2832 C C . SER B 1 147 ? 12.719 22.969 10.648 1 96 147 SER B C 1
ATOM 2834 O O . SER B 1 147 ? 11.773 23.109 11.422 1 96 147 SER B O 1
ATOM 2836 N N . GLN B 1 148 ? 13.906 23.422 10.875 1 93.38 148 GLN B N 1
ATOM 2837 C CA . GLN B 1 148 ? 14.234 24.125 12.109 1 93.38 148 GLN B CA 1
ATOM 2838 C C . GLN B 1 148 ? 13.383 25.375 12.266 1 93.38 148 GLN B C 1
ATOM 2840 O O . GLN B 1 148 ? 12.875 25.656 13.352 1 93.38 148 GLN B O 1
ATOM 2845 N N . GLN B 1 149 ? 13.273 26.078 11.25 1 96.06 149 GLN B N 1
ATOM 2846 C CA . GLN B 1 149 ? 12.492 27.312 11.289 1 96.06 149 GLN B CA 1
ATOM 2847 C C . GLN B 1 149 ? 11.031 27.031 11.633 1 96.06 149 GLN B C 1
ATOM 2849 O O . GLN B 1 149 ? 10.414 27.766 12.406 1 96.06 149 GLN B O 1
ATOM 2854 N N . ALA B 1 150 ? 10.492 25.984 11.031 1 96.56 150 ALA B N 1
ATOM 2855 C CA . ALA B 1 150 ? 9.102 25.625 11.297 1 96.56 150 ALA B CA 1
ATOM 2856 C C . ALA B 1 150 ? 8.898 25.25 12.766 1 96.56 150 ALA B C 1
ATOM 2858 O O . ALA B 1 150 ? 7.941 25.703 13.398 1 96.56 150 ALA B O 1
ATOM 2859 N N . TYR B 1 151 ? 9.82 24.484 13.281 1 92.62 151 TYR B N 1
ATOM 2860 C CA . TYR B 1 151 ? 9.742 24.109 14.688 1 92.62 151 TYR B CA 1
ATOM 2861 C C . TYR B 1 151 ? 9.867 25.328 15.586 1 92.62 151 TYR B C 1
ATOM 2863 O O . TYR B 1 151 ? 9.164 25.438 16.594 1 92.62 151 TYR B O 1
ATOM 2871 N N . GLN B 1 152 ? 10.773 26.188 15.242 1 91.81 152 GLN B N 1
ATOM 2872 C CA . GLN B 1 152 ? 10.992 27.391 16.031 1 91.81 152 GLN B CA 1
ATOM 2873 C C . GLN B 1 152 ? 9.742 28.266 16.062 1 91.81 152 GLN B C 1
ATOM 2875 O O . GLN B 1 152 ? 9.359 28.797 17.109 1 91.81 152 GLN B O 1
ATOM 2880 N N . GLU B 1 153 ? 9.18 28.438 14.945 1 93.94 153 GLU B N 1
ATOM 2881 C CA . GLU B 1 153 ? 7.945 29.219 14.883 1 93.94 153 GLU B CA 1
ATOM 2882 C C . GLU B 1 153 ? 6.848 28.594 15.734 1 93.94 153 GLU B C 1
ATOM 2884 O O . GLU B 1 153 ? 6.117 29.297 16.438 1 93.94 153 GLU B O 1
ATOM 2889 N N . ALA B 1 154 ? 6.684 27.281 15.633 1 92.75 154 ALA B N 1
ATOM 2890 C CA . ALA B 1 154 ? 5.703 26.578 16.453 1 92.75 154 ALA B CA 1
ATOM 2891 C C . ALA B 1 154 ? 5.973 26.797 17.938 1 92.75 154 ALA B C 1
ATOM 2893 O O . ALA B 1 154 ? 5.039 27.047 18.719 1 92.75 154 ALA B O 1
ATOM 2894 N N . PHE B 1 155 ? 7.184 26.75 18.328 1 88.5 155 PHE B N 1
ATOM 2895 C CA . PHE B 1 155 ? 7.605 26.953 19.719 1 88.5 155 PHE B CA 1
ATOM 2896 C C . PHE B 1 155 ? 7.242 28.344 20.203 1 88.5 155 PHE B C 1
ATOM 2898 O O . PHE B 1 155 ? 6.723 28.5 21.312 1 88.5 155 PHE B O 1
ATOM 2905 N N . GLU B 1 156 ? 7.488 29.328 19.422 1 90.38 156 GLU B N 1
ATOM 2906 C CA . GLU B 1 156 ? 7.215 30.719 19.797 1 90.38 156 GLU B CA 1
ATOM 2907 C C . GLU B 1 156 ? 5.719 30.953 19.984 1 90.38 156 GLU B C 1
ATOM 2909 O O . GLU B 1 156 ? 5.309 31.656 20.906 1 90.38 156 GLU B O 1
ATOM 2914 N N . ILE B 1 157 ? 4.938 30.406 19.141 1 89.62 157 ILE B N 1
ATOM 2915 C CA . ILE B 1 157 ? 3.492 30.578 19.25 1 89.62 157 ILE B CA 1
ATOM 2916 C C . ILE B 1 157 ? 2.98 29.875 20.5 1 89.62 157 ILE B C 1
ATOM 2918 O O . ILE B 1 157 ? 2.055 30.359 21.156 1 89.62 157 ILE B O 1
ATOM 2922 N N . SER B 1 158 ? 3.539 28.781 20.859 1 86.12 158 SER B N 1
ATOM 2923 C CA . SER B 1 158 ? 3.104 28.016 22.016 1 86.12 158 SER B CA 1
ATOM 2924 C C . SER B 1 158 ? 3.414 28.734 23.312 1 86.12 158 SER B C 1
ATOM 2926 O O . SER B 1 158 ? 2.785 28.469 24.344 1 86.12 158 SER B O 1
ATOM 2928 N N . LYS B 1 159 ? 4.496 29.594 23.438 1 78.75 159 LYS B N 1
ATOM 2929 C CA . LYS B 1 159 ? 4.871 30.375 24.609 1 78.75 159 LYS B CA 1
ATOM 2930 C C . LYS B 1 159 ? 3.916 31.547 24.812 1 78.75 159 LYS B C 1
ATOM 2932 O O . LYS B 1 159 ? 3.779 32.062 25.938 1 78.75 159 LYS B O 1
ATOM 2937 N N . LYS B 1 160 ? 3.307 32.062 23.906 1 65.06 160 LYS B N 1
ATOM 2938 C CA . LYS B 1 160 ? 2.43 33.219 24.078 1 65.06 160 LYS B CA 1
ATOM 2939 C C . LYS B 1 160 ? 1.182 32.844 24.875 1 65.06 160 LYS B C 1
ATOM 2941 O O . LYS B 1 160 ? 0.448 31.938 24.5 1 65.06 160 LYS B O 1
ATOM 2946 N N . PRO B 1 161 ? 1.114 33.188 26.281 1 52.78 161 PRO B N 1
ATOM 2947 C CA . PRO B 1 161 ? -0.019 32.969 27.172 1 52.78 161 PRO B CA 1
ATOM 2948 C C . PRO B 1 161 ? -1.352 33.375 26.562 1 52.78 161 PRO B C 1
ATOM 2950 O O . PRO B 1 161 ? -1.421 34.406 25.875 1 52.78 161 PRO B O 1
ATOM 2953 N N . SER B 1 162 ? -2.311 32.656 26.25 1 43.47 162 SER B N 1
ATOM 2954 C CA . SER B 1 162 ? -3.621 33.281 26.156 1 43.47 162 SER B CA 1
ATOM 2955 C C . SER B 1 162 ? -3.809 34.344 27.25 1 43.47 162 SER B C 1
ATOM 2957 O O . SER B 1 162 ? -4.082 35.5 26.969 1 43.47 162 SER B O 1
ATOM 2959 N N . CYS B 1 163 ? -5.07 34.156 28.406 1 38.06 163 CYS B N 1
ATOM 2960 C CA . CYS B 1 163 ? -5.656 34.938 29.484 1 38.06 163 CYS B CA 1
ATOM 2961 C C . CYS B 1 163 ? -4.629 35.219 30.578 1 38.06 163 CYS B C 1
ATOM 2963 O O . CYS B 1 163 ? -3.781 34.344 30.875 1 38.06 163 CYS B O 1
ATOM 2965 N N . THR B 1 164 ? -4.551 36.531 31.094 1 33.88 164 THR B N 1
ATOM 2966 C CA . THR B 1 164 ? -4.266 37.25 32.312 1 33.88 164 THR B CA 1
ATOM 2967 C C . THR B 1 164 ? -4.883 36.531 33.531 1 33.88 164 THR B C 1
ATOM 2969 O O . THR B 1 164 ? -6.066 36.719 33.812 1 33.88 164 THR B O 1
ATOM 2972 N N . ASP B 1 165 ? -4.914 35.25 33.781 1 36.41 165 ASP B N 1
ATOM 2973 C CA . ASP B 1 165 ? -5.312 34.812 35.094 1 36.41 165 ASP B CA 1
ATOM 2974 C C . ASP B 1 165 ? -4.516 35.562 36.188 1 36.41 165 ASP B C 1
ATOM 2976 O O . ASP B 1 165 ? -3.324 35.281 36.375 1 36.41 165 ASP B O 1
ATOM 2980 N N . GLU B 1 166 ? -4.773 36.781 36.469 1 33.5 166 GLU B N 1
ATOM 2981 C CA . GLU B 1 166 ? -4.504 37.656 37.625 1 33.5 166 GLU B CA 1
ATOM 2982 C C . GLU B 1 166 ? -4.789 36.906 38.938 1 33.5 166 GLU B C 1
ATOM 2984 O O . GLU B 1 166 ? -4.402 37.375 40.031 1 33.5 166 GLU B O 1
ATOM 2989 N N . ASN B 1 167 ? -5.953 36.156 39.188 1 32.59 167 ASN B N 1
ATOM 2990 C CA . ASN B 1 167 ? -6.305 35.844 40.562 1 32.59 167 ASN B CA 1
ATOM 2991 C C . ASN B 1 167 ? -5.391 34.75 41.156 1 32.59 167 ASN B C 1
ATOM 2993 O O . ASN B 1 167 ? -5.551 33.562 40.844 1 32.59 167 ASN B O 1
ATOM 2997 N N . LYS B 1 168 ? -4.141 35 41.406 1 34.69 168 LYS B N 1
ATOM 2998 C CA . LYS B 1 168 ? -3.148 34.188 42.094 1 34.69 168 LYS B CA 1
ATOM 2999 C C . LYS B 1 168 ? -3.625 33.812 43.5 1 34.69 168 LYS B C 1
ATOM 3001 O O . LYS B 1 168 ? -3.572 34.625 44.406 1 34.69 168 LYS B O 1
ATOM 3006 N N . PRO B 1 169 ? -4.898 33.156 43.719 1 33.16 169 PRO B N 1
ATOM 3007 C CA . PRO B 1 169 ? -4.938 33 45.156 1 33.16 169 PRO B CA 1
ATOM 3008 C C . PRO B 1 169 ? -3.695 32.312 45.719 1 33.16 169 PRO B C 1
ATOM 3010 O O . PRO B 1 169 ? -2.994 31.609 44.969 1 33.16 169 PRO B O 1
ATOM 3013 N N . LYS B 1 170 ? -3.395 32.438 47.031 1 32.09 170 LYS B N 1
ATOM 3014 C CA . LYS B 1 170 ? -2.377 32.125 48.031 1 32.09 170 LYS B CA 1
ATOM 3015 C C . LYS B 1 170 ? -1.951 30.656 47.938 1 32.09 170 LYS B C 1
ATOM 3017 O O . LYS B 1 170 ? -0.835 30.297 48.344 1 32.09 170 LYS B O 1
ATOM 3022 N N . LYS B 1 171 ? -2.994 29.719 48.125 1 30.36 171 LYS B N 1
ATOM 3023 C CA . LYS B 1 171 ? -2.615 28.625 49 1 30.36 171 LYS B CA 1
ATOM 3024 C C . LYS B 1 171 ? -1.552 27.734 48.375 1 30.36 171 LYS B C 1
ATOM 3026 O O . LYS B 1 171 ? -1.348 27.797 47.156 1 30.36 171 LYS B O 1
ATOM 3031 N N . LYS B 1 172 ? -1.648 26.406 48.719 1 31.77 172 LYS B N 1
ATOM 3032 C CA . LYS B 1 172 ? -0.811 25.266 49.062 1 31.77 172 LYS B CA 1
ATOM 3033 C C . LYS B 1 172 ? -0.207 24.625 47.812 1 31.77 172 LYS B C 1
ATOM 3035 O O . LYS B 1 172 ? -0.827 24.625 46.75 1 31.77 172 LYS B O 1
ATOM 3040 N N . LYS B 1 173 ? 1.041 24.312 47.75 1 28.05 173 LYS B N 1
ATOM 3041 C CA . LYS B 1 173 ? 2.168 23.828 46.969 1 28.05 173 LYS B CA 1
ATOM 3042 C C . LYS B 1 173 ? 1.792 22.578 46.188 1 28.05 173 LYS B C 1
ATOM 3044 O O . LYS B 1 173 ? 2.441 22.234 45.188 1 28.05 173 LYS B O 1
ATOM 3049 N N . ASN B 1 174 ? 1.002 21.562 46.656 1 26.72 174 ASN B N 1
ATOM 3050 C CA . ASN B 1 174 ? 1.435 20.25 46.156 1 26.72 174 ASN B CA 1
ATOM 3051 C C . ASN B 1 174 ? 0.995 20.031 44.719 1 26.72 174 ASN B C 1
ATOM 3053 O O . ASN B 1 174 ? 0.002 19.344 44.469 1 26.72 174 ASN B O 1
ATOM 3057 N N . PRO B 1 175 ? 0.649 21.016 43.969 1 28.62 175 PRO B N 1
ATOM 3058 C CA . PRO B 1 175 ? -0.118 20.828 42.719 1 28.62 175 PRO B CA 1
ATOM 3059 C C . PRO B 1 175 ? 0.6 19.922 41.719 1 28.62 175 PRO B C 1
ATOM 3061 O O . PRO B 1 175 ? 1.831 19.938 41.656 1 28.62 175 PRO B O 1
ATOM 3064 N N . SER B 1 176 ? -0.13 18.844 41.125 1 26.59 176 SER B N 1
ATOM 3065 C CA . SER B 1 176 ? 0.038 17.672 40.281 1 26.59 176 SER B CA 1
ATOM 3066 C C . SER B 1 176 ? 0.784 18.016 39 1 26.59 176 SER B C 1
ATOM 3068 O O . SER B 1 176 ? 0.523 19.062 38.375 1 26.59 176 SER B O 1
ATOM 3070 N N . PHE B 1 177 ? 2.029 17.422 38.688 1 27.64 177 PHE B N 1
ATOM 3071 C CA . PHE B 1 177 ? 3.004 17.172 37.656 1 27.64 177 PHE B CA 1
ATOM 3072 C C . PHE B 1 177 ? 2.311 16.984 36.312 1 27.64 177 PHE B C 1
ATOM 3074 O O . PHE B 1 177 ? 2.971 16.891 35.25 1 27.64 177 PHE B O 1
ATOM 3081 N N . LEU B 1 178 ? 1.025 16.562 36.375 1 28.61 178 LEU B N 1
ATOM 3082 C CA . LEU B 1 178 ? 0.448 16.125 35.125 1 28.61 178 LEU B CA 1
ATOM 3083 C C . LEU B 1 178 ? 0.344 17.281 34.156 1 28.61 178 LEU B C 1
ATOM 3085 O O . LEU B 1 178 ? 0.478 17.094 32.938 1 28.61 178 LEU B O 1
ATOM 3089 N N . ALA B 1 179 ? -0.183 18.422 34.562 1 29.33 179 ALA B N 1
ATOM 3090 C CA . ALA B 1 179 ? -0.497 19.469 33.594 1 29.33 179 ALA B CA 1
ATOM 3091 C C . ALA B 1 179 ? 0.77 20 32.906 1 29.33 179 ALA B C 1
ATOM 3093 O O . ALA B 1 179 ? 0.736 20.422 31.75 1 29.33 179 ALA B O 1
ATOM 3094 N N . GLU B 1 180 ? 1.849 20.172 33.688 1 31.91 180 GLU B N 1
ATOM 3095 C CA . GLU B 1 180 ? 3.07 20.75 33.125 1 31.91 180 GLU B CA 1
ATOM 3096 C C . GLU B 1 180 ? 3.703 19.828 32.094 1 31.91 180 GLU B C 1
ATOM 3098 O O . GLU B 1 180 ? 4.609 20.219 31.359 1 31.91 180 GLU B O 1
ATOM 3103 N N . GLN B 1 181 ? 3.654 18.438 32.375 1 29.3 181 GLN B N 1
ATOM 3104 C CA . GLN B 1 181 ? 4.273 17.516 31.438 1 29.3 181 GLN B CA 1
ATOM 3105 C C . GLN B 1 181 ? 3.596 17.594 30.062 1 29.3 181 GLN B C 1
ATOM 3107 O O . GLN B 1 181 ? 3.973 16.875 29.141 1 29.3 181 GLN B O 1
ATOM 3112 N N . LYS B 1 182 ? 2.326 18 29.984 1 34.53 182 LYS B N 1
ATOM 3113 C CA . LYS B 1 182 ? 1.763 18.078 28.641 1 34.53 182 LYS B CA 1
ATOM 3114 C C . LYS B 1 182 ? 2.572 19.031 27.75 1 34.53 182 LYS B C 1
ATOM 3116 O O . LYS B 1 182 ? 2.527 18.938 26.531 1 34.53 182 LYS B O 1
ATOM 3121 N N . CYS B 1 183 ? 2.928 20.219 28.234 1 29.45 183 CYS B N 1
ATOM 3122 C CA . CYS B 1 183 ? 3.639 21.156 27.391 1 29.45 183 CYS B CA 1
ATOM 3123 C C . CYS B 1 183 ? 4.988 20.609 26.953 1 29.45 183 CYS B C 1
ATOM 3125 O O . CYS B 1 183 ? 5.5 20.953 25.891 1 29.45 183 CYS B O 1
ATOM 3127 N N . ALA B 1 184 ? 5.801 20.016 27.922 1 31.28 184 ALA B N 1
ATOM 3128 C CA . ALA B 1 184 ? 7.176 19.594 27.672 1 31.28 184 ALA B CA 1
ATOM 3129 C C . ALA B 1 184 ? 7.227 18.422 26.688 1 31.28 184 ALA B C 1
ATOM 3131 O O . ALA B 1 184 ? 8.273 18.141 26.109 1 31.28 184 ALA B O 1
ATOM 3132 N N . VAL B 1 185 ? 6.309 17.516 26.797 1 33.69 185 VAL B N 1
ATOM 3133 C CA . VAL B 1 185 ? 6.375 16.453 25.797 1 33.69 185 VAL B CA 1
ATOM 3134 C C . VAL B 1 185 ? 6.328 17.031 24.391 1 33.69 185 VAL B C 1
ATOM 3136 O O . VAL B 1 185 ? 6.746 16.391 23.438 1 33.69 185 VAL B O 1
ATOM 3139 N N . LYS B 1 186 ? 5.414 17.984 24.109 1 35.81 186 LYS B N 1
ATOM 3140 C CA . LYS B 1 186 ? 5.395 18.641 22.797 1 35.81 186 LYS B CA 1
ATOM 3141 C C . LYS B 1 186 ? 6.766 19.219 22.453 1 35.81 186 LYS B C 1
ATOM 3143 O O . LYS B 1 186 ? 7.191 19.172 21.297 1 35.81 186 LYS B O 1
ATOM 3148 N N . TYR B 1 187 ? 7.406 20.016 23.391 1 34.06 187 TYR B N 1
ATOM 3149 C CA . TYR B 1 187 ? 8.734 20.562 23.125 1 34.06 187 TYR B CA 1
ATOM 3150 C C . TYR B 1 187 ? 9.742 19.453 22.891 1 34.06 187 TYR B C 1
ATOM 3152 O O . TYR B 1 187 ? 10.641 19.578 22.047 1 34.06 187 TYR B O 1
ATOM 3160 N N . LEU B 1 188 ? 9.812 18.422 23.703 1 37.59 188 LEU B N 1
ATOM 3161 C CA . LEU B 1 188 ? 10.805 17.375 23.516 1 37.59 188 LEU B CA 1
ATOM 3162 C C . LEU B 1 188 ? 10.609 16.672 22.188 1 37.59 188 LEU B C 1
ATOM 3164 O O . LEU B 1 188 ? 11.57 16.156 21.609 1 37.59 188 LEU B O 1
ATOM 3168 N N . ALA B 1 189 ? 9.461 16.453 21.734 1 38.5 189 ALA B N 1
ATOM 3169 C CA . ALA B 1 189 ? 9.352 15.961 20.359 1 38.5 189 ALA B CA 1
ATOM 3170 C C . ALA B 1 189 ? 9.984 16.938 19.375 1 38.5 189 ALA B C 1
ATOM 3172 O O . ALA B 1 189 ? 10.586 16.531 18.391 1 38.5 189 ALA B O 1
ATOM 3173 N N . LEU B 1 190 ? 9.836 18.219 19.578 1 37.19 190 LEU B N 1
ATOM 3174 C CA . LEU B 1 190 ? 10.578 19.203 18.812 1 37.19 190 LEU B CA 1
ATOM 3175 C C . LEU B 1 190 ? 12.078 19.078 19.078 1 37.19 190 LEU B C 1
ATOM 3177 O O . LEU B 1 190 ? 12.883 19.219 18.156 1 37.19 190 LEU B O 1
ATOM 3181 N N . GLU B 1 191 ? 12.484 19.062 20.312 1 40.38 191 GLU B N 1
ATOM 3182 C CA . GLU B 1 191 ? 13.906 18.891 20.594 1 40.38 191 GLU B CA 1
ATOM 3183 C C . GLU B 1 191 ? 14.422 17.578 20.031 1 40.38 191 GLU B C 1
ATOM 3185 O O . GLU B 1 191 ? 15.539 17.5 19.516 1 40.38 191 GLU B O 1
ATOM 3190 N N . ASN B 1 192 ? 13.766 16.562 20.266 1 40.88 192 ASN B N 1
ATOM 3191 C CA . ASN B 1 192 ? 14.242 15.312 19.688 1 40.88 192 ASN B CA 1
ATOM 3192 C C . ASN B 1 192 ? 14.211 15.359 18.156 1 40.88 192 ASN B C 1
ATOM 3194 O O . ASN B 1 192 ? 14.992 14.672 17.5 1 40.88 192 ASN B O 1
ATOM 3198 N N . ALA B 1 193 ? 13.273 15.945 17.5 1 41.34 193 ALA B N 1
ATOM 3199 C CA . ALA B 1 193 ? 13.375 16.172 16.062 1 41.34 193 ALA B CA 1
ATOM 3200 C C . ALA B 1 193 ? 14.609 17 15.719 1 41.34 193 ALA B C 1
ATOM 3202 O O . ALA B 1 193 ? 15.273 16.766 14.711 1 41.34 193 ALA B O 1
ATOM 3203 N N . VAL B 1 194 ? 14.883 18.016 16.531 1 38.94 194 VAL B N 1
ATOM 3204 C CA . VAL B 1 194 ? 16.094 18.797 16.312 1 38.94 194 VAL B CA 1
ATOM 3205 C C . VAL B 1 194 ? 17.328 17.938 16.656 1 38.94 194 VAL B C 1
ATOM 3207 O O . VAL B 1 194 ? 18.344 18 15.969 1 38.94 194 VAL B O 1
ATOM 3210 N N . VAL B 1 195 ? 17.297 17.219 17.734 1 37.94 195 VAL B N 1
ATOM 3211 C CA . VAL B 1 195 ? 18.469 16.438 18.109 1 37.94 195 VAL B CA 1
ATOM 3212 C C . VAL B 1 195 ? 18.656 15.273 17.125 1 37.94 195 VAL B C 1
ATOM 3214 O O . VAL B 1 195 ? 19.781 14.82 16.906 1 37.94 195 VAL B O 1
ATOM 3217 N N . ASN B 1 196 ? 17.578 14.766 16.703 1 38.19 196 ASN B N 1
ATOM 3218 C CA . ASN B 1 196 ? 17.844 13.695 15.758 1 38.19 196 ASN B CA 1
ATOM 3219 C C . ASN B 1 196 ? 18.391 14.234 14.438 1 38.19 196 ASN B C 1
ATOM 3221 O O . ASN B 1 196 ? 19.016 13.5 13.664 1 38.19 196 ASN B O 1
ATOM 3225 N N . VAL B 1 197 ? 18.016 15.398 14.062 1 36.06 197 VAL B N 1
ATOM 3226 C CA . VAL B 1 197 ? 18.703 15.984 12.914 1 36.06 197 VAL B CA 1
ATOM 3227 C C . VAL B 1 197 ? 20.188 16.188 13.242 1 36.06 197 VAL B C 1
ATOM 3229 O O . VAL B 1 197 ? 21.047 15.992 12.383 1 36.06 197 VAL B O 1
ATOM 3232 N N . GLU B 1 198 ? 20.547 16.547 14.461 1 34.78 198 GLU B N 1
ATOM 3233 C CA . GLU B 1 198 ? 21.953 16.688 14.812 1 34.78 198 GLU B CA 1
ATOM 3234 C C . GLU B 1 198 ? 22.656 15.336 14.859 1 34.78 198 GLU B C 1
ATOM 3236 O O . GLU B 1 198 ? 23.812 15.227 14.484 1 34.78 198 GLU B O 1
ATOM 3241 N N . ARG B 1 199 ? 22.031 14.367 15.336 1 31.2 199 ARG B N 1
ATOM 3242 C CA . ARG B 1 199 ? 22.766 13.102 15.32 1 31.2 199 ARG B CA 1
ATOM 3243 C C . ARG B 1 199 ? 22.953 12.602 13.891 1 31.2 199 ARG B C 1
ATOM 3245 O O . ARG B 1 199 ? 23.938 11.898 13.602 1 31.2 199 ARG B O 1
ATOM 3252 N N . ALA B 1 200 ? 21.953 12.789 13.094 1 33.78 200 ALA B N 1
ATOM 3253 C CA . ALA B 1 200 ? 22.234 12.352 11.727 1 33.78 200 ALA B CA 1
ATOM 3254 C C . ALA B 1 200 ? 23.375 13.172 11.117 1 33.78 200 ALA B C 1
ATOM 3256 O O . ALA B 1 200 ? 24.062 12.703 10.203 1 33.78 200 ALA B O 1
ATOM 3257 N N . CYS B 1 201 ? 23.453 14.398 11.453 1 31.2 201 CYS B N 1
ATOM 3258 C CA . CYS B 1 201 ? 24.578 15.164 10.93 1 31.2 201 CYS B CA 1
ATOM 3259 C C . CYS B 1 201 ? 25.906 14.672 11.523 1 31.2 201 CYS B C 1
ATOM 3261 O O . CYS B 1 201 ? 26.969 15.047 11.055 1 31.2 201 CYS B O 1
ATOM 3263 N N . LEU B 1 202 ? 25.922 14.102 12.719 1 30.27 202 LEU B N 1
ATOM 3264 C CA . LEU B 1 202 ? 27.25 13.773 13.242 1 30.27 202 LEU B CA 1
ATOM 3265 C C . LEU B 1 202 ? 27.828 12.578 12.5 1 30.27 202 LEU B C 1
ATOM 3267 O O . LEU B 1 202 ? 29.062 12.398 12.469 1 30.27 202 LEU B O 1
ATOM 3271 N N . TYR B 1 203 ? 27.031 11.68 12.047 1 28.8 203 TYR B N 1
ATOM 3272 C CA . TYR B 1 203 ? 27.797 10.57 11.469 1 28.8 203 TYR B CA 1
ATOM 3273 C C . TYR B 1 203 ? 28.359 10.945 10.109 1 28.8 203 TYR B C 1
ATOM 3275 O O . TYR B 1 203 ? 28.984 10.117 9.438 1 28.8 203 TYR B O 1
ATOM 3283 N N . ILE B 1 204 ? 27.859 11.977 9.492 1 26.34 204 ILE B N 1
ATOM 3284 C CA . ILE B 1 204 ? 28.469 12.188 8.188 1 26.34 204 ILE B CA 1
ATOM 3285 C C . ILE B 1 204 ? 29.828 12.859 8.359 1 26.34 204 ILE B C 1
ATOM 3287 O O . ILE B 1 204 ? 30.641 12.867 7.434 1 26.34 204 ILE B O 1
ATOM 3291 N N . TRP B 1 205 ? 30.188 13.43 9.484 1 23.81 205 TRP B N 1
ATOM 3292 C CA . TRP B 1 205 ? 31.562 13.891 9.43 1 23.81 205 TRP B CA 1
ATOM 3293 C C . TRP B 1 205 ? 32.531 12.781 9.812 1 23.81 205 TRP B C 1
ATOM 3295 O O . TRP B 1 205 ? 32.281 12.016 10.75 1 23.81 205 TRP B O 1
#